Protein AF-A0A7C5GKY1-F1 (afdb_monomer)

Radiu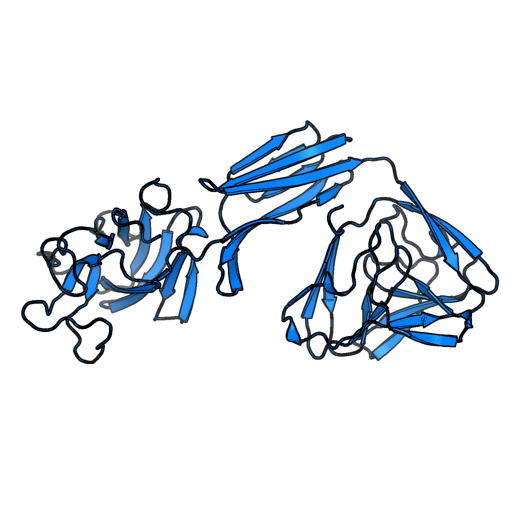s of gyration: 28.41 Å; Cα contacts (8 Å, |Δi|>4): 1040; chains: 1; bounding box: 65×48×84 Å

Nearest PDB structures (foldseek):
  8gyr-assembly1_A  TM=4.826E-01  e=2.253E-05  Leptospira interrogans
  8gyr-assembly2_B  TM=4.862E-01  e=4.772E-05  Leptospira interrogans
  6qyd-assembly1_1F  TM=4.192E-01  e=2.365E-03  Salasvirus phi29
  8f2m-assembly1_D  TM=3.818E-01  e=4.102E-03  Bacillus phage phi29
  8f2n-assembly1_AK  TM=3.401E-01  e=1.173E-02  Bacillus phage phi29

Mean predicted aligned error: 10.7 Å

Sequence (404 aa):
MAQSGEEWDLVLSVQSTDTSVYRDLYNKAGVKPEYCSFQCDMWDVVELIPPTSEYLILYFPHNDITDPEHYWSPPCTGIYTYDRRPPTFTSSVWRFKIQSTYYRNLEVKLSWQGLETTTIPPYHSFWMHNLQNDSVWNLRSIRDAQYIFTLSRASFAKFDLEVRRNVIYRFTISPSEVFLRIGELVNFSTYLHETTGDSFPVPVSYTLHGDNGAIFPDGTFISSAAGNAYLIATYQIWSDTARIYVSDTPITRTVTFEPGWNMFSLPLNAPDRRLSVIFPGLVYAFAWDPASIRYNSIGLLDTLNLGNGYFVLALNDTAYNISGFPISMIERTLLPGWNMLGSLVDTIPADSVKFTPRDNFVPPFYIYNPSLKRYEVSSIFVPGKSYWGLVIDTTQVMYRKTRR

pLDDT: mean 91.92, std 8.19, range [34.09, 98.5]

Structure (mmCIF, N/CA/C/O backbone):
data_AF-A0A7C5GKY1-F1
#
_entry.id   AF-A0A7C5GKY1-F1
#
loop_
_atom_site.group_PDB
_atom_site.id
_atom_site.type_symbol
_atom_site.label_atom_id
_atom_site.label_alt_id
_atom_site.label_comp_id
_atom_site.label_asym_id
_atom_site.label_entity_id
_atom_site.label_seq_id
_atom_site.pdbx_PDB_ins_code
_atom_site.Cartn_x
_atom_site.Cartn_y
_atom_site.Cartn_z
_atom_site.occupancy
_atom_site.B_iso_or_equiv
_atom_site.auth_seq_id
_atom_site.auth_comp_id
_atom_site.auth_asym_id
_atom_site.auth_atom_id
_atom_site.pdbx_PDB_model_num
ATOM 1 N N . MET A 1 1 ? 15.757 8.589 26.340 1.00 35.97 1 MET A N 1
ATOM 2 C CA . MET A 1 1 ? 15.382 9.486 27.454 1.00 35.97 1 MET A CA 1
ATOM 3 C C . MET A 1 1 ? 13.888 9.337 27.655 1.00 35.97 1 MET A C 1
ATOM 5 O O . MET A 1 1 ? 13.163 9.536 26.690 1.00 35.97 1 MET A O 1
ATOM 9 N N . ALA A 1 2 ? 13.435 8.908 28.833 1.00 34.09 2 ALA A N 1
ATOM 10 C CA . ALA A 1 2 ? 12.008 8.880 29.142 1.00 34.09 2 ALA A CA 1
ATOM 11 C C . ALA A 1 2 ? 11.489 10.327 29.135 1.00 34.09 2 ALA A C 1
ATOM 13 O O . ALA A 1 2 ? 11.998 11.155 29.887 1.00 34.09 2 ALA A O 1
ATOM 14 N N . GLN A 1 3 ? 10.548 10.652 28.248 1.00 46.75 3 GLN A N 1
ATOM 15 C CA . GLN A 1 3 ? 9.861 11.943 28.274 1.00 46.75 3 GLN A CA 1
ATOM 16 C C . GLN A 1 3 ? 8.920 11.943 29.485 1.00 46.75 3 GLN A C 1
ATOM 18 O O . GLN A 1 3 ? 7.798 11.457 29.411 1.00 46.75 3 GLN A O 1
ATOM 23 N N . SER A 1 4 ? 9.393 12.441 30.627 1.00 47.81 4 SER A N 1
ATOM 24 C CA . SER A 1 4 ? 8.667 12.461 31.907 1.00 47.81 4 SER A CA 1
ATOM 25 C C . SER A 1 4 ? 7.529 13.495 31.975 1.00 47.81 4 SER A C 1
ATOM 27 O O . SER A 1 4 ? 7.129 13.881 33.066 1.00 47.81 4 SER A O 1
ATOM 29 N N . GLY A 1 5 ? 7.028 13.970 30.832 1.00 67.94 5 GLY A N 1
ATOM 30 C CA . GLY A 1 5 ? 5.964 14.977 30.730 1.00 67.94 5 GLY A CA 1
ATOM 31 C C . GLY A 1 5 ? 5.000 14.720 29.572 1.00 67.94 5 GLY A C 1
ATOM 32 O O . GLY A 1 5 ? 4.351 15.644 29.098 1.00 67.94 5 GLY A O 1
ATOM 33 N N . GLU A 1 6 ? 4.959 13.488 29.064 1.00 83.12 6 GLU A N 1
ATOM 34 C CA . GLU A 1 6 ? 4.017 13.106 28.018 1.00 83.12 6 GLU A CA 1
ATOM 35 C C . GLU A 1 6 ? 2.599 13.008 28.594 1.00 83.12 6 GLU A C 1
ATOM 37 O O . GLU A 1 6 ? 2.355 12.262 29.543 1.00 83.12 6 GLU A O 1
ATOM 42 N N . GLU A 1 7 ? 1.674 13.756 27.997 1.00 91.62 7 GLU A N 1
ATOM 43 C CA . GLU A 1 7 ? 0.265 13.789 28.364 1.00 91.62 7 GLU A CA 1
ATOM 44 C C . GLU A 1 7 ? -0.592 13.861 27.103 1.00 91.62 7 GLU A C 1
ATOM 46 O O . GLU A 1 7 ? -0.423 14.759 26.275 1.00 91.62 7 GLU A O 1
ATOM 51 N N . TRP A 1 8 ? -1.541 12.939 26.973 1.00 94.38 8 TRP A N 1
ATOM 52 C CA . TRP A 1 8 ? -2.513 12.958 25.887 1.00 94.38 8 TRP A CA 1
ATOM 53 C C . TRP A 1 8 ? -3.759 12.146 26.229 1.00 94.38 8 TRP A C 1
ATOM 55 O O . TRP A 1 8 ? -3.715 11.222 27.033 1.00 94.38 8 TRP A O 1
ATOM 65 N N . ASP A 1 9 ? -4.868 12.477 25.573 1.00 95.12 9 ASP A N 1
ATOM 66 C CA . ASP A 1 9 ? -6.093 11.682 25.564 1.00 95.12 9 ASP A CA 1
ATOM 67 C C . ASP A 1 9 ? -6.429 11.364 24.098 1.00 95.12 9 ASP A C 1
ATOM 69 O O . ASP A 1 9 ? -6.508 12.276 23.271 1.00 95.12 9 ASP A O 1
ATOM 73 N N . LEU A 1 10 ? -6.662 10.091 23.782 1.00 97.12 10 LEU A N 1
ATOM 74 C CA . LEU A 1 10 ? -7.378 9.682 22.580 1.00 97.12 10 LEU A CA 1
ATOM 75 C C . LEU A 1 10 ? -8.864 9.638 22.929 1.00 97.12 10 LEU A C 1
ATOM 77 O O . LEU A 1 10 ? -9.290 8.836 23.762 1.00 97.12 10 LEU A O 1
ATOM 81 N N . VAL A 1 11 ? -9.654 10.500 22.295 1.00 97.25 11 VAL A N 1
ATOM 82 C CA . VAL A 1 11 ? -11.100 10.533 22.520 1.00 97.25 11 VAL A CA 1
ATOM 83 C C . VAL A 1 11 ? -11.756 9.507 21.612 1.00 97.25 11 VAL A C 1
ATOM 85 O O . VAL A 1 11 ? -11.605 9.584 20.397 1.00 97.25 11 VAL A O 1
ATOM 88 N N . LEU A 1 12 ? -12.493 8.570 22.196 1.00 97.94 12 LEU A N 1
ATOM 89 C CA . LEU A 1 12 ? -13.339 7.607 21.507 1.00 97.94 12 LEU A CA 1
ATOM 90 C C . LEU A 1 12 ? -14.802 8.034 21.646 1.00 97.94 12 LEU A C 1
ATOM 92 O O . LEU A 1 12 ? -15.258 8.443 22.715 1.00 97.94 12 LEU A O 1
ATOM 96 N N . SER A 1 13 ? -15.543 7.924 20.553 1.00 96.88 13 SER A N 1
ATOM 97 C CA . SER A 1 13 ? -16.963 8.257 20.499 1.00 96.88 13 SER A CA 1
ATOM 98 C C . SER A 1 13 ? -17.727 7.207 19.712 1.00 96.88 13 SER A C 1
ATOM 100 O O . SER A 1 13 ? -17.224 6.656 18.733 1.00 96.88 13 SER A O 1
ATOM 102 N N . VAL A 1 14 ? -18.955 6.934 20.133 1.00 96.00 14 VAL A N 1
ATOM 103 C CA . VAL A 1 14 ? -19.870 6.018 19.464 1.00 96.00 14 VAL A CA 1
ATOM 104 C C . VAL A 1 14 ? -21.207 6.691 19.225 1.00 96.00 14 VAL A C 1
ATOM 106 O O . VAL A 1 14 ? -21.735 7.416 20.066 1.00 96.00 14 VAL A O 1
ATOM 109 N N . GLN A 1 15 ? -21.776 6.449 18.053 1.00 94.56 15 GLN A N 1
ATOM 110 C CA . GLN A 1 15 ? -23.123 6.892 17.716 1.00 94.56 15 GLN A CA 1
ATOM 111 C C . GLN A 1 15 ? -23.797 5.876 16.800 1.00 94.56 15 GLN A C 1
ATOM 113 O O . GLN A 1 15 ? -23.136 5.211 16.000 1.00 94.56 15 GLN A O 1
ATOM 118 N N . SER A 1 16 ? -25.120 5.791 16.880 1.00 90.94 16 SER A N 1
ATO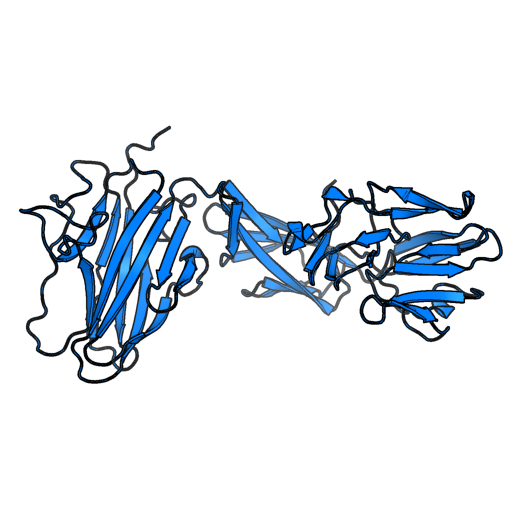M 119 C CA . SER A 1 16 ? -25.896 5.094 15.853 1.00 90.94 16 SER A CA 1
ATOM 120 C C . SER A 1 16 ? -25.858 5.901 14.548 1.00 90.94 16 SER A C 1
ATOM 122 O O . SER A 1 16 ? -25.898 7.134 14.571 1.00 90.94 16 SER A O 1
ATOM 124 N N . THR A 1 17 ? -25.749 5.231 13.402 1.00 85.62 17 THR A N 1
ATOM 125 C CA . THR A 1 17 ? -25.908 5.880 12.087 1.00 85.62 17 THR A CA 1
ATOM 126 C C . THR A 1 17 ? -27.384 6.023 11.710 1.00 85.62 17 THR A C 1
ATOM 128 O O . THR A 1 17 ? -27.750 6.994 11.053 1.00 85.62 17 THR A O 1
ATOM 131 N N . ASP A 1 18 ? -28.239 5.127 12.215 1.00 78.94 18 ASP A N 1
ATOM 132 C CA . ASP A 1 18 ? -29.690 5.133 11.989 1.00 78.94 18 ASP A CA 1
ATOM 133 C C . ASP A 1 18 ? -30.384 6.355 12.613 1.00 78.94 18 ASP A C 1
ATOM 135 O O . ASP A 1 18 ? -31.418 6.814 12.128 1.00 78.94 18 ASP A O 1
ATOM 139 N N . THR A 1 19 ? -29.844 6.884 13.719 1.00 68.31 19 THR A N 1
ATOM 140 C CA . THR A 1 19 ? -30.391 8.059 14.416 1.00 68.31 19 THR A CA 1
ATOM 141 C C . THR A 1 19 ? -29.275 8.886 15.058 1.00 68.31 19 THR A C 1
ATOM 143 O O . THR A 1 19 ? -28.395 8.343 15.718 1.00 68.31 19 THR A O 1
ATOM 146 N N . SER A 1 20 ? -29.333 10.217 14.950 1.00 65.56 20 SER A N 1
ATOM 147 C CA . SER A 1 20 ? -28.348 11.124 15.572 1.00 65.56 20 SER A CA 1
ATOM 148 C C . SER A 1 20 ? -28.574 11.374 17.071 1.00 65.56 20 SER A C 1
ATOM 150 O O . SER A 1 20 ? -27.801 12.095 17.704 1.00 65.56 20 SER A O 1
ATOM 152 N N . VAL A 1 21 ? -29.643 10.805 17.636 1.00 69.38 21 VAL A N 1
ATOM 153 C CA . VAL A 1 21 ? -30.095 11.056 19.013 1.00 69.38 21 VAL A CA 1
ATOM 154 C C . VAL A 1 21 ? -29.211 10.349 20.039 1.00 69.38 21 VAL A C 1
ATOM 156 O O . VAL A 1 21 ? -28.970 10.893 21.114 1.00 69.38 21 VAL A O 1
ATOM 159 N N . TYR A 1 22 ? -28.696 9.164 19.709 1.00 76.25 22 TYR A N 1
ATOM 160 C CA . TYR A 1 22 ? -27.962 8.326 20.654 1.00 76.25 22 TYR A CA 1
ATOM 161 C C . TYR A 1 22 ? -26.479 8.348 20.346 1.00 76.25 22 TYR A C 1
ATOM 163 O O . TYR A 1 22 ? -26.015 7.801 19.341 1.00 76.25 22 TYR A O 1
ATOM 171 N N . ARG A 1 23 ? -25.753 9.023 21.227 1.00 86.88 23 ARG A N 1
ATOM 172 C CA . ARG A 1 23 ? -24.332 9.273 21.091 1.00 86.88 23 ARG A CA 1
ATOM 173 C C . ARG A 1 23 ? -23.689 9.281 22.462 1.00 86.88 23 ARG A C 1
ATOM 175 O O . ARG A 1 23 ? -24.190 9.929 23.378 1.00 86.88 23 ARG A O 1
ATOM 182 N N . ASP A 1 24 ? -22.568 8.603 22.544 1.00 93.56 24 ASP A N 1
ATOM 183 C CA . ASP A 1 24 ? -21.666 8.651 23.671 1.00 93.56 24 ASP A CA 1
ATOM 184 C C . ASP A 1 24 ? -20.317 9.137 23.138 1.00 93.56 24 ASP A C 1
ATOM 186 O O . ASP A 1 24 ? -19.684 8.497 22.301 1.00 93.56 24 ASP A O 1
ATOM 190 N N . LEU A 1 25 ? -19.962 10.367 23.496 1.00 91.25 25 LEU A N 1
ATOM 191 C CA . LEU A 1 25 ? -19.008 11.174 22.732 1.00 91.25 25 LEU A CA 1
ATOM 192 C C . LEU A 1 25 ? -17.651 11.340 23.402 1.00 91.25 25 LEU A C 1
ATOM 194 O O . LEU A 1 25 ? -16.706 11.777 22.748 1.00 91.25 25 LEU A O 1
ATOM 198 N N . TYR A 1 26 ? -17.566 11.072 24.698 1.00 90.50 26 TYR A N 1
ATOM 199 C CA . TYR A 1 26 ? -16.439 11.502 25.508 1.00 90.50 26 TYR A CA 1
ATOM 200 C C . TYR A 1 26 ? -15.923 10.332 26.319 1.00 90.50 26 TYR A C 1
ATOM 202 O O . TYR A 1 26 ? -15.965 10.380 27.535 1.00 90.50 26 TYR A O 1
ATOM 210 N N . ASN A 1 27 ? -15.411 9.311 25.640 1.00 97.38 27 ASN A N 1
ATOM 211 C CA . ASN A 1 27 ? -14.643 8.241 26.265 1.00 97.38 27 ASN A CA 1
ATOM 212 C C . ASN A 1 27 ? -13.165 8.454 25.982 1.00 97.38 27 ASN A C 1
ATOM 214 O O . ASN A 1 27 ? -12.820 8.979 24.923 1.00 97.38 27 ASN A O 1
ATOM 218 N N . LYS A 1 28 ? -12.277 8.098 26.910 1.00 97.25 28 LYS A N 1
ATOM 219 C CA . LYS A 1 28 ? -10.853 8.425 26.765 1.00 97.25 28 LYS A CA 1
ATOM 220 C C . LYS A 1 28 ? -9.947 7.288 27.194 1.00 97.25 28 LYS A C 1
ATOM 222 O O . LYS A 1 28 ? -9.969 6.891 28.352 1.00 97.25 28 LYS A O 1
ATOM 227 N N . ALA A 1 29 ? -9.103 6.860 26.263 1.00 97.06 29 ALA A N 1
ATOM 228 C CA . ALA A 1 29 ? -7.865 6.162 26.577 1.00 97.06 29 ALA A CA 1
ATOM 229 C C . ALA A 1 29 ? -6.748 7.207 26.582 1.00 97.06 29 ALA A C 1
ATOM 231 O O . ALA A 1 29 ? -6.642 7.989 25.633 1.00 97.06 29 ALA A O 1
ATOM 232 N N . GLY A 1 30 ? -5.934 7.269 27.629 1.00 95.19 30 GLY A N 1
ATOM 233 C CA . GLY A 1 30 ? -4.969 8.360 27.738 1.00 95.19 30 GLY A CA 1
ATOM 234 C C . GLY A 1 30 ? -3.753 8.066 28.588 1.00 95.19 30 GLY A C 1
ATOM 235 O O . GLY A 1 30 ? -3.633 7.030 29.238 1.00 95.19 30 GLY A O 1
ATOM 236 N N . VAL A 1 31 ? -2.841 9.029 28.585 1.00 94.50 31 VAL A N 1
ATOM 237 C CA . VAL A 1 31 ? -1.628 9.018 29.391 1.00 94.50 31 VAL A CA 1
ATOM 238 C C . VAL A 1 31 ? -1.549 10.288 30.221 1.00 94.50 31 VAL A C 1
ATOM 240 O O . VAL A 1 31 ? -1.743 11.390 29.701 1.00 94.50 31 VAL A O 1
ATOM 243 N N . LYS A 1 32 ? -1.254 10.128 31.516 1.00 92.31 32 LYS A N 1
ATOM 244 C CA . LYS A 1 32 ? -1.045 11.230 32.466 1.00 92.31 32 LYS A CA 1
ATOM 245 C C . LYS A 1 32 ? 0.256 11.026 33.247 1.00 92.31 32 LYS A C 1
ATOM 247 O O . LYS A 1 32 ? 0.521 9.911 33.691 1.00 92.31 32 LYS A O 1
ATOM 252 N N . PRO A 1 33 ? 1.079 12.072 33.429 1.00 80.69 33 PRO A N 1
ATOM 253 C CA . PRO A 1 33 ? 2.391 11.928 34.055 1.00 80.69 33 PRO A CA 1
ATOM 254 C C . PRO A 1 33 ? 2.344 11.845 35.588 1.00 80.69 33 PRO A C 1
ATOM 256 O O . PRO A 1 33 ? 3.067 11.040 36.173 1.00 80.69 33 PRO A O 1
ATOM 259 N N . GLU A 1 34 ? 1.518 12.656 36.252 1.00 81.44 34 GLU A N 1
ATOM 260 C CA . GLU A 1 34 ? 1.506 12.782 37.716 1.00 81.44 34 GLU A CA 1
ATOM 261 C C . GLU A 1 34 ? 0.351 12.001 38.344 1.00 81.44 34 GLU A C 1
ATOM 263 O O . GLU A 1 34 ? -0.770 12.061 37.853 1.00 81.44 34 GLU A O 1
ATOM 268 N N . TYR A 1 35 ? 0.607 11.297 39.453 1.00 82.31 35 TYR A N 1
ATOM 269 C CA . TYR A 1 35 ? -0.404 10.575 40.249 1.00 82.31 35 TYR A CA 1
ATOM 270 C C . TYR A 1 35 ? -1.255 9.549 39.480 1.00 82.31 35 TYR A C 1
ATOM 272 O O . TYR A 1 35 ? -2.314 9.159 39.961 1.00 82.31 35 TYR A O 1
ATOM 280 N N . CYS A 1 36 ? -0.781 9.107 38.312 1.00 88.75 36 CYS A N 1
ATOM 281 C CA . CYS A 1 36 ? -1.441 8.107 37.485 1.00 88.75 36 CYS A CA 1
ATOM 282 C C . CYS A 1 36 ? -0.859 6.706 37.732 1.00 88.75 36 CYS A C 1
ATOM 284 O O . CYS A 1 36 ? 0.343 6.550 37.978 1.00 88.75 36 CYS A O 1
ATOM 286 N N . SER A 1 37 ? -1.700 5.683 37.669 1.00 89.88 37 SER A N 1
ATOM 287 C CA . SER A 1 37 ? -1.384 4.292 37.963 1.00 89.88 37 SER A CA 1
ATOM 288 C C . SER A 1 37 ? -1.929 3.354 36.877 1.00 89.88 37 SER A C 1
ATOM 290 O O . SER A 1 37 ? -2.518 3.785 35.896 1.00 89.88 37 SER A O 1
ATOM 292 N N . PHE A 1 38 ? -1.666 2.053 37.006 1.00 89.00 38 PHE A N 1
ATOM 293 C CA . PHE A 1 38 ? -2.277 1.027 36.143 1.00 89.00 38 PHE A CA 1
ATOM 294 C C . PHE A 1 38 ? -3.565 0.440 36.757 1.00 89.00 38 PHE A C 1
ATOM 296 O O . PHE A 1 38 ? -4.040 -0.604 36.317 1.00 89.00 38 PHE A O 1
ATOM 303 N N . GLN A 1 39 ? -4.082 1.076 37.809 1.00 91.56 39 GLN A N 1
ATOM 304 C CA . GLN A 1 39 ? -5.381 0.825 38.431 1.00 91.56 39 GLN A CA 1
ATOM 305 C C . GLN A 1 39 ? -6.178 2.132 38.439 1.00 91.56 39 GLN A C 1
ATOM 307 O O . GLN A 1 39 ? -5.676 3.148 37.969 1.00 91.56 39 GLN A O 1
ATOM 312 N N . CYS A 1 40 ? -7.378 2.118 39.024 1.00 91.56 40 CYS A N 1
ATOM 313 C CA . CYS A 1 40 ? -8.143 3.346 39.154 1.00 91.56 40 CYS A CA 1
ATOM 314 C C . CYS A 1 40 ? -7.433 4.373 40.045 1.00 91.56 40 CYS A C 1
ATOM 316 O O . CYS A 1 40 ? -6.985 4.071 41.155 1.00 91.56 40 CYS A O 1
ATOM 318 N N . ASP A 1 41 ? -7.393 5.609 39.574 1.00 92.62 41 ASP A N 1
ATOM 319 C CA . ASP A 1 41 ? -6.912 6.765 40.312 1.00 92.62 41 ASP A CA 1
ATOM 320 C C . ASP A 1 41 ? -7.782 8.005 40.037 1.00 92.62 41 ASP A C 1
ATOM 322 O O . ASP A 1 41 ? -8.924 7.908 39.588 1.00 92.62 41 ASP A O 1
ATOM 326 N N . MET A 1 42 ? -7.289 9.193 40.392 1.00 92.31 42 MET A N 1
ATOM 327 C CA . MET A 1 42 ? -8.045 10.442 40.248 1.00 92.31 42 MET A CA 1
ATOM 328 C C . MET A 1 42 ? -8.261 10.882 38.792 1.00 92.31 42 MET A C 1
ATOM 330 O O . MET A 1 42 ? -9.047 11.799 38.543 1.00 92.31 42 MET A O 1
ATOM 334 N N . TRP A 1 43 ? -7.538 10.287 37.845 1.00 93.81 43 TRP A N 1
ATOM 335 C CA . TRP A 1 43 ? -7.644 10.582 36.424 1.00 93.81 43 TRP A CA 1
ATOM 336 C C . TRP A 1 43 ? -8.653 9.687 35.712 1.00 93.81 43 TRP A C 1
ATOM 338 O O . TRP A 1 43 ? -9.100 10.061 34.622 1.00 93.81 43 TRP A O 1
ATOM 348 N N . ASP A 1 44 ? -9.053 8.577 36.320 1.00 95.12 44 ASP A N 1
ATOM 349 C CA . ASP A 1 44 ? -10.089 7.702 35.792 1.00 95.12 44 ASP A CA 1
ATOM 350 C C . ASP A 1 44 ? -11.477 8.197 36.190 1.00 95.12 44 ASP A C 1
ATOM 352 O O . ASP A 1 44 ? -11.699 8.777 37.255 1.00 95.12 44 ASP A O 1
ATOM 356 N N . VAL A 1 45 ? -12.445 7.976 35.306 1.00 95.88 45 VAL A N 1
ATOM 357 C CA . VAL A 1 45 ? -13.837 8.376 35.534 1.00 95.88 45 VAL A CA 1
ATOM 358 C C . VAL A 1 45 ? -14.709 7.152 35.389 1.00 95.88 45 VAL A C 1
ATOM 360 O O . VAL A 1 45 ? -14.686 6.497 34.353 1.00 95.88 45 VAL A O 1
ATOM 363 N N . VAL A 1 46 ? -15.460 6.846 36.445 1.00 94.44 46 VAL A N 1
ATOM 364 C CA . VAL A 1 46 ? -16.423 5.742 36.463 1.00 94.44 46 VAL A CA 1
ATOM 365 C C . VAL A 1 46 ? -17.535 6.021 35.458 1.00 94.44 46 VAL A C 1
ATOM 367 O O . VAL A 1 46 ? -18.050 7.137 35.395 1.00 94.44 46 VAL A O 1
ATOM 370 N N . GLU A 1 47 ? -17.916 4.991 34.708 1.00 93.44 47 GLU A N 1
ATOM 371 C CA . GLU A 1 47 ? -18.987 5.081 33.723 1.00 93.44 47 GLU A CA 1
ATOM 372 C C . GLU A 1 47 ? -20.351 5.272 34.389 1.00 93.44 47 GLU A C 1
ATOM 374 O O . GLU A 1 47 ? -20.688 4.602 35.372 1.00 93.44 47 GLU A O 1
ATOM 379 N N . LEU A 1 48 ? -21.163 6.170 33.829 1.00 87.31 48 LEU A N 1
ATOM 380 C CA . LEU A 1 48 ? -22.510 6.433 34.317 1.00 87.31 48 LEU A CA 1
ATOM 381 C C . LEU A 1 48 ? -23.520 5.698 33.445 1.00 87.31 48 LEU A C 1
ATOM 383 O O . LEU A 1 48 ? -23.707 6.005 32.272 1.00 87.31 48 LEU A O 1
ATOM 387 N N . ILE A 1 49 ? -24.243 4.757 34.051 1.00 84.62 49 ILE A N 1
ATOM 388 C CA . ILE A 1 49 ? -25.305 4.039 33.346 1.00 84.62 49 ILE A CA 1
ATOM 389 C C . ILE A 1 49 ? -26.411 5.038 32.966 1.00 84.62 49 ILE A C 1
ATOM 391 O O . ILE A 1 49 ? -26.948 5.712 33.855 1.00 84.62 49 ILE A O 1
ATOM 395 N N . PRO A 1 50 ? -26.791 5.128 31.677 1.00 86.19 50 PRO A N 1
ATOM 396 C CA . PRO A 1 50 ? -27.862 6.014 31.249 1.00 86.19 50 PRO A CA 1
ATOM 397 C C . PRO A 1 50 ? -29.172 5.716 31.996 1.00 86.19 50 PRO A C 1
ATOM 399 O O . PRO A 1 50 ? -29.524 4.548 32.168 1.00 86.19 50 PRO A O 1
ATOM 402 N N . PRO A 1 51 ? -29.957 6.735 32.393 1.00 83.81 51 PRO A N 1
ATOM 403 C CA . PRO A 1 51 ? -31.227 6.540 33.099 1.00 83.81 51 PRO A CA 1
ATOM 404 C C . PRO A 1 51 ? -32.363 6.055 32.172 1.00 83.81 51 PRO A C 1
ATOM 406 O O . PRO A 1 51 ? -33.541 6.211 32.492 1.00 83.81 51 PRO A O 1
ATOM 409 N N . THR A 1 52 ? -32.029 5.504 31.003 1.00 86.31 52 THR A N 1
ATOM 410 C CA . THR A 1 52 ? -32.958 5.036 29.969 1.00 86.31 52 THR A CA 1
ATOM 411 C C . THR A 1 52 ? -32.869 3.521 29.807 1.00 86.31 52 THR A C 1
ATOM 413 O O . THR A 1 52 ? -31.836 2.909 30.057 1.00 86.31 52 THR A O 1
ATOM 416 N N . SER A 1 53 ? -33.959 2.893 29.357 1.00 85.50 53 SER A N 1
ATOM 417 C CA . SER A 1 53 ? -33.983 1.449 29.076 1.00 85.50 53 SER A CA 1
ATOM 418 C C . SER A 1 53 ? -33.207 1.074 27.811 1.00 85.50 53 SER A C 1
ATOM 420 O O . SER A 1 53 ? -32.690 -0.036 27.701 1.00 85.50 53 SER A O 1
ATOM 422 N N . GLU A 1 54 ? -33.124 2.001 26.856 1.00 88.12 54 GLU A N 1
ATOM 423 C CA . GLU A 1 54 ? -32.377 1.843 25.613 1.00 88.12 54 GLU A CA 1
ATOM 424 C C . GLU A 1 54 ? -31.216 2.836 25.574 1.00 88.12 54 GLU A C 1
ATOM 426 O O . GLU A 1 54 ? -31.409 4.042 25.766 1.00 88.12 54 GLU A O 1
ATOM 431 N N . TYR A 1 55 ? -30.009 2.327 25.341 1.00 91.06 55 TYR A N 1
ATOM 432 C CA . TYR A 1 55 ? -28.805 3.133 25.207 1.00 91.06 55 TYR A CA 1
ATOM 433 C C . TYR A 1 55 ? -27.742 2.436 24.355 1.00 91.06 55 TYR A C 1
ATOM 435 O O . TYR A 1 55 ? -27.777 1.224 24.131 1.00 91.06 55 TYR A O 1
ATOM 443 N N . LEU A 1 56 ? -26.806 3.250 23.871 1.00 93.50 56 LEU A N 1
ATOM 444 C CA . LEU A 1 56 ? -25.565 2.853 23.221 1.00 93.50 56 LEU A CA 1
ATOM 445 C C . LEU A 1 56 ? -24.440 3.562 23.977 1.00 93.50 56 LEU A C 1
ATOM 447 O O . LEU A 1 56 ? -24.459 4.789 24.044 1.00 93.50 56 LEU A O 1
ATOM 451 N N . ILE A 1 57 ? -23.512 2.800 24.547 1.00 94.94 57 ILE A N 1
ATOM 452 C CA . ILE A 1 57 ? -22.391 3.327 25.340 1.00 94.94 57 ILE A CA 1
ATOM 453 C C . ILE A 1 57 ? -21.086 2.652 24.938 1.00 94.94 57 ILE A C 1
ATOM 455 O O . ILE A 1 57 ? -21.089 1.499 24.492 1.00 94.94 57 ILE A O 1
ATOM 459 N N . LEU A 1 58 ? -19.980 3.360 25.124 1.00 97.19 58 LEU A N 1
ATOM 460 C CA . LEU A 1 58 ? -18.632 2.814 25.121 1.00 97.19 58 LEU A CA 1
ATOM 461 C C . LEU A 1 58 ? -18.095 2.874 26.555 1.00 97.19 58 LEU A C 1
ATOM 463 O O . LEU A 1 58 ? -18.398 3.808 27.272 1.00 97.19 58 LEU A O 1
ATOM 467 N N . TYR A 1 59 ? -17.336 1.871 26.993 1.00 97.62 59 TYR A N 1
ATOM 468 C CA . TYR A 1 59 ? -16.672 1.908 28.303 1.00 97.62 59 TYR A CA 1
ATOM 469 C C . TYR A 1 59 ? -15.464 0.971 28.359 1.00 97.62 59 TYR A C 1
ATOM 471 O O . TYR A 1 59 ? -15.383 -0.007 27.610 1.00 97.62 59 TYR A O 1
ATOM 479 N N . PHE A 1 60 ? -14.560 1.226 29.302 1.00 97.94 60 PHE A N 1
ATOM 480 C CA . PHE A 1 60 ? -13.402 0.401 29.646 1.00 97.94 60 PHE A CA 1
ATOM 481 C C . PHE A 1 60 ? -13.761 -0.534 30.820 1.00 97.94 60 PHE A C 1
ATOM 483 O O . PHE A 1 60 ? -13.998 -0.059 31.936 1.00 97.94 60 PHE A O 1
ATOM 490 N N . PRO A 1 61 ? -13.919 -1.855 30.596 1.00 97.25 61 PRO A N 1
ATOM 491 C CA . PRO A 1 61 ? -14.230 -2.799 31.663 1.00 97.25 61 PRO A CA 1
ATOM 492 C C . PRO A 1 61 ? -12.991 -3.216 32.454 1.00 97.25 61 PRO A C 1
ATOM 494 O O . PRO A 1 61 ? -12.060 -3.782 31.892 1.00 97.25 61 PRO A O 1
ATOM 497 N N . HIS A 1 62 ? -13.074 -3.081 33.777 1.00 97.00 62 HIS A N 1
ATOM 498 C CA . HIS A 1 62 ? -12.078 -3.575 34.732 1.00 97.00 62 HIS A CA 1
ATOM 499 C C . HIS A 1 62 ? -12.693 -4.508 35.789 1.00 97.00 62 HIS A C 1
ATOM 501 O O . HIS A 1 62 ? -12.204 -4.631 36.911 1.00 97.00 62 HIS A O 1
ATOM 507 N N . ASN A 1 63 ? -13.806 -5.159 35.440 1.00 95.06 63 ASN A N 1
ATOM 508 C CA . ASN A 1 63 ? -14.658 -5.926 36.351 1.00 95.06 63 ASN A CA 1
ATOM 509 C C . ASN A 1 63 ? -14.726 -7.436 36.068 1.00 95.06 63 ASN A C 1
ATOM 511 O O . ASN A 1 63 ? -15.550 -8.128 36.664 1.00 95.06 63 ASN A O 1
ATOM 515 N N . ASP A 1 64 ? -13.882 -7.954 35.176 1.00 94.06 64 ASP A N 1
ATOM 516 C CA . ASP A 1 64 ? -13.839 -9.375 34.827 1.00 94.06 64 ASP A CA 1
ATOM 517 C C . ASP A 1 64 ? -12.577 -10.032 35.392 1.00 94.06 64 ASP A C 1
ATOM 519 O O . ASP A 1 64 ? -11.497 -9.911 34.827 1.00 94.06 64 ASP A O 1
ATOM 523 N N . ILE A 1 65 ? -12.710 -10.750 36.509 1.00 94.12 65 ILE A N 1
ATOM 524 C CA . ILE A 1 65 ? -11.574 -11.422 37.163 1.00 94.12 65 ILE A CA 1
ATOM 525 C C . ILE A 1 65 ? -10.942 -12.526 36.299 1.00 94.12 65 ILE A C 1
ATOM 527 O O . ILE A 1 65 ? -9.825 -12.960 36.573 1.00 94.12 65 ILE A O 1
ATOM 531 N N . THR A 1 66 ? -11.646 -12.997 35.264 1.00 94.00 66 THR A N 1
ATOM 532 C CA . THR A 1 66 ? -11.115 -13.996 34.327 1.00 94.00 66 THR A CA 1
ATOM 533 C C . THR A 1 66 ? -10.217 -13.380 33.251 1.00 94.00 66 THR A C 1
ATOM 535 O O . THR A 1 66 ? -9.531 -14.116 32.545 1.00 94.00 66 THR A O 1
ATOM 538 N N . ASP A 1 67 ? -10.166 -12.047 33.174 1.00 90.94 67 ASP A N 1
ATO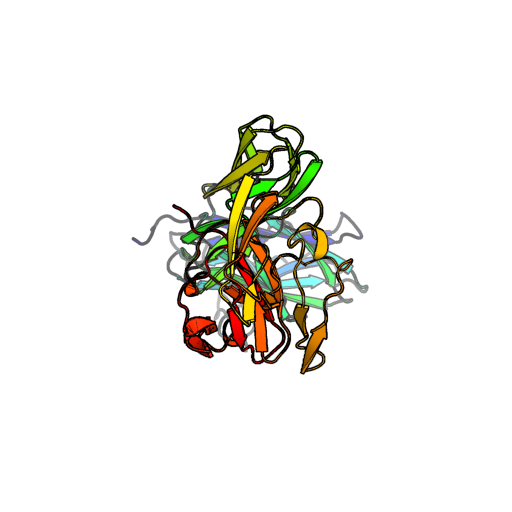M 539 C CA . ASP A 1 67 ? -9.297 -11.253 32.304 1.00 90.94 67 ASP A CA 1
ATOM 540 C C . ASP A 1 67 ? -8.260 -10.490 33.153 1.00 90.94 67 ASP A C 1
ATOM 542 O O . ASP A 1 67 ? -8.382 -9.281 33.361 1.00 90.94 67 ASP A O 1
ATOM 546 N N . PRO A 1 68 ? -7.243 -11.179 33.706 1.00 88.94 68 PRO A N 1
ATOM 547 C CA . PRO A 1 68 ? -6.324 -10.591 34.680 1.00 88.94 68 PRO A CA 1
ATOM 548 C C . PRO A 1 68 ? -5.477 -9.439 34.123 1.00 88.94 68 PRO A C 1
ATOM 550 O O . PRO A 1 68 ? -4.964 -8.647 34.907 1.00 88.94 68 PRO A O 1
ATOM 553 N N . GLU A 1 69 ? -5.325 -9.331 32.800 1.00 89.12 69 GLU A N 1
ATOM 554 C CA . GLU A 1 69 ? -4.603 -8.223 32.160 1.00 89.12 69 GLU A CA 1
ATOM 555 C C . GLU A 1 69 ? -5.374 -6.900 32.241 1.00 89.12 69 GLU A C 1
ATOM 557 O O . GLU A 1 69 ? -4.763 -5.836 32.327 1.00 89.12 69 GLU A O 1
ATOM 562 N N . HIS A 1 70 ? -6.707 -6.968 32.247 1.00 92.00 70 HIS A N 1
ATOM 563 C CA . HIS A 1 70 ? -7.584 -5.798 32.271 1.00 92.00 70 HIS A CA 1
ATOM 564 C C . HIS A 1 70 ? -8.378 -5.686 33.574 1.00 92.00 70 HIS A C 1
ATOM 566 O O . HIS A 1 70 ? -9.094 -4.716 33.772 1.00 92.00 70 HIS A O 1
ATOM 572 N N . TYR A 1 71 ? -8.274 -6.642 34.491 1.00 94.69 71 TYR A N 1
ATOM 573 C CA . TYR A 1 71 ? -8.978 -6.606 35.767 1.00 94.69 71 TYR A CA 1
ATOM 574 C C . TYR A 1 71 ? -8.348 -5.621 36.761 1.00 94.69 71 TYR A C 1
ATOM 576 O O . TYR A 1 71 ? -7.142 -5.663 37.014 1.00 94.69 71 TYR A O 1
ATOM 584 N N . TRP A 1 72 ? -9.176 -4.800 37.416 1.00 95.38 72 TRP A N 1
ATOM 585 C CA . TRP A 1 72 ? -8.760 -4.000 38.568 1.00 95.38 72 TRP A CA 1
ATOM 586 C C . TRP A 1 72 ? -9.371 -4.547 39.857 1.00 95.38 72 TRP A C 1
ATOM 588 O O . TRP A 1 72 ? -10.590 -4.682 39.997 1.00 95.38 72 TRP A O 1
ATOM 598 N N . SER A 1 73 ? -8.509 -4.842 40.829 1.00 93.06 73 SER A N 1
ATOM 599 C CA . SER A 1 73 ? -8.926 -5.321 42.149 1.00 93.06 73 SER A CA 1
ATOM 600 C C . SER A 1 73 ? -9.727 -4.261 42.919 1.00 93.06 73 SER A C 1
ATOM 602 O O . SER A 1 73 ? -9.526 -3.063 42.705 1.00 93.06 73 SER A O 1
ATOM 604 N N . PRO A 1 74 ? -10.601 -4.665 43.862 1.00 93.56 74 PRO A N 1
ATOM 605 C CA . PRO A 1 74 ? -11.320 -3.725 44.714 1.00 93.56 74 PRO A CA 1
ATOM 606 C C . PRO A 1 74 ? -10.365 -2.747 45.426 1.00 93.56 74 PRO A C 1
ATOM 608 O O . PRO A 1 74 ? -9.304 -3.178 45.885 1.00 93.56 74 PRO A O 1
ATOM 611 N N . PRO A 1 75 ? -10.727 -1.455 45.551 1.00 92.81 75 PRO A N 1
ATOM 612 C CA . PRO A 1 75 ? -12.041 -0.863 45.260 1.00 92.81 75 PRO A CA 1
ATOM 613 C C . PRO A 1 75 ? -12.269 -0.458 43.789 1.00 92.81 75 PRO A C 1
ATOM 615 O O . PRO A 1 75 ? -13.323 0.085 43.480 1.00 92.81 75 PRO A O 1
ATOM 618 N N . CYS A 1 76 ? -11.321 -0.726 42.890 1.00 93.62 76 CYS A N 1
ATOM 619 C CA . CYS A 1 76 ? -11.331 -0.266 41.497 1.00 93.62 76 CYS A CA 1
ATOM 620 C C . CYS A 1 76 ? -12.101 -1.172 40.519 1.00 93.62 76 CYS A C 1
ATOM 622 O O . CYS A 1 76 ? -12.086 -0.950 39.311 1.00 93.62 76 CYS A O 1
ATOM 624 N N . THR A 1 77 ? -12.755 -2.227 41.006 1.00 96.00 77 THR A N 1
ATOM 625 C CA . THR A 1 77 ? -13.516 -3.147 40.154 1.00 96.00 77 THR A CA 1
ATOM 626 C C . THR A 1 77 ? -14.759 -2.444 39.605 1.00 96.00 77 THR A C 1
ATOM 628 O O . THR A 1 77 ? -15.704 -2.178 40.348 1.00 96.00 77 THR A O 1
ATOM 631 N N . GLY A 1 78 ? -14.789 -2.164 38.301 1.00 95.19 78 GLY A N 1
ATOM 632 C CA . GLY A 1 78 ? -15.875 -1.392 37.699 1.00 95.19 78 GLY A CA 1
ATOM 633 C C . GLY A 1 78 ? -15.794 -1.261 36.182 1.00 95.19 78 GLY A C 1
ATOM 634 O O . GLY A 1 78 ? -15.074 -1.997 35.509 1.00 95.19 78 GLY A O 1
ATOM 635 N N . ILE A 1 79 ? -16.579 -0.326 35.654 1.00 96.00 79 ILE A N 1
ATOM 636 C CA . ILE A 1 79 ? -16.543 0.121 34.260 1.00 96.00 79 ILE A CA 1
ATOM 637 C C . ILE A 1 79 ? -16.278 1.627 34.249 1.00 96.00 79 ILE A C 1
ATOM 639 O O . ILE A 1 79 ? -16.770 2.345 35.122 1.00 96.00 79 ILE A O 1
ATOM 643 N N . TYR A 1 80 ? -15.481 2.091 33.295 1.00 97.56 80 TYR A N 1
ATOM 644 C CA . TYR A 1 80 ? -14.939 3.446 33.293 1.00 97.56 80 TYR A CA 1
ATOM 645 C C . TYR A 1 80 ? -15.133 4.115 31.931 1.00 97.56 80 TYR A C 1
ATOM 647 O O . TYR A 1 80 ? -15.001 3.465 30.898 1.00 97.56 80 TYR A O 1
ATOM 655 N N . THR A 1 81 ? -15.424 5.412 31.938 1.00 97.25 81 THR A N 1
ATOM 656 C CA . THR A 1 81 ? -15.465 6.286 30.755 1.00 97.25 81 THR A CA 1
ATOM 657 C C . THR A 1 81 ? -14.056 6.725 30.356 1.00 97.25 81 THR A C 1
ATOM 659 O O . THR A 1 81 ? -13.737 6.854 29.172 1.00 97.25 81 THR A O 1
ATOM 662 N N . TYR A 1 82 ? -13.193 6.976 31.349 1.00 97.19 82 TYR A N 1
ATOM 663 C CA . TYR A 1 82 ? -11.781 7.318 31.155 1.00 97.19 82 TYR A CA 1
ATOM 664 C C . TYR A 1 82 ? -10.906 6.239 31.796 1.00 97.19 82 TYR A C 1
ATOM 666 O O . TYR A 1 82 ? -11.066 5.989 32.987 1.00 97.19 82 TYR A O 1
ATOM 674 N N . ASP A 1 83 ? -9.994 5.660 31.012 1.00 96.62 83 ASP A N 1
ATOM 675 C CA . ASP A 1 83 ? -8.886 4.803 31.465 1.00 96.62 83 ASP A CA 1
ATOM 676 C C . ASP A 1 83 ? -7.580 5.504 31.075 1.00 96.62 83 ASP A C 1
ATOM 678 O O . ASP A 1 83 ? -7.250 5.655 29.887 1.00 96.62 83 ASP A O 1
ATOM 682 N N . ARG A 1 84 ? -6.848 5.993 32.075 1.00 95.25 84 ARG A N 1
ATOM 683 C CA . ARG A 1 84 ? -5.579 6.697 31.886 1.00 95.25 84 ARG A CA 1
ATOM 684 C C . ARG A 1 84 ? -4.452 5.968 32.589 1.00 95.25 84 ARG A C 1
ATOM 686 O O . ARG A 1 84 ? -4.627 5.382 33.644 1.00 95.25 84 ARG A O 1
ATOM 693 N N . ARG A 1 85 ? -3.267 6.009 31.976 1.00 94.06 85 ARG A N 1
ATOM 694 C CA . ARG A 1 85 ? -2.098 5.250 32.444 1.00 94.06 85 ARG A CA 1
ATOM 695 C C . ARG A 1 85 ? -0.846 6.120 32.530 1.00 94.06 85 ARG A C 1
ATOM 697 O O . ARG A 1 85 ? -0.731 7.108 31.800 1.00 94.06 85 ARG A O 1
ATOM 704 N N . PRO A 1 86 ? 0.141 5.765 33.367 1.00 92.50 86 PRO A N 1
ATOM 705 C CA . PRO A 1 86 ? 1.402 6.492 33.421 1.00 92.50 86 PRO A CA 1
ATOM 706 C C . PRO A 1 86 ? 2.227 6.293 32.131 1.00 92.50 86 PRO A C 1
ATOM 708 O O . PRO A 1 86 ? 2.160 5.231 31.507 1.00 92.50 86 PRO A O 1
ATOM 711 N N . PRO A 1 87 ? 3.095 7.251 31.742 1.00 90.31 87 PRO A N 1
ATOM 712 C CA . PRO A 1 87 ? 3.920 7.194 30.526 1.00 90.31 87 PRO A CA 1
ATOM 713 C C . PRO A 1 87 ? 5.128 6.242 30.650 1.00 90.31 87 PRO A C 1
ATOM 715 O O . PRO A 1 87 ? 6.198 6.491 30.085 1.00 90.31 87 PRO A O 1
ATOM 718 N N . THR A 1 88 ? 5.016 5.161 31.420 1.00 90.38 88 THR A N 1
ATOM 719 C CA . THR A 1 88 ? 6.129 4.250 31.741 1.00 90.38 88 THR A CA 1
ATOM 720 C C . THR A 1 88 ? 6.144 2.980 30.892 1.00 90.38 88 THR A C 1
ATOM 722 O O . THR A 1 88 ? 7.152 2.275 30.881 1.00 90.38 88 THR A O 1
ATOM 725 N N . PHE A 1 89 ? 5.079 2.702 30.136 1.00 91.31 89 PHE A N 1
ATOM 726 C CA . PHE A 1 89 ? 4.986 1.517 29.283 1.00 91.31 89 PHE A CA 1
ATOM 727 C C . PHE A 1 89 ? 5.700 1.689 27.935 1.00 91.31 89 PHE A C 1
ATOM 729 O O . PHE A 1 89 ? 5.845 2.798 27.417 1.00 91.31 89 PHE A O 1
ATOM 736 N N . THR A 1 90 ? 6.117 0.576 27.334 1.00 93.19 90 THR A N 1
ATOM 737 C CA . THR A 1 90 ? 6.561 0.517 25.930 1.00 93.19 90 THR A CA 1
ATOM 738 C C . THR A 1 90 ? 5.406 0.159 24.997 1.00 93.19 90 THR A C 1
ATOM 740 O O . THR A 1 90 ? 5.273 0.758 23.936 1.00 93.19 90 THR A O 1
ATOM 743 N N . SER A 1 91 ? 4.540 -0.762 25.422 1.00 94.69 91 SER A N 1
ATOM 744 C CA . SER A 1 91 ? 3.239 -1.058 24.819 1.00 94.69 91 SER A CA 1
ATOM 745 C C . SER A 1 91 ? 2.197 -1.234 25.923 1.00 94.69 91 SER A C 1
ATOM 747 O O . SER A 1 91 ? 2.540 -1.648 27.032 1.00 94.69 91 SER A O 1
ATOM 749 N N . SER A 1 92 ? 0.950 -0.870 25.643 1.00 95.50 92 SER A N 1
ATOM 750 C CA . SER A 1 92 ? -0.170 -0.975 26.577 1.00 95.50 92 SER A CA 1
ATOM 751 C C . SER A 1 92 ? -1.474 -1.171 25.808 1.00 95.50 92 SER A C 1
ATOM 753 O O . SER A 1 92 ? -1.656 -0.573 24.747 1.00 95.50 92 SER A O 1
ATOM 755 N N . VAL A 1 93 ? -2.375 -1.995 26.349 1.00 97.19 93 VAL A N 1
ATOM 756 C CA . VAL A 1 93 ? -3.657 -2.346 25.722 1.00 97.19 93 VAL A CA 1
ATOM 757 C C . VAL A 1 93 ? -4.828 -1.818 26.543 1.00 97.19 93 VAL A C 1
ATOM 759 O O . VAL A 1 93 ? -4.988 -2.165 27.713 1.00 97.19 93 VAL A O 1
ATOM 762 N N . TRP A 1 94 ? -5.656 -0.985 25.923 1.00 97.69 94 TRP A N 1
ATOM 763 C CA . TRP A 1 94 ? -6.937 -0.536 26.456 1.00 97.69 94 TRP A CA 1
ATOM 764 C C . TRP A 1 94 ? -8.051 -1.396 25.880 1.00 97.69 94 TRP A C 1
ATOM 766 O O . TRP A 1 94 ? -8.451 -1.217 24.727 1.00 97.69 94 TRP A O 1
ATOM 776 N N . ARG A 1 95 ? -8.570 -2.315 26.692 1.00 97.62 95 ARG A N 1
ATOM 777 C CA . ARG A 1 95 ? -9.779 -3.055 26.350 1.00 97.62 95 ARG A CA 1
ATOM 778 C C . ARG A 1 95 ? -10.989 -2.167 26.567 1.00 97.62 95 ARG A C 1
ATOM 780 O O . ARG A 1 95 ? -11.158 -1.607 27.644 1.00 97.62 95 ARG A O 1
ATOM 787 N N . PHE A 1 96 ? -11.861 -2.081 25.571 1.00 97.88 96 PHE A N 1
ATOM 788 C CA . PHE A 1 96 ? -13.142 -1.398 25.705 1.00 97.88 96 PHE A CA 1
ATOM 789 C C . PHE A 1 96 ? -14.278 -2.188 25.064 1.00 97.88 96 PHE A C 1
ATOM 791 O O . PHE A 1 96 ? -14.089 -3.064 24.214 1.00 97.88 96 PHE A O 1
ATOM 798 N N . LYS A 1 97 ? -15.494 -1.894 25.515 1.00 97.38 97 LYS A N 1
ATOM 799 C CA . LYS A 1 97 ? -16.735 -2.475 25.013 1.00 97.38 97 LYS A CA 1
ATOM 800 C C . LYS A 1 97 ? -17.619 -1.376 24.460 1.00 97.38 97 LYS A C 1
ATOM 802 O O . LYS A 1 97 ? -17.766 -0.336 25.086 1.00 97.38 97 LYS A O 1
ATOM 807 N N . ILE A 1 98 ? -18.248 -1.647 23.324 1.00 97.25 98 ILE A N 1
ATOM 808 C CA . ILE A 1 98 ? -19.362 -0.859 22.801 1.00 97.25 98 ILE A CA 1
ATOM 809 C C . ILE A 1 98 ? -20.616 -1.693 22.996 1.00 97.25 98 ILE A C 1
ATOM 811 O O . ILE A 1 98 ? -20.748 -2.756 22.391 1.00 97.25 98 ILE A O 1
ATOM 815 N N . GLN A 1 99 ? -21.521 -1.241 23.855 1.00 95.38 99 GLN A N 1
ATOM 816 C CA . GLN A 1 99 ? -22.707 -1.988 24.250 1.00 95.38 99 GLN A CA 1
ATOM 817 C C . GLN A 1 99 ? -23.977 -1.260 23.835 1.00 95.38 99 GLN A C 1
ATOM 819 O O . GLN A 1 99 ? -24.124 -0.061 24.055 1.00 95.38 99 GLN A O 1
ATOM 824 N N . SER A 1 100 ? -24.919 -2.028 23.298 1.00 93.81 100 SER A N 1
ATOM 825 C CA . SER A 1 100 ? -26.271 -1.586 22.989 1.00 93.81 100 SER A CA 1
ATOM 826 C C . SER A 1 100 ? -27.281 -2.439 23.746 1.00 93.81 100 SER A C 1
ATOM 828 O O . SER A 1 100 ? -27.179 -3.665 23.756 1.00 93.81 100 SER A O 1
ATOM 830 N N . THR A 1 101 ? -28.285 -1.804 24.347 1.00 93.38 101 THR A N 1
ATOM 831 C CA . THR A 1 101 ? -29.449 -2.504 24.922 1.00 93.38 101 THR A CA 1
ATOM 832 C C . THR A 1 101 ? -30.658 -2.525 23.988 1.00 93.38 101 THR A C 1
ATOM 834 O O . THR A 1 101 ? -31.687 -3.105 24.328 1.00 93.38 101 THR A O 1
ATOM 837 N N . TYR A 1 102 ? -30.541 -1.946 22.789 1.00 89.62 102 TYR A N 1
ATOM 838 C CA . TYR A 1 102 ? -31.636 -1.884 21.825 1.00 89.62 102 TYR A CA 1
ATOM 839 C C . TYR A 1 102 ? -32.067 -3.270 21.360 1.00 89.62 102 TYR A C 1
ATOM 841 O O . TYR A 1 102 ? -31.245 -4.113 20.995 1.00 89.62 102 TYR A O 1
ATOM 849 N N . TYR A 1 103 ? -33.378 -3.476 21.252 1.00 90.44 103 TYR A N 1
ATOM 850 C CA . TYR A 1 103 ? -33.948 -4.738 20.776 1.00 90.44 103 TYR A CA 1
ATOM 851 C C . TYR A 1 103 ? -33.981 -4.852 19.239 1.00 90.44 103 TYR A C 1
ATOM 853 O O . TYR A 1 103 ? -34.897 -5.421 18.646 1.00 90.44 103 TYR A O 1
ATOM 861 N N . ARG A 1 104 ? -32.967 -4.300 18.570 1.00 90.56 104 ARG A N 1
ATOM 862 C CA . ARG A 1 104 ? -32.740 -4.399 17.125 1.00 90.56 104 ARG A CA 1
ATOM 863 C C . ARG A 1 104 ? -31.249 -4.321 16.826 1.00 90.56 104 ARG A C 1
ATOM 865 O O . ARG A 1 104 ? -30.481 -3.840 17.656 1.00 90.56 104 ARG A O 1
ATOM 872 N N . ASN A 1 105 ? -30.855 -4.766 15.638 1.00 92.44 105 ASN A N 1
ATOM 873 C CA . ASN A 1 105 ? -29.502 -4.514 15.158 1.00 92.44 105 ASN A CA 1
ATOM 874 C C . ASN A 1 105 ? -29.318 -3.008 14.946 1.00 92.44 105 ASN A C 1
ATOM 876 O O . ASN A 1 105 ? -30.256 -2.332 14.521 1.00 92.44 105 ASN A O 1
ATOM 880 N N . LEU A 1 106 ? -28.127 -2.508 15.250 1.00 92.06 106 LEU A N 1
ATOM 881 C CA . LEU A 1 106 ? -27.749 -1.120 15.026 1.00 92.06 106 LEU A CA 1
ATOM 882 C C . LEU A 1 106 ? -26.557 -1.070 14.094 1.00 92.06 106 LEU A C 1
ATOM 884 O O . LEU A 1 106 ? -25.591 -1.810 14.285 1.00 92.06 106 LEU A O 1
ATOM 888 N N . GLU A 1 107 ? -26.587 -0.152 13.142 1.00 94.50 107 GLU A N 1
ATOM 889 C CA . GLU A 1 107 ? -25.355 0.295 12.517 1.00 94.50 107 GLU A CA 1
ATOM 890 C C . GLU A 1 107 ? -24.716 1.365 13.420 1.00 94.50 107 GLU A C 1
ATOM 892 O O . GLU A 1 107 ? -25.336 2.359 13.816 1.00 94.50 107 GLU A O 1
ATOM 897 N N . VAL A 1 108 ? -23.487 1.084 13.851 1.00 95.00 108 VAL A N 1
ATOM 898 C CA . VAL A 1 108 ? -22.753 1.855 14.852 1.00 95.00 108 VAL A CA 1
ATOM 899 C C . VAL A 1 108 ? -21.501 2.421 14.213 1.00 95.00 108 VAL A C 1
ATOM 901 O O . VAL A 1 108 ? -20.725 1.709 13.578 1.00 95.00 108 VAL A O 1
ATOM 904 N N . LYS A 1 109 ? -21.286 3.715 14.434 1.00 96.00 109 LYS A N 1
ATOM 905 C CA . LYS A 1 109 ? -20.070 4.422 14.064 1.00 96.00 109 LYS A CA 1
ATOM 906 C C . LYS A 1 109 ? -19.217 4.639 15.306 1.00 96.00 109 LYS A C 1
ATOM 908 O O . LYS A 1 109 ? -19.623 5.385 16.196 1.00 96.00 109 LYS A O 1
ATOM 913 N N . LEU A 1 110 ? -18.047 4.012 15.332 1.00 96.94 110 LEU A N 1
ATOM 914 C CA . LEU A 1 110 ? -16.953 4.310 16.250 1.00 96.94 110 LEU A CA 1
ATOM 915 C C . LEU A 1 110 ? -16.062 5.378 15.610 1.00 96.94 110 LEU A C 1
ATOM 917 O O . LEU A 1 110 ? -15.588 5.186 14.496 1.00 96.94 110 LEU A O 1
ATOM 921 N N . SER A 1 111 ? -15.817 6.482 16.303 1.00 97.00 111 SER A N 1
ATOM 922 C CA . SER A 1 111 ? -14.950 7.569 15.846 1.00 97.00 111 SER A CA 1
ATOM 923 C C . SER A 1 111 ? -13.897 7.898 16.895 1.00 97.00 111 SER A C 1
ATOM 925 O O . SER A 1 111 ? -14.153 7.771 18.093 1.00 97.00 111 SER A O 1
ATOM 927 N N . TRP A 1 112 ? -12.727 8.348 16.447 1.00 96.75 112 TRP A N 1
ATOM 928 C CA . TRP A 1 112 ? -11.631 8.753 17.323 1.00 96.75 112 TRP A CA 1
ATOM 929 C C . TRP A 1 112 ? -11.103 10.143 16.977 1.00 96.75 112 TRP A C 1
ATOM 931 O O . TRP A 1 112 ? -11.145 10.568 15.827 1.00 96.75 112 TRP A O 1
ATOM 941 N N . GLN A 1 113 ? -10.614 10.859 17.985 1.00 94.88 113 GLN A N 1
ATOM 942 C CA . GLN A 1 113 ? -10.038 12.199 17.849 1.00 94.88 113 GLN A CA 1
ATOM 943 C C . GLN A 1 113 ? -8.805 12.347 18.737 1.00 94.88 113 GLN A C 1
ATOM 945 O O . GLN A 1 113 ? -8.669 11.654 19.748 1.00 94.88 113 GLN A O 1
ATOM 950 N N . GLY A 1 114 ? -7.919 13.269 18.366 1.00 90.06 114 GLY A N 1
ATOM 951 C CA . GLY A 1 114 ? -6.691 13.568 19.099 1.00 90.06 114 GLY A CA 1
ATOM 952 C C . GLY A 1 114 ? -5.419 13.177 18.349 1.00 90.06 114 GLY A C 1
ATOM 953 O O . GLY A 1 114 ? -4.364 13.751 18.616 1.00 90.06 114 GLY A O 1
ATOM 954 N N . LEU A 1 115 ? -5.489 12.256 17.379 1.00 91.31 115 LEU A N 1
ATOM 955 C CA . LEU A 1 115 ? -4.310 11.806 16.622 1.00 91.31 115 LEU A CA 1
ATOM 956 C C . LEU A 1 115 ? -3.734 12.910 15.733 1.00 91.31 115 LEU A C 1
ATOM 958 O O . LEU A 1 115 ? -2.544 12.898 15.445 1.00 91.31 115 LEU A O 1
ATOM 962 N N . GLU A 1 116 ? -4.575 13.840 15.298 1.00 82.38 116 GLU A N 1
ATOM 963 C CA . GLU A 1 116 ? -4.262 15.034 14.513 1.00 82.38 116 GLU A CA 1
ATOM 964 C C . GLU A 1 116 ? -3.641 16.173 15.333 1.00 82.38 116 GLU A C 1
ATOM 966 O O . GLU A 1 116 ? -3.129 17.137 14.763 1.00 82.38 116 GLU A O 1
ATOM 971 N N . THR A 1 117 ? -3.683 16.079 16.662 1.00 78.94 117 THR A N 1
ATOM 972 C CA . THR A 1 117 ? -3.157 17.107 17.563 1.00 78.94 117 THR A CA 1
ATOM 973 C C . THR A 1 117 ? -1.657 16.932 17.803 1.00 78.94 117 THR A C 1
ATOM 975 O O . THR A 1 117 ? -1.070 15.898 17.495 1.00 78.94 117 THR A O 1
ATOM 978 N N . THR A 1 118 ? -1.018 17.940 18.399 1.00 76.25 118 THR A N 1
ATOM 979 C CA . THR A 1 118 ? 0.396 17.861 18.798 1.00 76.25 118 THR A CA 1
ATOM 980 C C . THR A 1 118 ? 0.611 17.161 20.141 1.00 76.25 118 THR A C 1
ATOM 982 O O . THR A 1 118 ? 1.761 16.991 20.537 1.00 76.25 118 THR A O 1
ATOM 985 N N . THR A 1 119 ? -0.455 16.814 20.876 1.00 84.44 119 THR A N 1
ATOM 986 C CA . THR A 1 119 ? -0.338 16.209 22.214 1.00 84.44 119 THR A CA 1
ATOM 987 C C . THR A 1 119 ? -0.044 14.719 22.126 1.00 84.44 119 THR A C 1
ATOM 989 O O . THR A 1 119 ? 0.814 14.236 22.859 1.00 84.44 119 THR A O 1
ATOM 992 N N . ILE A 1 120 ? -0.682 13.997 21.195 1.00 91.06 120 ILE A N 1
ATOM 993 C CA . ILE A 1 120 ? -0.336 12.603 20.908 1.00 91.06 120 ILE A CA 1
ATOM 994 C C . ILE A 1 120 ? 0.974 12.567 20.108 1.00 91.06 120 ILE A C 1
ATOM 996 O O . ILE A 1 120 ? 0.999 13.035 18.965 1.00 91.06 120 ILE A O 1
ATOM 1000 N N . PRO A 1 121 ? 2.059 11.967 20.638 1.00 90.94 121 PRO A N 1
ATOM 1001 C CA . PRO A 1 121 ? 3.336 11.971 19.942 1.00 90.94 121 PRO A CA 1
ATOM 1002 C C . PRO A 1 121 ? 3.263 11.285 18.565 1.00 90.94 121 PRO A C 1
ATOM 1004 O O . PRO A 1 121 ? 2.717 10.181 18.437 1.00 90.94 121 PRO A O 1
ATOM 1007 N N . PRO A 1 122 ? 3.867 11.881 17.520 1.00 92.25 122 PRO A N 1
ATOM 1008 C CA . PRO A 1 122 ? 3.822 11.364 16.147 1.00 92.25 122 PRO A CA 1
ATOM 1009 C C . PRO A 1 122 ? 4.634 10.074 15.946 1.00 92.25 122 PRO A C 1
ATOM 1011 O O . PRO A 1 122 ? 4.614 9.494 14.861 1.00 92.25 122 PRO A O 1
ATOM 1014 N N . TYR A 1 123 ? 5.359 9.634 16.978 1.00 93.38 123 TYR A N 1
ATOM 1015 C CA . TYR A 1 123 ? 6.188 8.427 16.988 1.00 93.38 123 TYR A CA 1
ATOM 1016 C C . TYR A 1 123 ? 5.439 7.196 17.535 1.00 93.38 123 TYR A C 1
ATOM 1018 O O . TYR A 1 123 ? 6.013 6.107 17.615 1.00 93.38 123 TYR A O 1
ATOM 1026 N N . HIS A 1 124 ? 4.184 7.377 17.973 1.00 94.75 124 HIS A N 1
ATOM 1027 C CA . HIS A 1 124 ? 3.347 6.344 18.594 1.00 94.75 124 HIS A CA 1
ATOM 1028 C C . HIS A 1 124 ? 2.399 5.720 17.585 1.00 94.75 124 HIS A C 1
ATOM 1030 O O . HIS A 1 124 ? 1.783 6.431 16.782 1.00 94.75 124 HIS A O 1
ATOM 1036 N N . SER A 1 125 ? 2.258 4.400 17.657 1.00 96.19 125 SER A N 1
ATOM 1037 C CA . SER A 1 125 ? 1.265 3.661 16.886 1.00 96.19 125 SER A CA 1
ATOM 1038 C C . SER A 1 125 ? 0.049 3.319 17.739 1.00 96.19 125 SER A C 1
ATOM 1040 O O . SER A 1 125 ? 0.154 3.175 18.956 1.00 96.19 125 SER A O 1
ATOM 1042 N N . PHE A 1 126 ? -1.110 3.238 17.083 1.00 97.50 126 PHE A N 1
ATOM 1043 C CA . PHE A 1 126 ? -2.405 2.977 17.704 1.00 97.50 126 PHE A CA 1
ATOM 1044 C C . PHE A 1 126 ? -3.092 1.886 16.893 1.00 97.50 126 PHE A C 1
ATOM 1046 O O . PHE A 1 126 ? -3.663 2.165 15.838 1.00 97.50 126 PHE A O 1
ATOM 1053 N N . TRP A 1 127 ? -2.987 0.650 17.355 1.00 97.81 127 TRP A N 1
ATOM 1054 C CA . TRP A 1 127 ? -3.542 -0.526 16.702 1.00 97.81 127 TRP A CA 1
ATOM 1055 C C . TRP A 1 127 ? -4.877 -0.886 17.339 1.00 97.81 127 TRP A C 1
ATOM 1057 O O . TRP A 1 127 ? -4.973 -1.079 18.545 1.00 97.81 127 TRP A O 1
ATOM 1067 N N . MET A 1 128 ? -5.913 -0.949 16.516 1.00 98.19 128 MET A N 1
ATOM 1068 C CA . MET A 1 128 ? -7.240 -1.390 16.902 1.00 98.19 128 MET A CA 1
ATOM 1069 C C . MET A 1 128 ? -7.402 -2.851 16.510 1.00 98.19 128 MET A C 1
ATOM 1071 O O . MET A 1 128 ? -7.224 -3.193 15.341 1.00 98.19 128 MET A O 1
ATOM 1075 N N . HIS A 1 129 ? -7.766 -3.685 17.479 1.00 98.12 129 HIS A N 1
ATOM 1076 C CA . HIS A 1 129 ? -8.098 -5.090 17.285 1.00 98.12 129 HIS A CA 1
ATOM 1077 C C . HIS A 1 129 ? -9.585 -5.281 17.570 1.00 98.12 129 HIS A C 1
ATOM 1079 O O . HIS A 1 129 ? -10.058 -5.036 18.681 1.00 98.12 129 HIS A O 1
ATOM 1085 N N . ASN A 1 130 ? -10.341 -5.708 16.564 1.00 97.25 130 ASN A N 1
ATOM 1086 C CA . ASN A 1 130 ? -11.746 -6.057 16.717 1.00 97.25 130 ASN A CA 1
ATOM 1087 C C . ASN A 1 130 ? -11.866 -7.534 17.086 1.00 97.25 130 ASN A C 1
ATOM 1089 O O . ASN A 1 130 ? -11.687 -8.415 16.249 1.00 97.25 130 ASN A O 1
ATOM 1093 N N . LEU A 1 131 ? -12.241 -7.803 18.335 1.00 96.06 131 LEU A N 1
ATOM 1094 C CA . LEU A 1 131 ? -12.268 -9.162 18.879 1.00 96.06 131 LEU A CA 1
ATOM 1095 C C . LEU A 1 131 ? -13.495 -9.980 18.435 1.00 96.06 131 LEU A C 1
ATOM 1097 O O . LEU A 1 131 ? -13.777 -11.031 19.003 1.00 96.06 131 LEU A O 1
ATOM 1101 N N . GLN A 1 132 ? -14.313 -9.468 17.512 1.00 93.25 132 GLN A N 1
ATOM 1102 C CA . GLN A 1 132 ? -15.478 -10.184 16.974 1.00 93.25 132 GLN A CA 1
ATOM 1103 C C . GLN A 1 132 ? -15.153 -10.858 15.647 1.00 93.25 132 GLN A C 1
ATOM 1105 O O . GLN A 1 132 ? -15.814 -11.826 15.281 1.00 93.25 132 GLN A O 1
ATOM 1110 N N . ASN A 1 133 ? -14.197 -10.308 14.902 1.00 93.56 133 ASN A N 1
ATOM 1111 C CA . ASN A 1 133 ? -13.855 -10.755 13.556 1.00 93.56 133 ASN A CA 1
ATOM 1112 C C . ASN A 1 133 ? -12.338 -10.824 13.319 1.00 93.56 133 ASN A C 1
ATOM 1114 O O . ASN A 1 133 ? -11.922 -10.962 12.171 1.00 93.56 133 ASN A O 1
ATOM 1118 N N . ASP A 1 134 ? -11.542 -10.671 14.381 1.00 93.44 134 ASP A N 1
ATOM 1119 C CA . ASP A 1 134 ? -10.077 -10.691 14.392 1.00 93.44 134 ASP A CA 1
ATOM 1120 C C . ASP A 1 134 ? -9.421 -9.684 13.428 1.00 93.44 134 ASP A C 1
ATOM 1122 O O . ASP A 1 134 ? -8.255 -9.823 13.057 1.00 93.44 134 ASP A O 1
ATOM 1126 N N . SER A 1 135 ? -10.157 -8.649 13.002 1.00 95.12 135 SER A N 1
ATOM 1127 C CA . SER A 1 135 ? -9.594 -7.604 12.145 1.00 95.12 135 SER A CA 1
ATOM 1128 C C . SER A 1 135 ? -8.706 -6.658 12.951 1.00 95.12 135 SER A C 1
ATOM 1130 O O . SER A 1 135 ? -9.036 -6.273 14.074 1.00 95.12 135 SER A O 1
ATOM 1132 N N . VAL A 1 136 ? -7.575 -6.275 12.353 1.00 95.81 136 VAL A N 1
ATOM 1133 C CA . VAL A 1 136 ? -6.556 -5.420 12.975 1.00 95.81 136 VAL A CA 1
ATOM 1134 C C . VAL A 1 136 ? -6.186 -4.290 12.024 1.00 95.81 136 VAL A C 1
ATOM 1136 O O . VAL A 1 136 ? -5.919 -4.524 10.844 1.00 95.81 136 VAL A O 1
ATOM 1139 N N . TRP A 1 137 ? -6.173 -3.054 12.518 1.00 95.75 137 TRP A N 1
ATOM 1140 C CA . TRP A 1 137 ? -5.801 -1.882 11.723 1.00 95.75 137 TRP A CA 1
ATOM 1141 C C . TRP A 1 137 ? -5.200 -0.779 12.584 1.00 95.75 137 TRP A C 1
ATOM 1143 O O . TRP A 1 137 ? -5.458 -0.689 13.780 1.00 95.75 137 TRP A O 1
ATOM 1153 N N . ASN A 1 138 ? -4.413 0.101 11.969 1.00 97.25 138 ASN A N 1
ATOM 1154 C CA . ASN A 1 138 ? -3.869 1.260 12.662 1.00 97.25 138 ASN A CA 1
ATOM 1155 C C . ASN A 1 138 ? -4.819 2.460 12.531 1.00 97.25 138 ASN A C 1
ATOM 1157 O O . ASN A 1 138 ? -5.246 2.809 11.428 1.00 97.25 138 ASN A O 1
ATOM 1161 N N . LEU A 1 139 ? -5.126 3.133 13.639 1.00 97.19 139 LEU A N 1
ATOM 1162 C CA . LEU A 1 139 ? -6.024 4.289 13.655 1.00 97.19 139 LEU A CA 1
ATOM 1163 C C . LEU A 1 139 ? -5.497 5.468 12.825 1.00 97.19 139 LEU A C 1
ATOM 1165 O O . LEU A 1 139 ? -6.289 6.253 12.302 1.00 97.19 139 LEU A O 1
ATOM 1169 N N . ARG A 1 140 ? -4.171 5.581 12.657 1.00 95.00 140 ARG A N 1
ATOM 1170 C CA . ARG A 1 140 ? -3.539 6.609 11.812 1.00 95.00 140 ARG A CA 1
ATOM 1171 C C . ARG A 1 140 ? -3.724 6.354 10.314 1.00 95.00 140 ARG A C 1
ATOM 1173 O O . ARG A 1 140 ? -3.503 7.270 9.527 1.00 95.00 140 ARG A O 1
ATOM 1180 N N . SER A 1 141 ? -4.128 5.150 9.911 1.00 94.69 141 SER A N 1
ATOM 1181 C CA . SER A 1 141 ? -4.346 4.793 8.503 1.00 94.69 141 SER A CA 1
ATOM 1182 C C . SER A 1 141 ? -5.691 5.243 7.946 1.00 94.69 141 SER A C 1
ATOM 1184 O O . SER A 1 141 ? -5.891 5.205 6.734 1.00 94.69 141 SER A O 1
ATOM 1186 N N . ILE A 1 142 ? -6.621 5.669 8.801 1.00 91.69 142 ILE A N 1
ATOM 1187 C CA . ILE A 1 142 ? -7.997 5.962 8.402 1.00 91.69 142 ILE A CA 1
ATOM 1188 C C . ILE A 1 142 ? -8.193 7.471 8.295 1.00 91.69 142 ILE A C 1
ATOM 1190 O O . ILE A 1 142 ? -8.129 8.190 9.290 1.00 91.69 142 ILE A O 1
ATOM 1194 N N . ARG A 1 143 ? -8.470 7.947 7.078 1.00 86.25 143 ARG A N 1
ATOM 1195 C CA . ARG A 1 143 ? -8.617 9.379 6.771 1.00 86.25 143 ARG A CA 1
ATOM 1196 C C . ARG A 1 143 ? -9.721 10.060 7.579 1.00 86.25 143 ARG A C 1
ATOM 1198 O O . ARG A 1 143 ? -9.500 11.150 8.092 1.00 86.25 143 ARG A O 1
ATOM 1205 N N . ASP A 1 144 ? -10.868 9.405 7.709 1.00 90.00 144 ASP A N 1
ATOM 1206 C CA . ASP A 1 144 ? -12.056 9.994 8.339 1.00 90.00 144 ASP A CA 1
ATOM 1207 C C . ASP A 1 144 ? -12.151 9.691 9.842 1.00 90.00 144 ASP A C 1
ATOM 1209 O O . ASP A 1 144 ? -13.164 9.998 10.468 1.00 90.00 144 ASP A O 1
ATOM 1213 N N . ALA A 1 145 ? -11.118 9.054 10.412 1.00 94.00 145 ALA A N 1
ATOM 1214 C CA . ALA A 1 145 ? -11.030 8.688 11.826 1.00 94.00 145 ALA A CA 1
ATOM 1215 C C . ALA A 1 145 ? -12.296 7.992 12.374 1.00 94.00 145 ALA A C 1
ATOM 1217 O O . ALA A 1 145 ? -12.767 8.272 13.480 1.00 94.00 145 ALA A O 1
ATOM 1218 N N . GLN A 1 146 ? -12.882 7.102 11.567 1.00 95.19 146 GLN A N 1
ATOM 1219 C CA . GLN A 1 146 ? -14.117 6.399 11.898 1.00 95.19 146 GLN A CA 1
ATOM 1220 C C . GLN A 1 146 ? -14.140 4.970 11.351 1.00 95.19 146 GLN A C 1
ATOM 1222 O O . GLN A 1 146 ? -13.554 4.668 10.313 1.00 95.19 146 GLN A O 1
ATOM 1227 N N . TYR A 1 147 ? -14.875 4.106 12.040 1.00 95.94 147 TYR A N 1
ATOM 1228 C CA . TYR A 1 147 ? -15.138 2.721 11.683 1.00 95.94 147 TYR A CA 1
ATOM 1229 C C . TYR A 1 147 ? -16.625 2.426 11.891 1.00 95.94 147 TYR A C 1
ATOM 1231 O O . TYR A 1 147 ? -17.172 2.693 12.963 1.00 95.94 147 TYR A O 1
ATOM 1239 N N . ILE A 1 148 ? -17.284 1.900 10.859 1.00 95.00 148 ILE A N 1
ATOM 1240 C CA . ILE A 1 148 ? -18.709 1.558 10.892 1.00 95.00 148 ILE A CA 1
ATOM 1241 C C . ILE A 1 148 ? -18.843 0.041 10.929 1.00 95.00 148 ILE A C 1
ATOM 1243 O O . ILE A 1 148 ? -18.213 -0.663 10.141 1.00 95.00 148 ILE A O 1
ATOM 1247 N N . PHE A 1 149 ? -19.674 -0.457 11.838 1.00 95.19 149 PHE A N 1
ATOM 1248 C CA . PHE A 1 149 ? -19.968 -1.877 11.968 1.00 95.19 149 PHE A CA 1
ATOM 1249 C C . PHE A 1 149 ? -21.406 -2.101 12.434 1.00 95.19 149 PHE A C 1
ATOM 1251 O O . PHE A 1 149 ? -22.050 -1.214 12.994 1.00 95.19 149 PHE A O 1
ATOM 1258 N N . THR A 1 150 ? -21.915 -3.311 12.221 1.00 94.69 150 THR A N 1
ATOM 1259 C CA . THR A 1 150 ? -23.231 -3.707 12.722 1.00 94.69 150 THR A CA 1
ATOM 1260 C C . THR A 1 150 ? -23.097 -4.361 14.089 1.00 94.69 150 THR A C 1
ATOM 1262 O O . THR A 1 150 ? -22.393 -5.358 14.251 1.00 94.69 150 THR A O 1
ATOM 1265 N N . LEU A 1 151 ? -23.827 -3.837 15.065 1.00 94.50 151 LEU A N 1
ATOM 1266 C CA . LEU A 1 151 ? -23.980 -4.428 16.383 1.00 94.50 151 LEU A CA 1
ATOM 1267 C C . LEU A 1 151 ? -25.313 -5.180 16.452 1.00 94.50 151 LEU A C 1
ATOM 1269 O O . LEU A 1 151 ? -26.368 -4.637 16.119 1.00 94.50 151 LEU A O 1
ATOM 1273 N N . SER A 1 152 ? -25.271 -6.444 16.876 1.00 94.56 152 SER A N 1
ATOM 1274 C CA . SER A 1 152 ? -26.480 -7.265 17.030 1.00 94.56 152 SER A CA 1
ATOM 1275 C C . SER A 1 152 ? -27.386 -6.742 18.150 1.00 94.56 152 SER A C 1
ATOM 1277 O O . SER A 1 152 ? -26.917 -6.079 19.077 1.00 94.56 152 SER A O 1
ATOM 1279 N N . ARG A 1 153 ? -28.684 -7.070 18.083 1.00 93.12 153 ARG A N 1
ATOM 1280 C CA . ARG A 1 153 ? -29.666 -6.713 19.124 1.00 93.12 153 ARG A CA 1
ATOM 1281 C C . ARG A 1 153 ? -29.172 -7.065 20.532 1.00 93.12 153 ARG A C 1
ATOM 1283 O O . ARG A 1 153 ? -28.693 -8.178 20.744 1.00 93.12 153 ARG A O 1
ATOM 1290 N N . ALA A 1 154 ? -29.347 -6.139 21.475 1.00 92.00 154 ALA A N 1
ATOM 1291 C CA . ALA A 1 154 ? -29.010 -6.297 22.890 1.00 92.00 154 ALA A CA 1
ATOM 1292 C C . ALA A 1 154 ? -27.630 -6.953 23.122 1.00 92.00 154 ALA A C 1
ATOM 1294 O O . ALA A 1 154 ? -27.496 -7.882 23.919 1.00 92.00 154 ALA A O 1
ATOM 1295 N N . SER A 1 155 ? -26.624 -6.509 22.366 1.00 95.56 155 SER A N 1
ATOM 1296 C CA . SER A 1 155 ? -25.286 -7.100 22.334 1.00 95.56 155 SER A CA 1
ATOM 1297 C C . SER A 1 155 ? -24.209 -6.058 22.617 1.00 95.56 155 SER A C 1
ATOM 1299 O O . SER A 1 155 ? -24.452 -4.851 22.661 1.00 95.56 155 SER A O 1
ATOM 1301 N N . PHE A 1 156 ? -22.982 -6.540 22.770 1.00 96.12 156 PHE A N 1
ATOM 1302 C CA . PHE A 1 156 ? -21.785 -5.717 22.801 1.00 96.12 156 PHE A CA 1
ATOM 1303 C C . PHE A 1 156 ? -20.774 -6.171 21.742 1.00 96.12 156 PHE A C 1
ATOM 1305 O O . PHE A 1 156 ? -20.803 -7.311 21.277 1.00 96.12 156 PHE A O 1
ATOM 1312 N N . ALA A 1 157 ? -19.878 -5.257 21.397 1.00 97.38 157 ALA A N 1
ATOM 1313 C CA . ALA A 1 157 ? -18.646 -5.483 20.659 1.00 97.38 157 ALA A CA 1
ATOM 1314 C C . ALA A 1 157 ? -17.464 -5.168 21.591 1.00 97.38 157 ALA A C 1
ATOM 1316 O O . ALA A 1 157 ? -17.553 -4.257 22.412 1.00 97.38 157 ALA A O 1
ATOM 1317 N N . LYS A 1 158 ? -16.391 -5.952 21.513 1.00 97.31 158 LYS A N 1
ATOM 1318 C CA . LYS A 1 158 ? -15.149 -5.812 22.289 1.00 97.31 158 LYS A CA 1
ATOM 1319 C C . LYS A 1 158 ? -14.004 -5.419 21.364 1.00 97.31 158 LYS A C 1
ATOM 1321 O O . LYS A 1 158 ? -13.801 -6.060 20.333 1.00 97.31 158 LYS A O 1
ATOM 1326 N N . PHE A 1 159 ? -13.218 -4.451 21.795 1.00 98.31 159 PHE A N 1
ATOM 1327 C CA . PHE A 1 159 ? -12.052 -3.983 21.070 1.00 98.31 159 PHE A CA 1
ATOM 1328 C C . PHE A 1 159 ? -10.865 -3.865 22.010 1.00 98.31 159 PHE A C 1
ATOM 1330 O O . PHE A 1 159 ? -11.035 -3.501 23.176 1.00 98.31 159 PHE A O 1
ATOM 1337 N N . ASP A 1 160 ? -9.682 -4.104 21.461 1.00 98.50 160 ASP A N 1
ATOM 1338 C CA . ASP A 1 160 ? -8.428 -3.746 22.103 1.00 98.50 160 ASP A CA 1
ATOM 1339 C C . ASP A 1 160 ? -7.775 -2.609 21.328 1.00 98.50 160 ASP A C 1
ATOM 1341 O O . ASP A 1 160 ? -7.525 -2.716 20.127 1.00 98.50 160 ASP A O 1
ATOM 1345 N N . LEU A 1 161 ? -7.485 -1.519 22.031 1.00 98.44 161 LEU A N 1
ATOM 1346 C CA . LEU A 1 161 ? -6.626 -0.452 21.546 1.00 98.44 161 LEU A CA 1
ATOM 1347 C C . LEU A 1 161 ? -5.217 -0.670 22.098 1.00 98.44 161 LEU A C 1
ATOM 1349 O O . LEU A 1 161 ? -4.934 -0.358 23.253 1.00 98.44 161 LEU A O 1
ATOM 1353 N N . GLU A 1 162 ? -4.327 -1.187 21.264 1.00 97.81 162 GLU A N 1
ATOM 1354 C CA . GLU A 1 162 ? -2.910 -1.317 21.573 1.00 97.81 162 GLU A CA 1
ATOM 1355 C C . GLU A 1 162 ? -2.171 -0.032 21.179 1.00 97.81 162 GLU A C 1
ATOM 1357 O O . GLU A 1 162 ? -2.162 0.378 20.016 1.00 97.81 162 GLU A O 1
ATOM 1362 N N . VAL A 1 163 ? -1.504 0.595 22.146 1.00 97.25 163 VAL A N 1
ATOM 1363 C CA . VAL A 1 163 ? -0.649 1.762 21.913 1.00 97.25 163 VAL A CA 1
ATOM 1364 C C . VAL A 1 163 ? 0.800 1.369 22.123 1.00 97.25 163 VAL A C 1
ATOM 1366 O O . VAL A 1 163 ? 1.194 1.016 23.236 1.00 97.25 163 VAL A O 1
ATOM 1369 N N . ARG A 1 164 ? 1.616 1.494 21.072 1.00 96.19 164 ARG A N 1
ATOM 1370 C CA . ARG A 1 164 ? 3.060 1.237 21.141 1.00 96.19 164 ARG A CA 1
ATOM 1371 C C . ARG A 1 164 ? 3.817 2.557 21.094 1.00 96.19 164 ARG A C 1
ATOM 1373 O O . ARG A 1 164 ? 3.660 3.361 20.169 1.00 96.19 164 ARG A O 1
ATOM 1380 N N . ARG A 1 165 ? 4.654 2.789 22.103 1.00 94.00 165 ARG A N 1
ATOM 1381 C CA . ARG A 1 165 ? 5.385 4.042 22.291 1.00 94.00 165 ARG A CA 1
ATOM 1382 C C . ARG A 1 165 ? 6.730 4.025 21.580 1.00 94.00 165 ARG A C 1
ATOM 1384 O O . ARG A 1 165 ? 7.481 3.061 21.645 1.00 94.00 165 ARG A O 1
ATOM 1391 N N . ASN A 1 166 ? 7.040 5.150 20.948 1.00 93.81 166 ASN A N 1
ATOM 1392 C CA . ASN A 1 166 ? 8.263 5.454 20.210 1.00 93.81 166 ASN A CA 1
ATOM 1393 C C . ASN A 1 166 ? 8.732 4.351 19.243 1.00 93.81 166 ASN A C 1
ATOM 1395 O O . ASN A 1 166 ? 9.931 4.110 19.116 1.00 93.81 166 ASN A O 1
ATOM 1399 N N . VAL A 1 167 ? 7.796 3.678 18.564 1.00 96.00 167 VAL A N 1
ATOM 1400 C CA . VAL A 1 167 ? 8.115 2.596 17.616 1.00 96.00 167 VAL A CA 1
ATOM 1401 C C . VAL A 1 167 ? 8.250 3.080 16.175 1.00 96.00 167 VAL A C 1
ATOM 1403 O O . VAL A 1 167 ? 8.917 2.425 15.380 1.00 96.00 167 VAL A O 1
ATOM 1406 N N . ILE A 1 168 ? 7.652 4.218 15.814 1.00 96.69 168 ILE A N 1
ATOM 1407 C CA . ILE A 1 168 ? 7.693 4.729 14.440 1.00 96.69 168 ILE A CA 1
ATOM 1408 C C . ILE A 1 168 ? 9.029 5.436 14.206 1.00 96.69 168 ILE A C 1
ATOM 1410 O O . ILE A 1 168 ? 9.331 6.435 14.858 1.00 96.69 168 ILE A O 1
ATOM 1414 N N . TYR A 1 169 ? 9.816 4.938 13.252 1.00 94.69 169 TYR A N 1
ATOM 1415 C CA . TYR A 1 169 ? 11.173 5.442 12.992 1.00 94.69 169 TYR A CA 1
ATOM 1416 C C . TYR A 1 169 ? 11.363 6.022 11.589 1.00 94.69 169 TYR A C 1
ATOM 1418 O O . TYR A 1 169 ? 12.379 6.665 11.320 1.00 94.69 169 TYR A O 1
ATOM 1426 N N . ARG A 1 170 ? 10.425 5.774 10.669 1.00 94.38 170 ARG A N 1
ATOM 1427 C CA . ARG A 1 170 ? 10.566 6.184 9.273 1.00 94.38 170 ARG A CA 1
ATOM 1428 C C . ARG A 1 170 ? 9.213 6.407 8.613 1.00 94.38 170 ARG A C 1
ATOM 1430 O O . ARG A 1 170 ? 8.286 5.632 8.810 1.00 94.38 170 ARG A O 1
ATOM 1437 N N . PHE A 1 171 ? 9.166 7.413 7.751 1.00 97.12 171 PHE A N 1
ATOM 1438 C CA . PHE A 1 171 ? 8.093 7.671 6.800 1.00 97.12 171 PHE A CA 1
ATOM 1439 C C . PHE A 1 171 ? 8.637 7.511 5.377 1.00 97.12 171 PHE A C 1
ATOM 1441 O O . PHE A 1 171 ? 9.789 7.878 5.123 1.00 97.12 171 PHE A O 1
ATOM 1448 N N . THR A 1 172 ? 7.857 6.936 4.461 1.00 94.50 172 THR A N 1
ATOM 1449 C CA . THR A 1 172 ? 8.244 6.845 3.047 1.00 94.50 172 THR A CA 1
ATOM 1450 C C . THR A 1 172 ? 7.103 7.164 2.101 1.00 94.50 172 THR A C 1
ATOM 1452 O O . THR A 1 172 ? 5.952 6.828 2.372 1.00 94.50 172 THR A O 1
ATOM 1455 N N . ILE A 1 173 ? 7.452 7.749 0.955 1.00 96.50 173 ILE A N 1
ATOM 1456 C CA . ILE A 1 173 ? 6.613 7.777 -0.245 1.00 96.50 173 ILE A CA 1
ATOM 1457 C C . ILE A 1 173 ? 7.105 6.718 -1.243 1.00 96.50 173 ILE A C 1
ATOM 1459 O O . ILE A 1 173 ? 8.310 6.530 -1.456 1.00 96.50 173 ILE A O 1
ATOM 1463 N N . SER A 1 174 ? 6.171 5.993 -1.853 1.00 88.56 174 SER A N 1
ATOM 1464 C CA . SER A 1 174 ? 6.437 4.972 -2.861 1.00 88.56 174 SER A CA 1
ATOM 1465 C C . SER A 1 174 ? 5.500 5.141 -4.061 1.00 88.56 174 SER A C 1
ATOM 1467 O O . SER A 1 174 ? 4.300 5.281 -3.850 1.00 88.56 174 SER A O 1
ATOM 1469 N N . PRO A 1 175 ? 6.003 5.087 -5.304 1.00 89.56 175 PRO A N 1
ATOM 1470 C CA . PRO A 1 175 ? 7.421 5.059 -5.669 1.00 89.56 175 PRO A CA 1
ATOM 1471 C C . PRO A 1 175 ? 8.151 6.352 -5.254 1.00 89.56 175 PRO A C 1
ATOM 1473 O O . PRO A 1 175 ? 7.570 7.426 -5.234 1.00 89.56 175 PRO A O 1
ATOM 1476 N N . SER A 1 176 ? 9.445 6.268 -4.928 1.00 82.62 176 SER A N 1
ATOM 1477 C CA . SER A 1 176 ? 10.252 7.465 -4.615 1.00 82.62 176 SER A CA 1
ATOM 1478 C C . SER A 1 176 ? 10.818 8.154 -5.864 1.00 82.62 176 SER A C 1
ATOM 1480 O O . SER A 1 176 ? 11.426 9.215 -5.770 1.00 82.62 176 SER A O 1
ATOM 1482 N N . GLU A 1 177 ? 10.692 7.522 -7.030 1.00 82.44 177 GLU A N 1
ATOM 1483 C CA . GLU A 1 177 ? 11.158 8.038 -8.316 1.00 82.44 177 GLU A CA 1
ATOM 1484 C C . GLU A 1 177 ? 10.329 7.420 -9.453 1.00 82.44 177 GLU A C 1
ATOM 1486 O O . GLU A 1 177 ? 10.166 6.197 -9.494 1.00 82.44 177 GLU A O 1
ATOM 1491 N N . VAL A 1 178 ? 9.820 8.243 -10.372 1.00 81.75 178 VAL A N 1
ATOM 1492 C CA . VAL A 1 178 ? 9.007 7.816 -11.524 1.00 81.75 178 VAL A CA 1
ATOM 1493 C C . VAL A 1 178 ? 9.448 8.506 -12.806 1.00 81.75 178 VAL A C 1
ATOM 1495 O O . VAL A 1 178 ? 9.854 9.666 -12.787 1.00 81.75 178 VAL A O 1
ATOM 1498 N N . PHE A 1 179 ? 9.326 7.788 -13.920 1.00 79.62 179 PHE A N 1
ATOM 1499 C CA . PHE A 1 179 ? 9.498 8.320 -15.267 1.00 79.62 179 PHE A CA 1
ATOM 1500 C C . PHE A 1 179 ? 8.187 8.121 -16.017 1.00 79.62 179 PHE A C 1
ATOM 1502 O O . PHE A 1 179 ? 7.696 6.997 -16.077 1.00 79.62 179 PHE A O 1
ATOM 1509 N N . LEU A 1 180 ? 7.624 9.202 -16.546 1.00 82.81 180 LEU A N 1
ATOM 1510 C CA . LEU A 1 180 ? 6.307 9.224 -17.173 1.00 82.81 180 LEU A CA 1
ATOM 1511 C C . LEU A 1 180 ? 6.385 9.869 -18.556 1.00 82.81 180 LEU A C 1
ATOM 1513 O O . LEU A 1 180 ? 7.183 10.779 -18.793 1.00 82.81 180 LEU A O 1
ATOM 1517 N N . ARG A 1 181 ? 5.511 9.433 -19.456 1.00 83.19 181 ARG A N 1
ATOM 1518 C CA . ARG A 1 181 ? 5.154 10.175 -20.670 1.00 83.19 181 ARG A CA 1
ATOM 1519 C C . ARG A 1 181 ? 4.034 11.145 -20.353 1.00 83.19 181 ARG A C 1
ATOM 1521 O O . ARG A 1 181 ? 3.215 10.845 -19.499 1.00 83.19 181 ARG A O 1
ATOM 1528 N N . ILE A 1 182 ? 3.944 12.248 -21.093 1.00 88.12 182 ILE A N 1
ATOM 1529 C CA . ILE A 1 182 ? 2.806 13.173 -20.986 1.00 88.12 182 ILE A CA 1
ATOM 1530 C C . ILE A 1 182 ? 1.487 12.398 -21.148 1.00 88.12 182 ILE A C 1
ATOM 1532 O O . ILE A 1 182 ? 1.316 11.651 -22.112 1.00 88.12 182 ILE A O 1
ATOM 1536 N N . GLY A 1 183 ? 0.564 12.591 -20.206 1.00 86.81 183 GLY A N 1
ATOM 1537 C CA . GLY A 1 183 ? -0.730 11.914 -20.142 1.00 86.81 183 GLY A CA 1
ATOM 1538 C C . GLY A 1 183 ? -0.732 10.607 -19.343 1.00 86.81 183 GLY A C 1
ATOM 1539 O O . GLY A 1 183 ? -1.808 10.074 -19.083 1.00 86.81 183 GLY A O 1
ATOM 1540 N N . GLU A 1 184 ? 0.427 10.084 -18.926 1.00 87.62 184 GLU A N 1
ATOM 1541 C CA . GLU A 1 184 ? 0.485 8.900 -18.063 1.00 87.62 184 GLU A CA 1
ATOM 1542 C C . GLU A 1 184 ? 0.131 9.231 -16.611 1.00 87.62 184 GLU A C 1
ATOM 1544 O O . GLU A 1 184 ? 0.390 10.334 -16.109 1.00 87.62 184 GLU A O 1
ATOM 1549 N N . LEU A 1 185 ? -0.445 8.223 -15.954 1.00 90.75 185 LEU A N 1
ATOM 1550 C CA . LEU A 1 185 ? -0.874 8.227 -14.563 1.00 90.75 185 LEU A CA 1
ATOM 1551 C C . LEU A 1 185 ? 0.042 7.332 -13.724 1.00 90.75 185 LEU A C 1
ATOM 1553 O O . LEU A 1 185 ? 0.461 6.265 -14.175 1.00 90.75 185 LEU A O 1
ATOM 1557 N N . VAL A 1 186 ? 0.291 7.725 -12.478 1.00 89.25 186 VAL A N 1
ATOM 1558 C CA . VAL A 1 186 ? 0.934 6.880 -11.463 1.00 89.25 186 VAL A CA 1
ATOM 1559 C C . VAL A 1 186 ? 0.279 7.107 -10.109 1.00 89.25 186 VAL A C 1
ATOM 1561 O O . VAL A 1 186 ? -0.132 8.224 -9.808 1.00 89.25 186 VAL A O 1
ATOM 1564 N N . ASN A 1 187 ? 0.187 6.064 -9.287 1.00 93.56 187 ASN A N 1
ATOM 1565 C CA . ASN A 1 187 ? -0.307 6.191 -7.922 1.00 93.56 187 ASN A CA 1
ATOM 1566 C C . ASN A 1 187 ? 0.857 6.221 -6.927 1.00 93.56 187 ASN A C 1
ATOM 1568 O O . ASN A 1 187 ? 1.724 5.345 -6.956 1.00 93.56 187 ASN A O 1
ATOM 1572 N N . PHE A 1 188 ? 0.858 7.208 -6.037 1.00 94.56 188 PHE A N 1
ATOM 1573 C CA . PHE A 1 188 ? 1.768 7.279 -4.903 1.00 94.56 188 PHE A CA 1
ATOM 1574 C C . PHE A 1 188 ? 1.075 6.787 -3.636 1.00 94.56 188 PHE A C 1
ATOM 1576 O O . PHE A 1 188 ? -0.079 7.094 -3.366 1.00 94.56 188 PHE A O 1
ATOM 1583 N N . SER A 1 189 ? 1.799 6.034 -2.820 1.00 94.25 189 SER A N 1
ATOM 1584 C CA . SER A 1 189 ? 1.351 5.564 -1.511 1.00 94.25 189 SER A CA 1
ATOM 1585 C C . SER A 1 189 ? 2.399 5.887 -0.458 1.00 94.25 189 SER A C 1
ATOM 1587 O O . SER A 1 189 ? 3.596 5.952 -0.748 1.00 94.25 189 SER A O 1
ATOM 1589 N N . THR A 1 190 ? 1.950 6.110 0.770 1.00 96.31 190 THR A N 1
ATOM 1590 C CA . THR A 1 190 ? 2.790 6.589 1.869 1.00 96.31 190 THR A CA 1
ATOM 1591 C C . THR A 1 190 ? 2.644 5.713 3.090 1.00 96.31 190 THR A C 1
ATOM 1593 O O . THR A 1 190 ? 1.525 5.354 3.447 1.00 96.31 190 THR A O 1
ATOM 1596 N N . TYR A 1 191 ? 3.761 5.403 3.745 1.00 96.25 191 TYR A N 1
ATOM 1597 C CA . TYR A 1 191 ? 3.808 4.460 4.859 1.00 96.25 191 TYR A CA 1
ATOM 1598 C C . TYR A 1 191 ? 4.602 5.019 6.035 1.00 96.25 191 TYR A C 1
ATOM 1600 O O . TYR A 1 191 ? 5.663 5.619 5.844 1.00 96.25 191 TYR A O 1
ATOM 1608 N N . LEU A 1 192 ? 4.116 4.762 7.250 1.00 97.19 192 LEU A N 1
ATOM 1609 C CA . LEU A 1 192 ? 4.932 4.798 8.462 1.00 97.19 192 LEU A CA 1
ATOM 1610 C C . LEU A 1 192 ? 5.460 3.390 8.746 1.00 97.19 192 LEU A C 1
ATOM 1612 O O . LEU A 1 192 ? 4.749 2.404 8.554 1.00 97.19 192 LEU A O 1
ATOM 1616 N N . HIS A 1 193 ? 6.712 3.310 9.190 1.00 94.62 193 HIS A N 1
ATOM 1617 C CA . HIS A 1 193 ? 7.401 2.061 9.497 1.00 94.62 193 HIS A CA 1
ATOM 1618 C C . HIS A 1 193 ? 7.748 1.989 10.982 1.00 94.62 193 HIS A C 1
ATOM 1620 O O . HIS A 1 193 ? 8.313 2.937 11.543 1.00 94.62 193 HIS A O 1
ATOM 1626 N N . GLU A 1 194 ? 7.452 0.844 11.591 1.00 94.56 194 GLU A N 1
ATOM 1627 C CA . GLU A 1 194 ? 7.754 0.547 12.988 1.00 94.56 194 GLU A CA 1
ATOM 1628 C C . GLU A 1 194 ? 9.063 -0.236 13.133 1.00 94.56 194 GLU A C 1
ATOM 1630 O O . GLU A 1 194 ? 9.431 -1.046 12.279 1.00 94.56 194 GLU A O 1
ATOM 1635 N N . THR A 1 195 ? 9.769 -0.035 14.245 1.00 91.44 195 THR A N 1
ATOM 1636 C CA . THR A 1 195 ? 10.992 -0.779 14.593 1.00 91.44 195 THR A CA 1
ATOM 1637 C C . THR A 1 195 ? 10.751 -2.278 14.786 1.00 91.44 195 THR A C 1
ATOM 1639 O O . THR A 1 195 ? 11.695 -3.060 14.707 1.00 91.44 195 THR A O 1
ATOM 1642 N N . THR A 1 196 ? 9.497 -2.683 14.994 1.00 85.31 196 THR A N 1
ATOM 1643 C CA . THR A 1 196 ? 9.027 -4.073 15.091 1.00 85.31 196 THR A CA 1
ATOM 1644 C C . THR A 1 196 ? 8.963 -4.787 13.736 1.00 85.31 196 THR A C 1
ATOM 1646 O O . THR A 1 196 ? 8.862 -6.009 13.703 1.00 85.31 196 THR A O 1
ATOM 1649 N N . GLY A 1 197 ? 9.057 -4.049 12.623 1.00 82.75 197 GLY A N 1
ATOM 1650 C CA . GLY A 1 197 ? 8.943 -4.575 11.259 1.00 82.75 197 GLY A CA 1
ATOM 1651 C C . GLY A 1 197 ? 7.590 -4.309 10.594 1.00 82.75 197 GLY A C 1
ATOM 1652 O O . GLY A 1 197 ? 7.495 -4.441 9.373 1.00 82.75 197 GLY A O 1
ATOM 1653 N N . ASP A 1 198 ? 6.582 -3.870 11.354 1.00 89.25 198 ASP A N 1
ATOM 1654 C CA . ASP A 1 198 ? 5.274 -3.492 10.816 1.00 89.25 198 ASP A CA 1
ATOM 1655 C C . ASP A 1 198 ? 5.352 -2.211 9.970 1.00 89.25 198 ASP A C 1
ATOM 1657 O O . ASP A 1 198 ? 6.252 -1.372 10.099 1.00 89.25 198 ASP A O 1
ATOM 1661 N N . SER A 1 199 ? 4.399 -2.046 9.055 1.00 92.12 199 SER A N 1
ATOM 1662 C CA . SER A 1 199 ? 4.234 -0.830 8.257 1.00 92.12 199 SER A CA 1
ATOM 1663 C C . SER A 1 199 ? 2.770 -0.631 7.907 1.00 92.12 199 SER A C 1
ATOM 1665 O O . SER A 1 199 ? 2.081 -1.589 7.565 1.00 92.12 199 SER A O 1
ATOM 1667 N N . PHE A 1 200 ? 2.294 0.608 7.958 1.00 94.44 200 PHE A N 1
ATOM 1668 C CA . PHE A 1 200 ? 0.894 0.924 7.687 1.00 94.44 200 PHE A CA 1
ATOM 1669 C C . PHE A 1 200 ? 0.770 2.216 6.872 1.00 94.44 200 PHE A C 1
ATOM 1671 O O . PHE A 1 200 ? 1.603 3.120 7.021 1.00 94.44 200 PHE A O 1
ATOM 1678 N N . PRO A 1 201 ? -0.228 2.306 5.971 1.00 94.81 201 PRO A N 1
ATOM 1679 C CA . PRO A 1 201 ? -0.414 3.491 5.154 1.00 94.81 201 PRO A CA 1
ATOM 1680 C C . PRO A 1 201 ? -0.904 4.658 6.011 1.00 94.81 201 PRO A C 1
ATOM 1682 O O . PRO A 1 201 ? -1.552 4.441 7.033 1.00 94.81 201 PRO A O 1
ATOM 1685 N N . VAL A 1 202 ? -0.634 5.892 5.597 1.00 95.06 202 VAL A N 1
ATOM 1686 C CA . VAL A 1 202 ? -1.174 7.094 6.257 1.00 95.06 202 VAL A CA 1
ATOM 1687 C C . VAL A 1 202 ? -1.715 8.088 5.231 1.00 95.06 202 VAL A C 1
ATOM 1689 O O . VAL A 1 202 ? -1.119 8.218 4.159 1.00 95.06 202 VAL A O 1
ATOM 1692 N N . PRO A 1 203 ? -2.822 8.796 5.527 1.00 93.12 203 PRO A N 1
ATOM 1693 C CA . PRO A 1 203 ? -3.316 9.873 4.679 1.00 93.12 203 PRO A CA 1
ATOM 1694 C C . PRO A 1 203 ? -2.357 11.065 4.754 1.00 93.12 203 PRO A C 1
ATOM 1696 O O . PRO A 1 203 ? -1.921 11.440 5.838 1.00 93.12 203 PRO A O 1
ATOM 1699 N N . VAL A 1 204 ? -2.040 11.683 3.618 1.00 95.25 204 VAL A N 1
ATOM 1700 C CA . VAL A 1 204 ? -1.053 12.774 3.539 1.00 95.25 204 VAL A CA 1
ATOM 1701 C C . VAL A 1 204 ? -1.616 13.997 2.835 1.00 95.25 204 VAL A C 1
ATOM 1703 O O . VAL A 1 204 ? -2.600 13.911 2.096 1.00 95.25 204 VAL A O 1
ATOM 1706 N N . SER A 1 205 ? -0.963 15.137 3.042 1.00 95.88 205 SER A N 1
ATOM 1707 C CA . SER A 1 205 ? -1.043 16.262 2.117 1.00 95.88 205 SER A CA 1
ATOM 1708 C C . SER A 1 205 ? 0.102 16.178 1.110 1.00 95.88 205 SER A C 1
ATOM 1710 O O . SER A 1 205 ? 1.238 15.855 1.464 1.00 95.88 205 SER A O 1
ATOM 1712 N N . TYR A 1 206 ? -0.209 16.458 -0.154 1.00 97.44 206 TYR A N 1
ATOM 1713 C CA . TYR A 1 206 ? 0.771 16.493 -1.231 1.00 97.44 206 TYR A CA 1
ATOM 1714 C C . TYR A 1 206 ? 1.074 17.931 -1.637 1.00 97.44 206 TYR A C 1
ATOM 1716 O O . TYR A 1 206 ? 0.160 18.723 -1.862 1.00 97.44 206 TYR A O 1
ATOM 1724 N N . THR A 1 207 ? 2.358 18.229 -1.812 1.00 97.94 207 THR A N 1
ATOM 1725 C CA . THR A 1 207 ? 2.840 19.463 -2.433 1.00 97.94 207 THR A CA 1
ATOM 1726 C C . THR A 1 207 ? 3.658 19.096 -3.662 1.00 97.94 207 THR A C 1
ATOM 1728 O O . THR A 1 207 ? 4.697 18.442 -3.553 1.00 97.94 207 THR A O 1
ATOM 1731 N N . LEU A 1 208 ? 3.187 19.506 -4.839 1.00 97.19 208 LEU A N 1
ATOM 1732 C CA . LEU A 1 208 ? 3.898 19.319 -6.099 1.00 97.19 208 LEU A CA 1
ATOM 1733 C C . LEU A 1 208 ? 4.755 20.553 -6.403 1.00 97.19 208 LEU A C 1
ATOM 1735 O O . LEU A 1 208 ? 4.254 21.674 -6.434 1.00 97.19 208 LEU A O 1
ATOM 1739 N N . HIS A 1 209 ? 6.041 20.333 -6.658 1.00 96.69 209 HIS A N 1
ATOM 1740 C CA . HIS A 1 209 ? 6.974 21.343 -7.141 1.00 96.69 209 HIS A CA 1
ATOM 1741 C C . HIS A 1 209 ? 7.322 21.061 -8.603 1.00 96.69 209 HIS A C 1
ATOM 1743 O O . HIS A 1 209 ? 8.102 20.151 -8.883 1.00 96.69 209 HIS A O 1
ATOM 1749 N N . GLY A 1 210 ? 6.754 21.855 -9.510 1.00 90.81 210 GLY A N 1
ATOM 1750 C CA . GLY A 1 210 ? 6.915 21.744 -10.961 1.00 90.81 210 GLY A CA 1
ATOM 1751 C C . GLY A 1 210 ? 5.562 21.746 -11.674 1.00 90.81 210 GLY A C 1
ATOM 1752 O O . GLY A 1 210 ? 4.551 21.374 -11.085 1.00 90.81 210 GLY A O 1
ATOM 1753 N N . ASP A 1 211 ? 5.555 22.120 -12.952 1.00 90.31 211 ASP A N 1
ATOM 1754 C CA . ASP A 1 211 ? 4.332 22.261 -13.762 1.00 90.31 211 ASP A CA 1
ATOM 1755 C C . ASP A 1 211 ? 4.058 21.014 -14.627 1.00 90.31 211 ASP A C 1
ATOM 1757 O O . ASP A 1 211 ? 3.392 21.067 -15.658 1.00 90.31 211 ASP A O 1
ATOM 1761 N N . ASN A 1 212 ? 4.619 19.870 -14.223 1.00 90.25 212 ASN A N 1
ATOM 1762 C CA . ASN A 1 212 ? 4.667 18.643 -15.020 1.00 90.25 212 ASN A CA 1
ATOM 1763 C C . ASN A 1 212 ? 3.394 17.796 -14.964 1.00 90.25 212 ASN A C 1
ATOM 1765 O O . ASN A 1 212 ? 3.320 16.775 -15.652 1.00 90.25 212 ASN A O 1
ATOM 1769 N N . GLY A 1 213 ? 2.420 18.172 -14.138 1.00 94.00 213 GLY A N 1
ATOM 1770 C CA . GLY A 1 213 ? 1.219 17.383 -13.902 1.00 94.00 213 GLY A CA 1
ATOM 1771 C C . GLY A 1 213 ? 0.339 17.914 -12.778 1.00 94.00 213 GLY A C 1
ATOM 1772 O O . GLY A 1 213 ? 0.546 19.014 -12.272 1.00 94.00 213 GLY A O 1
ATOM 1773 N N . ALA A 1 214 ? -0.630 17.097 -12.373 1.00 96.56 214 ALA A N 1
ATOM 1774 C CA . ALA A 1 214 ? -1.498 17.333 -11.225 1.00 96.56 214 ALA A CA 1
ATOM 1775 C C . ALA A 1 214 ? -1.518 16.100 -10.309 1.00 96.56 214 ALA A C 1
ATOM 1777 O O . ALA A 1 214 ? -1.510 14.971 -10.794 1.00 96.56 214 ALA A O 1
ATOM 1778 N N . ILE A 1 215 ? -1.551 16.322 -8.991 1.00 97.44 215 ILE A N 1
ATOM 1779 C CA . ILE A 1 215 ? -1.675 15.283 -7.956 1.00 97.44 215 ILE A CA 1
ATOM 1780 C C . ILE A 1 215 ? -3.051 15.383 -7.286 1.00 97.44 215 ILE A C 1
ATOM 1782 O O . ILE A 1 215 ? -3.486 16.473 -6.910 1.00 97.44 215 ILE A O 1
ATOM 1786 N N . PHE A 1 216 ? -3.728 14.250 -7.123 1.00 96.00 216 PHE A N 1
ATOM 1787 C CA . PHE A 1 216 ? -5.011 14.135 -6.434 1.00 96.00 216 PHE A CA 1
ATOM 1788 C C . PHE A 1 216 ? -4.829 13.671 -4.971 1.00 96.00 216 PHE A C 1
ATOM 1790 O O . PHE A 1 216 ? -3.808 13.066 -4.633 1.00 96.00 216 PHE A O 1
ATOM 1797 N N . PRO A 1 217 ? -5.800 13.931 -4.066 1.00 93.69 217 PRO A N 1
ATOM 1798 C CA . PRO A 1 217 ? -5.683 13.579 -2.642 1.00 93.69 217 PRO A CA 1
ATOM 1799 C C . PRO A 1 217 ? -5.540 12.082 -2.332 1.00 93.69 217 PRO A C 1
ATOM 1801 O O . PRO A 1 217 ? -5.161 11.729 -1.213 1.00 93.69 217 PRO A O 1
ATOM 1804 N N . ASP A 1 218 ? -5.887 11.214 -3.282 1.00 92.50 218 ASP A N 1
ATOM 1805 C CA . ASP A 1 218 ? -5.757 9.756 -3.203 1.00 92.50 218 ASP A CA 1
ATOM 1806 C C . ASP A 1 218 ? -4.341 9.253 -3.543 1.00 92.50 218 ASP A C 1
ATOM 1808 O O . ASP A 1 218 ? -4.063 8.075 -3.343 1.00 92.50 218 ASP A O 1
ATOM 1812 N N . GLY A 1 219 ? -3.450 10.141 -4.002 1.00 95.06 219 GLY A N 1
ATOM 1813 C CA . GLY A 1 219 ? -2.095 9.804 -4.436 1.00 95.06 219 GLY A CA 1
ATOM 1814 C C . GLY A 1 219 ? -1.942 9.661 -5.950 1.00 95.06 219 GLY A C 1
ATOM 1815 O O . GLY A 1 219 ? -0.817 9.483 -6.424 1.00 95.06 219 GLY A O 1
ATOM 1816 N N . THR A 1 220 ? -3.020 9.791 -6.727 1.00 96.62 220 THR A N 1
ATOM 1817 C CA . THR A 1 220 ? -2.964 9.689 -8.187 1.00 96.62 220 THR A CA 1
ATOM 1818 C C . THR A 1 220 ? -2.319 10.939 -8.787 1.00 96.62 220 THR A C 1
ATOM 1820 O O . THR A 1 220 ? -2.82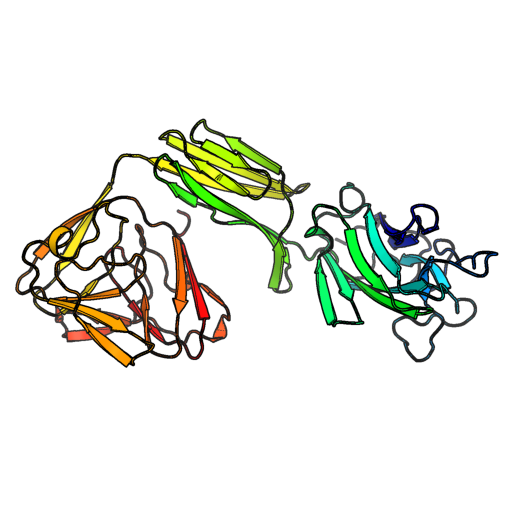2 12.049 -8.628 1.00 96.62 220 THR A O 1
ATOM 1823 N N . PHE A 1 221 ? -1.214 10.780 -9.514 1.00 96.62 221 PHE A N 1
ATOM 1824 C CA . PHE A 1 221 ? -0.565 11.836 -10.289 1.00 96.62 221 PHE A CA 1
ATOM 1825 C C . PHE A 1 221 ? -0.805 11.625 -11.782 1.00 96.62 221 PHE A C 1
ATOM 1827 O O . PHE A 1 221 ? -0.525 10.543 -12.295 1.00 96.62 221 PHE A O 1
ATOM 1834 N N . ILE A 1 222 ? -1.259 12.664 -12.486 1.00 95.38 222 ILE A N 1
ATOM 1835 C CA . ILE A 1 222 ? -1.351 12.702 -13.949 1.00 95.38 222 ILE A CA 1
ATOM 1836 C C . ILE A 1 222 ? -0.323 13.677 -14.509 1.00 95.38 222 ILE A C 1
ATOM 1838 O O . ILE A 1 222 ? -0.277 14.838 -14.113 1.00 95.38 222 ILE A O 1
ATOM 1842 N N . SER A 1 223 ? 0.493 13.218 -15.449 1.00 93.50 223 SER A N 1
ATOM 1843 C CA . SER A 1 223 ? 1.470 14.071 -16.127 1.00 93.50 223 SER A CA 1
ATOM 1844 C C . SER A 1 223 ? 0.832 14.887 -17.262 1.00 93.50 223 SER A C 1
ATOM 1846 O O . SER A 1 223 ? -0.000 14.384 -18.015 1.00 93.50 223 SER A O 1
ATOM 1848 N N . SER A 1 224 ? 1.239 16.146 -17.418 1.00 93.69 224 SER A N 1
ATOM 1849 C CA . SER A 1 224 ? 0.703 17.081 -18.422 1.00 93.69 224 SER A CA 1
ATOM 1850 C C . SER A 1 224 ? 1.774 17.859 -19.195 1.00 93.69 224 SER A C 1
ATOM 1852 O O . SER A 1 224 ? 1.477 18.366 -20.275 1.00 93.69 224 SER A O 1
ATOM 1854 N N . ALA A 1 225 ? 3.014 17.930 -18.700 1.00 90.62 225 ALA A N 1
ATOM 1855 C CA . ALA A 1 225 ? 4.107 18.626 -19.378 1.00 90.62 225 ALA A CA 1
ATOM 1856 C C . ALA A 1 225 ? 5.467 17.979 -19.086 1.00 90.62 225 ALA A C 1
ATOM 1858 O O . ALA A 1 225 ? 5.717 17.514 -17.973 1.00 90.62 225 ALA A O 1
ATOM 1859 N N . ALA A 1 226 ? 6.364 17.981 -20.074 1.00 88.50 226 ALA A N 1
ATOM 1860 C CA . ALA A 1 226 ? 7.723 17.467 -19.922 1.00 88.50 226 ALA A CA 1
ATOM 1861 C C . ALA A 1 226 ? 8.565 18.313 -18.948 1.00 88.50 226 ALA A C 1
ATOM 1863 O O . ALA A 1 226 ? 8.379 19.523 -18.827 1.00 88.50 226 ALA A O 1
ATOM 1864 N N . GLY A 1 227 ? 9.499 17.669 -18.252 1.00 86.44 227 GLY A N 1
ATOM 1865 C CA . GLY A 1 227 ? 10.372 18.263 -17.242 1.00 86.44 227 GLY A CA 1
ATOM 1866 C C . GLY A 1 227 ? 10.439 17.435 -15.959 1.00 86.44 227 GLY A C 1
ATOM 1867 O O . GLY A 1 227 ? 9.953 16.307 -15.891 1.00 86.44 227 GLY A O 1
ATOM 1868 N N . ASN A 1 228 ? 11.074 18.003 -14.938 1.00 88.06 228 ASN A N 1
ATOM 1869 C CA . ASN A 1 228 ? 11.303 17.333 -13.664 1.00 88.06 228 ASN A CA 1
ATOM 1870 C C . ASN A 1 228 ? 10.470 18.006 -12.577 1.00 88.06 228 ASN A C 1
ATOM 1872 O O . ASN A 1 228 ? 10.557 19.223 -12.413 1.00 88.06 228 ASN A O 1
ATOM 1876 N N . ALA A 1 229 ? 9.762 17.207 -11.788 1.00 91.69 229 ALA A N 1
ATOM 1877 C CA . ALA A 1 229 ? 9.038 17.658 -10.614 1.00 91.69 229 ALA A CA 1
ATOM 1878 C C . ALA A 1 229 ? 9.472 16.891 -9.360 1.00 91.69 229 ALA A C 1
ATOM 1880 O O . ALA A 1 229 ? 9.999 15.777 -9.421 1.00 91.69 229 ALA A O 1
ATOM 1881 N N . TYR A 1 230 ? 9.218 17.494 -8.205 1.00 93.25 230 TYR A N 1
ATOM 1882 C CA . TYR A 1 230 ? 9.335 16.840 -6.907 1.00 93.25 230 TYR A CA 1
ATOM 1883 C C . TYR A 1 230 ? 7.966 16.835 -6.242 1.00 93.25 230 TYR A C 1
ATOM 1885 O O . TYR A 1 230 ? 7.308 17.870 -6.164 1.00 93.25 230 TYR A O 1
ATOM 1893 N N . LEU A 1 231 ? 7.540 15.675 -5.758 1.00 97.62 231 LEU A N 1
ATOM 1894 C CA . LEU A 1 231 ? 6.304 15.516 -5.008 1.00 97.62 231 LEU A CA 1
ATOM 1895 C C . LEU A 1 231 ? 6.648 15.271 -3.543 1.00 97.62 231 LEU A C 1
ATOM 1897 O O . LEU A 1 231 ? 7.256 14.255 -3.211 1.00 97.62 231 LEU A O 1
ATOM 1901 N N . ILE A 1 232 ? 6.264 16.197 -2.673 1.00 98.00 232 ILE A N 1
ATOM 1902 C CA . ILE A 1 232 ? 6.467 16.079 -1.230 1.00 98.00 232 ILE A CA 1
ATOM 1903 C C . ILE A 1 232 ? 5.165 15.581 -0.615 1.00 98.00 232 ILE A C 1
ATOM 1905 O O . ILE A 1 232 ? 4.126 16.220 -0.774 1.00 98.00 232 ILE A O 1
ATOM 1909 N N . ALA A 1 233 ? 5.224 14.447 0.081 1.00 98.19 233 ALA A N 1
ATOM 1910 C CA . ALA A 1 233 ? 4.138 13.990 0.938 1.00 98.19 233 ALA A CA 1
ATOM 1911 C C . ALA A 1 233 ? 4.442 14.361 2.386 1.00 98.19 233 ALA A C 1
ATOM 1913 O O . ALA A 1 233 ? 5.543 14.082 2.864 1.00 98.19 233 ALA A O 1
ATOM 1914 N N . THR A 1 234 ? 3.460 14.933 3.078 1.00 97.25 234 THR A N 1
ATOM 1915 C CA . THR A 1 234 ? 3.589 15.367 4.471 1.00 97.25 234 THR A CA 1
ATOM 1916 C C . THR A 1 234 ? 2.506 14.731 5.339 1.00 97.25 234 THR A C 1
ATOM 1918 O O . THR A 1 234 ? 1.319 14.765 5.009 1.00 97.25 234 THR A O 1
ATOM 1921 N N . TYR A 1 235 ? 2.919 14.181 6.480 1.00 94.62 235 TYR A N 1
ATOM 1922 C CA . TYR A 1 235 ? 2.048 13.692 7.546 1.00 94.62 235 TYR A CA 1
ATOM 1923 C C . TYR A 1 235 ? 2.553 14.200 8.896 1.00 94.62 235 TYR A C 1
ATOM 1925 O O . TYR A 1 235 ? 3.539 13.691 9.428 1.00 94.62 235 TYR A O 1
ATOM 1933 N N . GLN A 1 236 ? 1.868 15.187 9.475 1.00 92.06 236 GLN A N 1
ATOM 1934 C CA . GLN A 1 236 ? 2.292 15.834 10.723 1.00 92.06 236 GLN A CA 1
ATOM 1935 C C . GLN A 1 236 ? 3.728 16.374 10.599 1.00 92.06 236 GLN A C 1
ATOM 1937 O O . GLN A 1 236 ? 3.979 17.269 9.797 1.00 92.06 236 GLN A O 1
ATOM 1942 N N . ILE A 1 237 ? 4.670 15.818 11.363 1.00 92.31 237 ILE A N 1
ATOM 1943 C CA . ILE A 1 237 ? 6.093 16.177 11.320 1.00 92.31 237 ILE A CA 1
ATOM 1944 C C . ILE A 1 237 ? 6.885 15.403 10.257 1.00 92.31 237 ILE A C 1
ATOM 1946 O O . ILE A 1 237 ? 8.055 15.698 10.018 1.00 92.31 237 ILE A O 1
ATOM 1950 N N . TRP A 1 238 ? 6.287 14.367 9.672 1.00 95.69 238 TRP A N 1
ATOM 1951 C CA . TRP A 1 238 ? 6.948 13.478 8.733 1.00 95.69 238 TRP A CA 1
ATOM 1952 C C . TRP A 1 238 ? 6.806 14.006 7.314 1.00 95.69 238 TRP A C 1
ATOM 1954 O O . TRP A 1 238 ? 5.732 14.451 6.910 1.00 95.69 238 TRP A O 1
ATOM 1964 N N . SER A 1 239 ? 7.882 13.908 6.540 1.00 97.44 239 SER A N 1
ATOM 1965 C CA . SER A 1 239 ? 7.841 14.143 5.102 1.00 97.44 239 SER A CA 1
ATOM 1966 C C . SER A 1 239 ? 8.846 13.261 4.370 1.00 97.44 239 SER A C 1
ATOM 1968 O O . SER A 1 239 ? 9.863 12.850 4.931 1.00 97.44 239 SER A O 1
ATOM 1970 N N . ASP A 1 240 ? 8.532 12.934 3.122 1.00 97.94 240 ASP A N 1
ATOM 1971 C CA . ASP A 1 240 ? 9.425 12.271 2.171 1.00 97.94 240 ASP A CA 1
ATOM 1972 C C . ASP A 1 240 ? 9.111 12.814 0.773 1.00 97.94 240 ASP A C 1
ATOM 1974 O O . ASP A 1 240 ? 8.052 13.401 0.530 1.00 97.94 240 ASP A O 1
ATOM 1978 N N . THR A 1 241 ? 10.059 12.673 -0.147 1.00 95.88 241 THR A N 1
ATOM 1979 C CA . THR A 1 241 ? 9.981 13.277 -1.479 1.00 95.88 241 THR A CA 1
ATOM 1980 C C . THR A 1 241 ? 10.114 12.217 -2.559 1.00 95.88 241 THR A C 1
ATOM 1982 O O . THR A 1 241 ? 11.079 11.450 -2.573 1.00 95.88 241 THR A O 1
ATOM 1985 N N . ALA A 1 242 ? 9.179 12.220 -3.506 1.00 94.00 242 ALA A N 1
ATOM 1986 C CA . ALA A 1 242 ? 9.299 11.484 -4.751 1.00 94.00 242 ALA A CA 1
ATOM 1987 C C . ALA A 1 242 ? 9.798 12.393 -5.878 1.00 94.00 242 ALA A C 1
ATOM 1989 O O . ALA A 1 242 ? 9.438 13.567 -5.962 1.00 94.00 242 ALA A O 1
ATOM 1990 N N . ARG A 1 243 ? 10.625 11.841 -6.766 1.00 89.62 243 ARG A N 1
ATOM 1991 C CA . ARG A 1 243 ? 11.088 12.518 -7.984 1.00 89.62 243 ARG A CA 1
ATOM 1992 C C . ARG A 1 243 ? 10.249 12.078 -9.171 1.00 89.62 243 ARG A C 1
ATOM 1994 O O . ARG A 1 243 ? 10.031 10.886 -9.362 1.00 89.62 243 ARG A O 1
ATOM 2001 N N . ILE A 1 244 ? 9.804 13.029 -9.973 1.00 91.12 244 ILE A N 1
ATOM 2002 C CA . ILE A 1 244 ? 8.989 12.786 -11.157 1.00 91.12 244 ILE A CA 1
ATOM 2003 C C . ILE A 1 244 ? 9.758 13.320 -12.356 1.00 91.12 244 ILE A C 1
ATOM 2005 O O . ILE A 1 244 ? 10.131 14.488 -12.394 1.00 91.12 244 ILE A O 1
ATOM 2009 N N . TYR A 1 245 ? 9.980 12.463 -13.340 1.00 87.12 245 TYR A N 1
ATOM 2010 C CA . TYR A 1 245 ? 10.599 12.812 -14.608 1.00 87.12 245 TYR A CA 1
ATOM 2011 C C . TYR A 1 245 ? 9.563 12.608 -15.703 1.00 87.12 245 TYR A C 1
ATOM 2013 O O . TYR A 1 245 ? 9.209 11.475 -16.014 1.00 87.12 245 TYR A O 1
ATOM 2021 N N . VAL A 1 246 ? 9.059 13.688 -16.285 1.00 88.69 246 VAL A N 1
ATOM 2022 C CA . VAL A 1 246 ? 8.144 13.616 -17.423 1.00 88.69 246 VAL A CA 1
ATOM 2023 C C . VAL A 1 246 ? 8.933 13.903 -18.689 1.00 88.69 246 VAL A C 1
ATOM 2025 O O . VAL A 1 246 ? 9.579 14.942 -18.808 1.00 88.69 246 VAL A O 1
ATOM 2028 N N . SER A 1 247 ? 8.903 12.994 -19.653 1.00 81.62 247 SER A N 1
ATOM 2029 C CA . SER A 1 247 ? 9.539 13.217 -20.949 1.00 81.62 247 SER A CA 1
ATOM 2030 C C . SER A 1 247 ? 8.715 12.601 -22.066 1.00 81.62 247 SER A C 1
ATOM 2032 O O . SER A 1 247 ? 8.134 11.531 -21.915 1.00 81.62 247 SER A O 1
ATOM 2034 N N . ASP A 1 248 ? 8.686 13.279 -23.205 1.00 77.19 248 ASP A N 1
ATOM 2035 C CA . ASP A 1 248 ? 8.222 12.756 -24.490 1.00 77.19 248 ASP A CA 1
ATOM 2036 C C . ASP A 1 248 ? 9.380 12.203 -25.339 1.00 77.19 248 ASP A C 1
ATOM 2038 O O . ASP A 1 248 ? 9.157 11.566 -26.369 1.00 77.19 248 ASP A O 1
ATOM 2042 N N . THR A 1 249 ? 10.621 12.416 -24.894 1.00 79.25 249 THR A N 1
ATOM 2043 C CA . THR A 1 249 ? 11.823 12.071 -25.638 1.00 79.25 249 THR A CA 1
ATOM 2044 C C . THR A 1 249 ? 12.348 10.718 -25.152 1.00 79.25 249 THR A C 1
ATOM 2046 O O . THR A 1 249 ? 12.776 10.596 -24.000 1.00 79.25 249 THR A O 1
ATOM 2049 N N . PRO A 1 250 ? 12.340 9.675 -25.999 1.00 81.44 250 PRO A N 1
ATOM 2050 C CA . PRO A 1 250 ? 12.898 8.385 -25.627 1.00 81.44 250 PRO A CA 1
ATOM 2051 C C . PRO A 1 250 ? 14.417 8.491 -25.442 1.00 81.44 250 PRO A C 1
ATOM 2053 O O . PRO A 1 250 ? 15.102 9.194 -26.186 1.00 81.44 250 PRO A O 1
ATOM 2056 N N . ILE A 1 251 ? 14.962 7.739 -24.488 1.00 85.62 251 ILE A N 1
ATOM 2057 C CA . ILE A 1 251 ? 16.406 7.506 -24.400 1.00 85.62 251 ILE A CA 1
ATOM 2058 C C . ILE A 1 251 ? 16.772 6.260 -25.202 1.00 85.62 251 ILE A C 1
ATOM 2060 O O . ILE A 1 251 ? 15.931 5.392 -25.435 1.00 85.62 251 ILE A O 1
ATOM 2064 N N . THR A 1 252 ? 18.038 6.145 -25.593 1.00 90.69 252 THR A N 1
ATOM 2065 C CA . THR A 1 252 ? 18.544 4.970 -26.310 1.00 90.69 252 THR A CA 1
ATOM 2066 C C . THR A 1 252 ? 19.513 4.190 -25.433 1.00 90.69 252 THR A C 1
ATOM 2068 O O . THR A 1 252 ? 20.430 4.758 -24.838 1.00 90.69 252 THR A O 1
ATOM 2071 N N . ARG A 1 253 ? 19.323 2.872 -25.360 1.00 92.06 253 ARG A N 1
ATOM 2072 C CA . ARG A 1 253 ? 20.258 1.926 -24.745 1.00 92.06 253 ARG A CA 1
ATOM 2073 C C . ARG A 1 253 ? 20.703 0.911 -25.789 1.00 92.06 253 ARG A C 1
ATOM 2075 O O . ARG A 1 253 ? 19.875 0.335 -26.490 1.00 92.06 253 ARG A O 1
ATOM 2082 N N . THR A 1 254 ? 22.006 0.677 -25.863 1.00 94.38 254 THR A N 1
ATOM 2083 C CA . THR A 1 254 ? 22.568 -0.394 -26.687 1.00 94.38 254 THR A CA 1
ATOM 2084 C C . THR A 1 254 ? 22.583 -1.687 -25.886 1.00 94.38 254 THR A C 1
ATOM 2086 O O . THR A 1 254 ? 23.091 -1.714 -24.765 1.00 94.38 254 THR A O 1
ATOM 2089 N N . VAL A 1 255 ? 22.038 -2.755 -26.461 1.00 94.12 255 VAL A N 1
ATOM 2090 C CA . VAL A 1 255 ? 22.142 -4.115 -25.926 1.00 94.12 255 VAL A CA 1
ATOM 2091 C C . VAL A 1 255 ? 22.951 -4.972 -26.883 1.00 94.12 255 VAL A C 1
ATOM 2093 O O . VAL A 1 255 ? 22.810 -4.851 -28.099 1.00 94.12 255 VAL A O 1
ATOM 2096 N N . THR A 1 256 ? 23.815 -5.819 -26.335 1.00 94.19 256 THR A N 1
ATOM 2097 C CA . THR A 1 256 ? 24.705 -6.683 -27.110 1.00 94.19 256 THR A CA 1
ATOM 2098 C C . THR A 1 256 ? 24.394 -8.152 -26.853 1.00 94.19 256 THR A C 1
ATOM 2100 O O . THR A 1 256 ? 24.113 -8.563 -25.717 1.00 94.19 256 THR A O 1
ATOM 2103 N N . PHE A 1 257 ? 24.454 -8.933 -27.927 1.00 94.44 257 PHE A N 1
ATOM 2104 C CA . PHE A 1 257 ? 24.326 -10.382 -27.927 1.00 94.44 257 PHE A CA 1
ATOM 2105 C C . PHE A 1 257 ? 25.589 -11.019 -28.481 1.00 94.44 257 PHE A C 1
ATOM 2107 O O . PHE A 1 257 ? 26.097 -10.588 -29.514 1.00 94.44 257 PHE A O 1
ATOM 2114 N N . GLU A 1 258 ? 26.044 -12.057 -27.790 1.00 95.06 258 GLU A N 1
ATOM 2115 C CA . GLU A 1 258 ? 27.111 -12.949 -28.243 1.00 95.06 258 GLU A CA 1
ATOM 2116 C C . GLU A 1 258 ? 26.516 -14.065 -29.122 1.00 95.06 258 GLU A C 1
ATOM 2118 O O . GLU A 1 258 ? 25.323 -14.368 -28.991 1.00 95.06 258 GLU A O 1
ATOM 2123 N N . PRO A 1 259 ? 27.309 -14.732 -29.979 1.00 94.62 259 PRO A N 1
ATOM 2124 C CA . PRO A 1 259 ? 26.857 -15.901 -30.718 1.00 94.62 259 PRO A CA 1
ATOM 2125 C C . PRO A 1 259 ? 26.275 -16.975 -29.788 1.00 94.62 259 PRO A C 1
ATOM 2127 O O . PRO A 1 259 ? 26.920 -17.437 -28.846 1.00 94.62 259 PRO A O 1
ATOM 2130 N N . GLY A 1 260 ? 25.053 -17.412 -30.082 1.00 94.75 260 GLY A N 1
ATOM 2131 C CA . GLY A 1 260 ? 24.305 -18.387 -29.300 1.00 94.75 260 GLY A CA 1
ATOM 2132 C C . GLY A 1 260 ? 23.134 -17.782 -28.524 1.00 94.75 260 GLY A C 1
ATOM 2133 O O . GLY A 1 260 ? 22.556 -16.754 -28.885 1.00 94.75 260 GLY A O 1
ATOM 2134 N N . TRP A 1 261 ? 22.722 -18.499 -27.480 1.00 95.69 261 TRP A N 1
ATOM 2135 C CA . TRP A 1 261 ? 21.581 -18.134 -26.649 1.00 95.69 261 TRP A CA 1
ATOM 2136 C C . TRP A 1 261 ? 21.957 -17.050 -25.644 1.00 95.69 261 TRP A C 1
ATOM 2138 O O . TRP A 1 261 ? 22.908 -17.204 -24.887 1.00 95.69 261 TRP A O 1
ATOM 2148 N N . ASN A 1 262 ? 21.168 -15.983 -25.599 1.00 96.31 262 ASN A N 1
ATOM 2149 C CA . ASN A 1 262 ? 21.338 -14.854 -24.695 1.00 96.31 262 ASN A CA 1
ATOM 2150 C C . ASN A 1 262 ? 20.080 -14.683 -23.839 1.00 96.31 262 ASN A C 1
ATOM 2152 O O . ASN A 1 262 ? 18.965 -14.779 -24.347 1.00 96.31 262 ASN A O 1
ATOM 2156 N N . MET A 1 263 ? 20.256 -14.387 -22.551 1.00 97.12 263 MET A N 1
ATOM 2157 C CA . MET A 1 263 ? 19.160 -13.996 -21.661 1.00 97.12 263 MET A CA 1
ATOM 2158 C C . MET A 1 263 ? 18.950 -12.481 -21.720 1.00 97.12 263 MET A C 1
ATOM 2160 O O . MET A 1 263 ? 19.830 -11.709 -21.331 1.00 97.12 263 MET A O 1
ATOM 2164 N N . PHE A 1 264 ? 17.781 -12.063 -22.197 1.00 95.81 264 PHE A N 1
ATOM 2165 C CA . PHE A 1 264 ? 17.431 -10.677 -22.489 1.00 95.81 264 PHE A CA 1
ATOM 2166 C C . PHE A 1 264 ? 16.157 -10.238 -21.763 1.00 95.81 264 PHE A C 1
ATOM 2168 O O . PHE A 1 264 ? 15.209 -11.003 -21.612 1.00 95.81 264 PHE A O 1
ATOM 2175 N N . SER A 1 265 ? 16.094 -8.962 -21.394 1.00 96.12 265 SER A N 1
ATOM 2176 C CA . SER A 1 265 ? 14.832 -8.280 -21.097 1.00 96.12 265 SER A CA 1
ATOM 2177 C C . SER A 1 265 ? 14.877 -6.844 -21.597 1.00 96.12 265 SER A C 1
ATOM 2179 O O . SER A 1 265 ? 15.954 -6.260 -21.701 1.00 96.12 265 SER A O 1
ATOM 2181 N N . LEU A 1 266 ? 13.713 -6.260 -21.890 1.00 94.62 266 LEU A N 1
ATOM 2182 C CA . LEU A 1 266 ? 13.631 -4.861 -22.300 1.00 94.62 266 LEU A CA 1
ATOM 2183 C C . LEU A 1 266 ? 14.125 -3.939 -21.170 1.00 94.62 266 LEU A C 1
ATOM 2185 O O . LEU A 1 266 ? 13.500 -3.928 -20.113 1.00 94.62 266 LEU A O 1
ATOM 2189 N N . PRO A 1 267 ? 15.180 -3.125 -21.389 1.00 91.88 267 PRO A N 1
ATOM 2190 C CA . PRO A 1 267 ? 15.619 -2.127 -20.407 1.00 91.88 267 PRO A CA 1
ATOM 2191 C C . PRO A 1 267 ? 14.769 -0.848 -20.440 1.00 91.88 267 PRO A C 1
ATOM 2193 O O . PRO A 1 267 ? 14.849 -0.017 -19.536 1.00 91.88 267 PRO A O 1
ATOM 2196 N N . LEU A 1 268 ? 13.997 -0.665 -21.516 1.00 91.62 268 LEU A N 1
ATOM 2197 C CA . LEU A 1 268 ? 13.200 0.519 -21.814 1.00 91.62 268 LEU A CA 1
ATOM 2198 C C . LEU A 1 268 ? 11.819 0.112 -22.332 1.00 91.62 268 LEU A C 1
ATOM 2200 O O . LEU A 1 268 ? 11.678 -0.871 -23.061 1.00 91.62 268 LEU A O 1
ATOM 2204 N N . ASN A 1 269 ? 10.809 0.918 -22.026 1.00 89.81 269 ASN A N 1
ATOM 2205 C CA . ASN A 1 269 ? 9.489 0.829 -22.626 1.00 89.81 269 ASN A CA 1
ATOM 2206 C C . ASN A 1 269 ? 9.496 1.510 -24.002 1.00 89.81 269 ASN A C 1
ATOM 2208 O O . ASN A 1 269 ? 9.177 2.699 -24.128 1.00 89.81 269 ASN A O 1
ATOM 2212 N N . ALA A 1 270 ? 9.921 0.769 -25.026 1.00 89.94 270 ALA A N 1
ATOM 2213 C CA . ALA A 1 270 ? 9.851 1.209 -26.417 1.00 89.94 270 ALA A CA 1
ATOM 2214 C C . ALA A 1 270 ? 8.386 1.446 -26.849 1.00 89.94 270 ALA A C 1
ATOM 2216 O O . ALA A 1 270 ? 7.495 0.739 -26.373 1.00 89.94 270 ALA A O 1
ATOM 2217 N N . PRO A 1 271 ? 8.099 2.416 -27.741 1.00 84.38 271 PRO A N 1
ATOM 2218 C CA . PRO A 1 271 ? 6.745 2.633 -28.260 1.00 84.38 271 PRO A CA 1
ATOM 2219 C C . PRO A 1 271 ? 6.160 1.395 -28.950 1.00 84.38 271 PRO A C 1
ATOM 2221 O O . PRO A 1 271 ? 4.982 1.095 -28.786 1.00 84.38 271 PRO A O 1
ATOM 2224 N N . ASP A 1 272 ? 7.007 0.659 -29.669 1.00 90.50 272 ASP A N 1
ATOM 2225 C CA . ASP A 1 272 ? 6.668 -0.593 -30.329 1.00 90.50 272 ASP A CA 1
ATOM 2226 C C . ASP A 1 272 ? 7.601 -1.694 -29.822 1.00 90.50 272 ASP A C 1
ATOM 2228 O O . ASP A 1 272 ? 8.804 -1.680 -30.078 1.00 90.50 272 ASP A O 1
ATOM 2232 N N . ARG A 1 273 ? 7.038 -2.625 -29.048 1.00 93.62 273 ARG A N 1
ATOM 2233 C CA . ARG A 1 273 ? 7.774 -3.715 -28.391 1.00 93.62 273 ARG A CA 1
ATOM 2234 C C . ARG A 1 273 ? 7.680 -5.033 -29.157 1.00 93.62 273 ARG A C 1
ATOM 2236 O O . ARG A 1 273 ? 7.992 -6.076 -28.585 1.00 93.62 273 ARG A O 1
ATOM 2243 N N . ARG A 1 274 ? 7.235 -5.021 -30.417 1.00 94.44 274 ARG A N 1
ATOM 2244 C CA . ARG A 1 274 ? 7.204 -6.235 -31.243 1.00 94.44 274 ARG A CA 1
ATOM 2245 C C . ARG A 1 274 ? 8.615 -6.766 -31.463 1.00 94.44 274 ARG A C 1
ATOM 2247 O O . ARG A 1 274 ? 9.534 -5.985 -31.723 1.00 94.44 274 ARG A O 1
ATOM 2254 N N . LEU A 1 275 ? 8.790 -8.085 -31.386 1.00 92.50 275 LEU A N 1
ATOM 2255 C CA . LEU A 1 275 ? 10.103 -8.727 -31.492 1.00 92.50 275 LEU A CA 1
ATOM 2256 C C . LEU A 1 275 ? 10.860 -8.290 -32.758 1.00 92.50 275 LEU A C 1
ATOM 2258 O O . LEU A 1 275 ? 12.034 -7.940 -32.670 1.00 92.50 275 LEU A O 1
ATOM 2262 N N . SER A 1 276 ? 10.186 -8.232 -33.911 1.00 93.00 276 SER A N 1
ATOM 2263 C CA . SER A 1 276 ? 10.798 -7.824 -35.184 1.00 93.00 276 SER A CA 1
ATOM 2264 C C . SER A 1 276 ? 11.228 -6.359 -35.242 1.00 93.00 276 SER A C 1
ATOM 2266 O O . SER A 1 276 ? 12.063 -6.005 -36.069 1.00 93.00 276 SER A O 1
ATOM 2268 N N . VAL A 1 277 ? 10.624 -5.502 -34.415 1.00 92.88 277 VAL A N 1
ATOM 2269 C CA . VAL A 1 277 ? 10.935 -4.067 -34.355 1.00 92.88 277 VAL A CA 1
ATOM 2270 C C . VAL A 1 277 ? 12.108 -3.822 -33.417 1.00 92.88 277 VAL A C 1
ATOM 2272 O O . VAL A 1 277 ? 13.021 -3.078 -33.760 1.00 92.88 277 VAL A O 1
ATOM 2275 N N . ILE A 1 278 ? 12.111 -4.487 -32.260 1.00 93.62 278 ILE A N 1
ATOM 2276 C CA . ILE A 1 278 ? 13.209 -4.393 -31.292 1.00 93.62 278 ILE A CA 1
ATOM 2277 C C . ILE A 1 278 ? 14.478 -5.065 -31.834 1.00 93.62 278 ILE A C 1
ATOM 2279 O O . ILE A 1 278 ? 15.574 -4.533 -31.666 1.00 93.62 278 ILE A O 1
ATOM 2283 N N . PHE A 1 279 ? 14.331 -6.211 -32.504 1.00 92.56 279 PHE A N 1
ATOM 2284 C CA . PHE A 1 279 ? 15.440 -7.011 -33.017 1.00 92.56 279 PHE A CA 1
ATOM 2285 C C . PHE A 1 279 ? 15.251 -7.369 -34.498 1.00 92.56 279 PHE A C 1
ATOM 2287 O O . PHE A 1 279 ? 14.901 -8.507 -34.833 1.00 92.56 279 PHE A O 1
ATOM 2294 N N . PRO A 1 280 ? 15.496 -6.423 -35.421 1.00 90.00 280 PRO A N 1
ATOM 2295 C CA . PRO A 1 280 ? 15.469 -6.726 -36.846 1.00 90.00 280 PRO A CA 1
ATOM 2296 C C . PRO A 1 280 ? 16.507 -7.807 -37.189 1.00 90.00 280 PRO A C 1
ATOM 2298 O O . PRO A 1 280 ? 17.664 -7.740 -36.771 1.00 90.00 280 PRO A O 1
ATOM 2301 N N . GLY A 1 281 ? 16.087 -8.826 -37.942 1.00 83.62 281 GLY A N 1
ATOM 2302 C CA . GLY A 1 281 ? 16.948 -9.942 -38.356 1.00 83.62 281 GLY A CA 1
ATOM 2303 C C . GLY A 1 281 ? 17.190 -11.020 -37.291 1.00 83.62 281 GLY A C 1
ATOM 2304 O O . GLY A 1 281 ? 17.968 -11.940 -37.538 1.00 83.62 281 GLY A O 1
ATOM 2305 N N . LEU A 1 282 ? 16.534 -10.937 -36.128 1.00 82.88 282 LEU A N 1
ATOM 2306 C CA . LEU A 1 282 ? 16.597 -11.987 -35.114 1.00 82.88 282 LEU A CA 1
ATOM 2307 C C . LEU A 1 282 ? 15.894 -13.263 -35.584 1.00 82.88 282 LEU A C 1
ATOM 2309 O O . LEU A 1 282 ? 14.825 -13.208 -36.189 1.00 82.88 282 LEU A O 1
ATOM 2313 N N . VAL A 1 283 ? 16.486 -14.414 -35.262 1.00 75.44 283 VAL A N 1
ATOM 2314 C CA . VAL A 1 283 ? 16.007 -15.710 -35.752 1.00 75.44 283 VAL A CA 1
ATOM 2315 C C . VAL A 1 283 ? 14.985 -16.338 -34.806 1.00 75.44 283 VAL A C 1
ATOM 2317 O O . VAL A 1 283 ? 13.906 -16.722 -35.245 1.00 75.44 283 VAL A O 1
ATOM 2320 N N . TYR A 1 284 ? 15.300 -16.429 -33.508 1.00 89.94 284 TYR A N 1
ATOM 2321 C CA . TYR A 1 284 ? 14.425 -17.072 -32.525 1.00 89.94 284 TYR A CA 1
ATOM 2322 C C . TYR A 1 284 ? 14.459 -16.364 -31.175 1.00 89.94 284 TYR A C 1
ATOM 2324 O O . TYR A 1 284 ? 15.527 -15.998 -30.676 1.00 89.94 284 TYR A O 1
ATOM 2332 N N . ALA A 1 285 ? 13.284 -16.254 -30.558 1.00 95.12 285 ALA A N 1
ATOM 2333 C CA . ALA A 1 285 ? 13.131 -15.869 -29.167 1.00 95.12 285 ALA A CA 1
ATOM 2334 C C . ALA A 1 285 ? 12.124 -16.786 -28.464 1.00 95.12 285 ALA A C 1
ATOM 2336 O O . ALA A 1 285 ? 11.133 -17.215 -29.056 1.00 95.12 285 ALA A O 1
ATOM 2337 N N . PHE A 1 286 ? 12.375 -17.068 -27.191 1.00 96.56 286 PHE A N 1
ATOM 2338 C CA . PHE A 1 286 ? 11.535 -17.902 -26.343 1.00 96.56 286 PHE A CA 1
ATOM 2339 C C . PHE A 1 286 ? 11.300 -17.223 -24.997 1.00 96.56 286 PHE A C 1
ATOM 2341 O O . PHE A 1 286 ? 12.212 -16.619 -24.432 1.00 96.56 286 PHE A O 1
ATOM 2348 N N . ALA A 1 287 ? 10.092 -17.354 -24.461 1.00 96.44 287 ALA A N 1
ATOM 2349 C CA . ALA A 1 287 ? 9.773 -16.982 -23.088 1.00 96.44 287 ALA A CA 1
ATOM 2350 C C . ALA A 1 287 ? 9.489 -18.238 -22.271 1.00 96.44 287 ALA A C 1
ATOM 2352 O O . ALA A 1 287 ? 8.832 -19.162 -22.751 1.00 96.44 287 ALA A O 1
ATOM 2353 N N . TRP A 1 288 ? 9.975 -18.264 -21.035 1.00 96.94 288 TRP A N 1
ATOM 2354 C CA . TRP A 1 288 ? 9.590 -19.296 -20.084 1.00 96.94 288 TRP A CA 1
ATOM 2355 C C . TRP A 1 288 ? 8.202 -19.012 -19.520 1.00 96.94 288 TRP A C 1
ATOM 2357 O O . TRP A 1 288 ? 7.945 -17.910 -19.030 1.00 96.94 288 TRP A O 1
ATOM 2367 N N . ASP A 1 289 ? 7.335 -20.017 -19.557 1.00 96.00 289 ASP A N 1
ATOM 2368 C CA . ASP A 1 289 ? 6.036 -19.986 -18.905 1.00 96.00 289 ASP A CA 1
ATOM 2369 C C . ASP A 1 289 ? 6.045 -20.910 -17.676 1.00 96.00 289 ASP A C 1
ATOM 2371 O O . ASP A 1 289 ? 6.043 -22.136 -17.830 1.00 96.00 289 ASP A O 1
ATOM 2375 N N . PRO A 1 290 ? 6.046 -20.344 -16.455 1.00 94.56 290 PRO A N 1
ATOM 2376 C CA . PRO A 1 290 ? 6.059 -21.134 -15.233 1.00 94.56 290 PRO A CA 1
ATOM 2377 C C . PRO A 1 290 ? 4.755 -21.908 -15.007 1.00 94.56 290 PRO A C 1
ATOM 2379 O O . PRO A 1 290 ? 4.794 -22.953 -14.367 1.00 94.56 290 PRO A O 1
ATOM 2382 N N . ALA A 1 291 ? 3.617 -21.464 -15.557 1.00 94.25 291 ALA A N 1
ATOM 2383 C CA . ALA A 1 291 ? 2.346 -22.171 -15.393 1.00 94.25 291 ALA A CA 1
ATOM 2384 C C . ALA A 1 291 ? 2.334 -23.500 -16.159 1.00 94.25 291 ALA A C 1
ATOM 2386 O O . ALA A 1 291 ? 1.777 -24.492 -15.695 1.00 94.25 291 ALA A O 1
ATOM 2387 N N . SER A 1 292 ? 2.949 -23.516 -17.344 1.00 95.06 292 SER A N 1
ATOM 2388 C CA . SER A 1 292 ? 3.002 -24.696 -18.208 1.00 95.06 292 SER A CA 1
ATOM 2389 C C . SER A 1 292 ? 4.358 -25.408 -18.226 1.00 95.06 292 SER A C 1
ATOM 2391 O O . SER A 1 292 ? 4.499 -26.419 -18.917 1.00 95.06 292 SER A O 1
ATOM 2393 N N . ILE A 1 293 ? 5.330 -24.911 -17.450 1.00 94.25 293 ILE A N 1
ATOM 2394 C CA . ILE A 1 293 ? 6.685 -25.461 -17.264 1.00 94.25 293 ILE A CA 1
ATOM 2395 C C . ILE A 1 293 ? 7.364 -25.735 -18.617 1.00 94.25 293 ILE A C 1
ATOM 2397 O O . ILE A 1 293 ? 7.939 -26.795 -18.868 1.00 94.25 293 ILE A O 1
ATOM 2401 N N . ARG A 1 294 ? 7.259 -24.778 -19.543 1.00 96.19 294 ARG A N 1
ATOM 2402 C CA . ARG A 1 294 ? 7.834 -24.898 -20.889 1.00 96.19 294 ARG A CA 1
ATOM 2403 C C . ARG A 1 294 ? 8.220 -23.549 -21.470 1.00 96.19 294 ARG A C 1
ATOM 2405 O O . ARG A 1 294 ? 7.759 -22.495 -21.037 1.00 96.19 294 ARG A O 1
ATOM 2412 N N . TYR A 1 295 ? 9.049 -23.606 -22.505 1.00 95.62 295 TYR A N 1
ATOM 2413 C CA . TYR A 1 295 ? 9.318 -22.455 -23.351 1.00 95.62 295 TYR A CA 1
ATOM 2414 C C . TYR A 1 295 ? 8.235 -22.303 -24.414 1.00 95.62 295 TYR A C 1
ATOM 2416 O O . TYR A 1 295 ? 7.926 -23.253 -25.132 1.00 95.62 295 TYR A O 1
ATOM 2424 N N . ASN A 1 296 ? 7.721 -21.086 -24.552 1.00 95.62 296 ASN A N 1
ATOM 2425 C CA . ASN A 1 296 ? 6.852 -20.687 -25.649 1.00 95.62 296 ASN A CA 1
ATOM 2426 C C . ASN A 1 296 ? 7.662 -19.837 -26.635 1.00 95.62 296 ASN A C 1
ATOM 2428 O O . ASN A 1 296 ? 8.382 -18.922 -26.226 1.00 95.62 296 ASN A O 1
ATOM 2432 N N . SER A 1 297 ? 7.566 -20.144 -27.930 1.00 95.38 297 SER A N 1
ATOM 2433 C CA . SER A 1 297 ? 8.177 -19.325 -28.980 1.00 95.38 297 SER A CA 1
ATOM 2434 C C . SER A 1 297 ? 7.501 -17.960 -29.039 1.00 95.38 297 SER A C 1
ATOM 2436 O O . SER A 1 297 ? 6.275 -17.888 -29.004 1.00 95.38 297 SER A O 1
ATOM 2438 N N . ILE A 1 298 ? 8.294 -16.905 -29.183 1.00 94.88 298 ILE A N 1
ATOM 2439 C CA . ILE A 1 298 ? 7.810 -15.546 -29.416 1.00 94.88 298 ILE A CA 1
ATOM 2440 C C . ILE A 1 298 ? 7.868 -15.285 -30.918 1.00 94.88 298 ILE A C 1
ATOM 2442 O O . ILE A 1 298 ? 8.943 -15.303 -31.522 1.00 94.88 298 ILE A O 1
ATOM 2446 N N . GLY A 1 299 ? 6.705 -15.082 -31.527 1.00 89.38 299 GLY A N 1
ATOM 2447 C CA . GLY A 1 299 ? 6.577 -14.718 -32.927 1.00 89.38 299 GLY A CA 1
ATOM 2448 C C . GLY A 1 299 ? 7.112 -13.314 -33.203 1.00 89.38 299 GLY A C 1
ATOM 2449 O O . GLY A 1 299 ? 7.178 -12.455 -32.329 1.00 89.38 299 GLY A O 1
ATOM 2450 N N . LEU A 1 300 ? 7.460 -13.044 -34.460 1.00 87.00 300 LEU A N 1
ATOM 2451 C CA . LEU A 1 300 ? 7.996 -11.744 -34.884 1.00 87.00 300 LEU A CA 1
ATOM 2452 C C . LEU A 1 300 ? 7.050 -10.566 -34.585 1.00 87.00 300 LEU A C 1
ATOM 2454 O O . LEU A 1 300 ? 7.512 -9.462 -34.303 1.00 87.00 300 LEU A O 1
ATOM 2458 N N . LEU A 1 301 ? 5.737 -10.812 -34.623 1.00 89.38 301 LEU A N 1
ATOM 2459 C CA . LEU A 1 301 ? 4.699 -9.819 -34.337 1.00 89.38 301 LEU A CA 1
ATOM 2460 C C . LEU A 1 301 ? 4.296 -9.772 -32.857 1.00 89.38 301 LEU A C 1
ATOM 2462 O O . LEU A 1 301 ? 3.514 -8.900 -32.476 1.00 89.38 301 LEU A O 1
ATOM 2466 N N . ASP A 1 302 ? 4.829 -10.671 -32.029 1.00 92.31 302 ASP A N 1
ATOM 2467 C CA . ASP A 1 302 ? 4.502 -10.718 -30.611 1.00 92.31 302 ASP A CA 1
ATOM 2468 C C . ASP A 1 302 ? 5.217 -9.601 -29.860 1.00 92.31 302 ASP A C 1
ATOM 2470 O O . ASP A 1 302 ? 6.362 -9.234 -30.143 1.00 92.31 302 ASP A O 1
ATOM 2474 N N . THR A 1 303 ? 4.514 -9.054 -28.873 1.00 93.00 303 THR A N 1
ATOM 2475 C CA . THR A 1 303 ? 4.989 -7.931 -28.067 1.00 93.00 303 THR A CA 1
ATOM 2476 C C . THR A 1 303 ? 5.778 -8.439 -26.865 1.00 93.00 303 THR A C 1
ATOM 2478 O O . THR A 1 303 ? 5.279 -9.228 -26.063 1.00 93.00 303 THR A O 1
ATOM 2481 N N . LEU A 1 304 ? 7.005 -7.948 -26.702 1.00 94.38 304 LEU A N 1
ATOM 2482 C CA . LEU A 1 304 ? 7.834 -8.209 -25.531 1.00 94.38 304 LEU A CA 1
ATOM 2483 C C . LEU A 1 304 ? 7.301 -7.432 -24.324 1.00 94.38 304 LEU A C 1
ATOM 2485 O O . LEU A 1 304 ? 7.210 -6.205 -24.346 1.00 94.38 304 LEU A O 1
ATOM 2489 N N . ASN A 1 305 ? 6.967 -8.140 -23.254 1.00 92.88 305 ASN A N 1
ATOM 2490 C CA . ASN A 1 305 ? 6.445 -7.592 -22.011 1.00 92.88 305 ASN A CA 1
ATOM 2491 C C . ASN A 1 305 ? 7.564 -7.052 -21.118 1.00 92.88 305 ASN A C 1
ATOM 2493 O O . ASN A 1 305 ? 8.640 -7.640 -21.001 1.00 92.88 305 ASN A O 1
ATOM 2497 N N . LEU A 1 306 ? 7.292 -5.914 -20.480 1.00 92.00 306 LEU A N 1
ATOM 2498 C CA . LEU A 1 306 ? 8.214 -5.298 -19.531 1.00 92.00 306 LEU A CA 1
ATOM 2499 C C . LEU A 1 306 ? 8.378 -6.206 -18.309 1.00 92.00 306 LEU A C 1
ATOM 2501 O O . LEU A 1 306 ? 7.425 -6.844 -17.870 1.00 92.00 306 LEU A O 1
ATOM 2505 N N . GLY A 1 307 ? 9.597 -6.289 -17.782 1.00 91.94 307 GLY A N 1
ATOM 2506 C CA . GLY A 1 307 ? 9.918 -7.138 -16.633 1.00 91.94 307 GLY A CA 1
ATOM 2507 C C . GLY A 1 307 ? 9.894 -8.648 -16.877 1.00 91.94 307 GLY A C 1
ATOM 2508 O O . GLY A 1 307 ? 10.212 -9.406 -15.955 1.00 91.94 307 GLY A O 1
ATOM 2509 N N . ASN A 1 308 ? 9.608 -9.097 -18.102 1.00 94.19 308 ASN A N 1
ATOM 2510 C CA . ASN A 1 308 ? 9.801 -10.484 -18.517 1.00 94.19 308 ASN A CA 1
ATOM 2511 C C . ASN A 1 308 ? 11.223 -10.709 -19.041 1.00 94.19 308 ASN A C 1
ATOM 2513 O O . ASN A 1 308 ? 11.817 -9.834 -19.674 1.00 94.19 308 ASN A O 1
ATOM 2517 N N . GLY A 1 309 ? 11.753 -11.906 -18.785 1.00 96.00 309 GLY A N 1
ATOM 2518 C CA . GLY 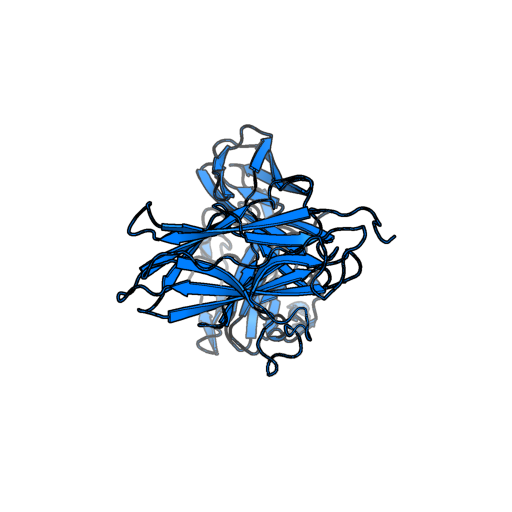A 1 309 ? 12.970 -12.392 -19.424 1.00 96.00 309 GLY A CA 1
ATOM 2519 C C . GLY A 1 309 ? 12.681 -13.285 -20.628 1.00 96.00 309 GLY A C 1
ATOM 2520 O O . GLY A 1 309 ? 11.652 -13.957 -20.689 1.00 96.00 309 GLY A O 1
ATOM 2521 N N . TYR A 1 310 ? 13.619 -13.289 -21.567 1.00 96.56 310 TYR A N 1
ATOM 2522 C CA . TYR A 1 310 ? 13.547 -13.987 -22.844 1.00 96.56 310 TYR A CA 1
ATOM 2523 C C . TYR A 1 310 ? 14.883 -14.655 -23.148 1.00 96.56 310 TYR A C 1
ATOM 2525 O O . TYR A 1 310 ? 15.941 -14.095 -22.867 1.00 96.56 310 TYR A O 1
ATOM 2533 N N . PHE A 1 311 ? 14.841 -15.829 -23.767 1.00 96.50 311 PHE A N 1
ATOM 2534 C CA . PHE A 1 311 ? 15.994 -16.416 -24.435 1.00 96.50 311 PHE A CA 1
ATOM 2535 C C . PHE A 1 311 ? 15.984 -16.017 -25.900 1.00 96.50 311 PHE A C 1
ATOM 2537 O O . PHE A 1 311 ? 15.006 -16.258 -26.598 1.00 96.50 311 PHE A O 1
ATOM 2544 N N . VAL A 1 312 ? 17.072 -15.417 -26.360 1.00 95.06 312 VAL A N 1
ATOM 2545 C CA . VAL A 1 312 ? 17.214 -14.864 -27.705 1.00 95.06 312 VAL A CA 1
ATOM 2546 C C . VAL A 1 312 ? 18.417 -15.508 -28.388 1.00 95.06 312 VAL A C 1
ATOM 2548 O O . VAL A 1 312 ? 19.505 -15.530 -27.813 1.00 95.06 312 VAL A O 1
ATOM 2551 N N . LEU A 1 313 ? 18.233 -16.046 -29.597 1.00 93.81 313 LEU A N 1
ATOM 2552 C CA . LEU A 1 313 ? 19.323 -16.619 -30.389 1.00 93.81 313 LEU A CA 1
ATOM 2553 C C . LEU A 1 313 ? 19.911 -15.562 -31.324 1.00 93.81 313 LEU A C 1
ATOM 2555 O O . LEU A 1 313 ? 19.244 -15.123 -32.263 1.00 93.81 313 LEU A O 1
ATOM 2559 N N . ALA A 1 314 ? 21.182 -15.231 -31.114 1.00 92.94 314 ALA A N 1
ATOM 2560 C CA . ALA A 1 314 ? 21.983 -14.470 -32.064 1.00 92.94 314 ALA A CA 1
ATOM 2561 C C . ALA A 1 314 ? 22.959 -15.414 -32.778 1.00 92.94 314 ALA A C 1
ATOM 2563 O O . ALA A 1 314 ? 23.575 -16.271 -32.150 1.00 92.94 314 ALA A O 1
ATOM 2564 N N . LEU A 1 315 ? 23.097 -15.290 -34.099 1.00 92.44 315 LEU A N 1
ATOM 2565 C CA . LEU A 1 315 ? 24.034 -16.127 -34.865 1.00 92.44 315 LEU A CA 1
ATOM 2566 C C . LEU A 1 315 ? 25.451 -15.546 -34.903 1.00 92.44 315 LEU A C 1
ATOM 2568 O O . LEU A 1 315 ? 26.406 -16.281 -35.124 1.00 92.44 315 LEU A O 1
ATOM 2572 N N . ASN A 1 316 ? 25.573 -14.241 -34.673 1.00 92.44 316 ASN A N 1
ATOM 2573 C CA . ASN A 1 316 ? 26.822 -13.491 -34.659 1.00 92.44 316 ASN A CA 1
ATOM 2574 C C . ASN A 1 316 ? 26.782 -12.481 -33.509 1.00 92.44 316 ASN A C 1
ATOM 2576 O O . ASN A 1 316 ? 25.699 -12.177 -32.997 1.00 92.44 316 ASN A O 1
ATOM 2580 N N . ASP A 1 317 ? 27.933 -11.906 -33.168 1.00 93.56 317 ASP A N 1
ATOM 2581 C CA . ASP A 1 317 ? 27.979 -10.727 -32.307 1.00 93.56 317 ASP A CA 1
ATOM 2582 C C . ASP A 1 317 ? 27.102 -9.622 -32.900 1.00 93.56 317 ASP A C 1
ATOM 2584 O O . ASP A 1 317 ? 27.318 -9.165 -34.024 1.00 93.56 317 ASP A O 1
ATOM 2588 N N . THR A 1 318 ? 26.066 -9.228 -32.162 1.00 91.44 318 THR A N 1
ATOM 2589 C CA . THR A 1 318 ? 25.063 -8.278 -32.649 1.00 91.44 318 THR A CA 1
ATOM 2590 C C . THR A 1 318 ? 24.763 -7.240 -31.581 1.00 91.44 318 THR A C 1
ATOM 2592 O O . THR A 1 318 ? 24.626 -7.567 -30.402 1.00 91.44 318 THR A O 1
ATOM 2595 N N . ALA A 1 319 ? 24.638 -5.980 -31.990 1.00 93.31 319 ALA A N 1
ATOM 2596 C CA . ALA A 1 319 ? 24.237 -4.884 -31.123 1.00 93.31 319 ALA A CA 1
ATOM 2597 C C . ALA A 1 319 ? 22.934 -4.265 -31.633 1.00 93.31 319 ALA A C 1
ATOM 2599 O O . ALA A 1 319 ? 22.806 -3.962 -32.818 1.00 93.31 319 ALA A O 1
ATOM 2600 N N . TYR A 1 320 ? 21.990 -4.044 -30.725 1.00 93.81 320 TYR A N 1
ATOM 2601 C CA . TYR A 1 320 ? 20.711 -3.411 -31.017 1.00 93.81 320 TYR A CA 1
ATOM 2602 C C . TYR A 1 320 ? 20.556 -2.144 -30.188 1.00 93.81 320 TYR A C 1
ATOM 2604 O O . TYR A 1 320 ? 20.763 -2.148 -28.973 1.00 93.81 320 TYR A O 1
ATOM 2612 N N . ASN A 1 321 ? 20.178 -1.054 -30.850 1.00 94.00 321 ASN A N 1
ATOM 2613 C CA . ASN A 1 321 ? 19.842 0.198 -30.188 1.00 94.00 321 ASN A CA 1
ATOM 2614 C C . ASN A 1 321 ? 18.346 0.214 -29.908 1.00 94.00 321 ASN A C 1
ATOM 2616 O O . ASN A 1 321 ? 17.534 0.300 -30.824 1.00 94.00 321 ASN A O 1
ATOM 2620 N N . ILE A 1 322 ? 17.995 0.131 -28.631 1.00 92.75 322 ILE A N 1
ATOM 2621 C CA . ILE A 1 322 ? 16.614 0.188 -28.178 1.00 92.75 322 ILE A CA 1
ATOM 2622 C C . ILE A 1 322 ? 16.349 1.620 -27.746 1.00 92.75 322 ILE A C 1
ATOM 2624 O O . ILE A 1 322 ? 16.964 2.098 -26.792 1.00 92.75 322 ILE A O 1
ATOM 2628 N N . SER A 1 323 ? 15.439 2.293 -28.443 1.00 90.62 323 SER A N 1
ATOM 2629 C CA . SER A 1 323 ? 14.932 3.604 -28.045 1.00 90.62 323 SER A CA 1
ATOM 2630 C C . SER A 1 323 ? 13.591 3.445 -27.343 1.00 90.62 323 SER A C 1
ATOM 2632 O O . SER A 1 323 ? 12.677 2.790 -27.843 1.00 90.62 323 SER A O 1
ATOM 2634 N N . GLY A 1 324 ? 13.462 4.039 -26.167 1.00 89.00 324 GLY A N 1
ATOM 2635 C CA . GLY A 1 324 ? 12.248 3.957 -25.377 1.00 89.00 324 GLY A CA 1
ATOM 2636 C C . GLY A 1 324 ? 12.349 4.750 -24.092 1.00 89.00 324 GLY A C 1
ATOM 2637 O O . GLY A 1 324 ? 13.304 5.486 -23.852 1.00 89.00 324 GLY A O 1
ATOM 2638 N N . PHE A 1 325 ? 11.345 4.585 -23.249 1.00 83.69 325 PHE A N 1
ATOM 2639 C CA . PHE A 1 325 ? 11.255 5.326 -22.002 1.00 83.69 325 PHE A CA 1
ATOM 2640 C C . PHE A 1 325 ? 11.820 4.498 -20.840 1.00 83.69 325 PHE A C 1
ATOM 2642 O O . PHE A 1 325 ? 11.671 3.273 -20.851 1.00 83.69 325 PHE A O 1
ATOM 2649 N N . PRO A 1 326 ? 12.495 5.119 -19.859 1.00 85.12 326 PRO A N 1
ATOM 2650 C CA . PRO A 1 326 ? 13.076 4.416 -18.718 1.00 85.12 326 PRO A CA 1
ATOM 2651 C C . PRO A 1 326 ? 12.067 3.534 -17.969 1.00 85.12 326 PRO A C 1
ATOM 2653 O O . PRO A 1 326 ? 10.984 3.991 -17.621 1.00 85.12 326 PRO A O 1
ATOM 2656 N N . ILE A 1 327 ? 12.445 2.290 -17.661 1.00 86.38 327 ILE A N 1
ATOM 2657 C CA . ILE A 1 327 ? 11.711 1.440 -16.713 1.00 86.38 327 ILE A CA 1
ATOM 2658 C C . ILE A 1 327 ? 12.389 1.593 -15.350 1.00 86.38 327 ILE A C 1
ATOM 2660 O O . ILE A 1 327 ? 13.511 1.116 -15.168 1.00 86.38 327 ILE A O 1
ATOM 2664 N N . SER A 1 328 ? 11.749 2.283 -14.403 1.00 83.25 328 SER A N 1
ATOM 2665 C CA . SER A 1 328 ? 12.318 2.555 -13.070 1.00 83.25 328 SER A CA 1
ATOM 2666 C C . SER A 1 328 ? 11.820 1.627 -11.968 1.00 83.25 328 SER A C 1
ATOM 2668 O O . SER A 1 328 ? 12.443 1.566 -10.905 1.00 83.25 328 SER A O 1
ATOM 2670 N N . MET A 1 329 ? 10.728 0.907 -12.212 1.00 85.69 329 MET A N 1
ATOM 2671 C CA . MET A 1 329 ? 10.137 -0.056 -11.294 1.00 85.69 329 MET A CA 1
ATOM 2672 C C . MET A 1 329 ? 9.464 -1.177 -12.083 1.00 85.69 329 MET A C 1
ATOM 2674 O O . MET A 1 329 ? 8.861 -0.933 -13.127 1.00 85.69 329 MET A O 1
ATOM 2678 N N . ILE A 1 330 ? 9.568 -2.397 -11.566 1.00 89.12 330 ILE A N 1
ATOM 2679 C CA . ILE A 1 330 ? 8.798 -3.556 -12.009 1.00 89.12 330 ILE A CA 1
ATOM 2680 C C . ILE A 1 330 ? 8.127 -4.150 -10.777 1.00 89.12 330 ILE A C 1
ATOM 2682 O O . ILE A 1 330 ? 8.789 -4.399 -9.769 1.00 89.12 330 ILE A O 1
ATOM 2686 N N . GLU A 1 331 ? 6.827 -4.394 -10.893 1.00 90.69 331 GLU A N 1
ATOM 2687 C CA . GLU A 1 331 ? 6.035 -5.173 -9.949 1.00 90.69 331 GLU A CA 1
ATOM 2688 C C . GLU A 1 331 ? 5.272 -6.243 -10.727 1.00 90.69 331 GLU A C 1
ATOM 2690 O O . GLU A 1 331 ? 4.676 -5.954 -11.768 1.00 90.69 331 GLU A O 1
ATOM 2695 N N . ARG A 1 332 ? 5.344 -7.496 -10.273 1.00 92.06 332 ARG A N 1
ATOM 2696 C CA . ARG A 1 332 ? 4.646 -8.609 -10.922 1.00 92.06 332 ARG A CA 1
ATOM 2697 C C . ARG A 1 332 ? 4.452 -9.793 -9.989 1.00 92.06 332 ARG A C 1
ATOM 2699 O O . ARG A 1 332 ? 5.247 -10.027 -9.086 1.00 92.06 332 ARG A O 1
ATOM 2706 N N . THR A 1 333 ? 3.459 -10.611 -10.307 1.00 95.56 333 THR A N 1
ATOM 2707 C CA . THR A 1 333 ? 3.257 -11.906 -9.658 1.00 95.56 333 THR A CA 1
ATOM 2708 C C . THR A 1 333 ? 4.134 -12.970 -10.314 1.00 95.56 333 THR A C 1
ATOM 2710 O O . THR A 1 333 ? 4.184 -13.084 -11.542 1.00 95.56 333 THR A O 1
ATOM 2713 N N . LEU A 1 334 ? 4.835 -13.740 -9.488 1.00 96.81 334 LEU A N 1
ATOM 2714 C CA . LEU A 1 334 ? 5.587 -14.932 -9.860 1.00 96.81 334 LEU A CA 1
ATOM 2715 C C . LEU A 1 334 ? 4.803 -16.175 -9.445 1.00 96.81 334 LEU A C 1
ATOM 2717 O O . LEU A 1 334 ? 4.138 -16.166 -8.410 1.00 96.81 334 LEU A O 1
ATOM 2721 N N . LEU A 1 335 ? 4.902 -17.233 -10.247 1.00 97.56 335 LEU A N 1
ATOM 2722 C CA . LEU A 1 335 ? 4.271 -18.525 -9.969 1.00 97.56 335 LEU A CA 1
ATOM 2723 C C . LEU A 1 335 ? 5.281 -19.502 -9.353 1.00 97.56 335 LEU A C 1
ATOM 2725 O O . LEU A 1 335 ? 6.477 -19.336 -9.602 1.00 97.56 335 LEU A O 1
ATOM 2729 N N . PRO A 1 336 ? 4.835 -20.524 -8.599 1.00 97.81 336 PRO A N 1
ATOM 2730 C CA . PRO A 1 336 ? 5.726 -21.531 -8.029 1.00 97.81 336 PRO A CA 1
ATOM 2731 C C . PRO A 1 336 ? 6.658 -22.138 -9.090 1.00 97.81 336 PRO A C 1
ATOM 2733 O O . PRO A 1 336 ? 6.231 -22.477 -10.194 1.00 97.81 336 PRO A O 1
ATOM 2736 N N . GLY A 1 337 ? 7.936 -22.286 -8.748 1.00 97.88 337 GLY A N 1
ATOM 2737 C CA . GLY A 1 337 ? 8.988 -22.776 -9.631 1.00 97.88 337 GLY A CA 1
ATOM 2738 C C . GLY A 1 337 ? 9.892 -21.675 -10.193 1.00 97.88 337 GLY A C 1
ATOM 2739 O O . GLY A 1 337 ? 10.063 -20.591 -9.626 1.00 97.88 337 GLY A O 1
ATOM 2740 N N . TRP A 1 338 ? 10.554 -21.995 -11.302 1.00 97.94 338 TRP A N 1
ATOM 2741 C CA . TRP A 1 338 ? 11.498 -21.093 -11.953 1.00 97.94 338 TRP A CA 1
ATOM 2742 C C . TRP A 1 338 ? 10.772 -19.975 -12.692 1.00 97.94 338 TRP A C 1
ATOM 2744 O O . TRP A 1 338 ? 9.830 -20.225 -13.433 1.00 97.94 338 TRP A O 1
ATOM 2754 N N . ASN A 1 339 ? 11.243 -18.743 -12.533 1.00 98.00 339 ASN A N 1
ATOM 2755 C CA . ASN A 1 339 ? 10.726 -17.563 -13.216 1.00 98.00 339 ASN A CA 1
ATOM 2756 C C . ASN A 1 339 ? 11.881 -16.776 -13.840 1.00 98.00 339 ASN A C 1
ATOM 2758 O O . ASN A 1 339 ? 12.956 -16.674 -13.248 1.00 98.00 339 ASN A O 1
ATOM 2762 N N . MET A 1 340 ? 11.647 -16.173 -15.008 1.00 96.94 340 MET A N 1
ATOM 2763 C CA . MET A 1 340 ? 12.589 -15.232 -15.618 1.00 96.94 340 MET A CA 1
ATOM 2764 C C . MET A 1 340 ? 12.173 -13.789 -15.317 1.00 96.94 340 MET A C 1
ATOM 2766 O O . MET A 1 340 ? 11.106 -13.332 -15.746 1.00 96.94 340 MET A O 1
ATOM 2770 N N . LEU A 1 341 ? 13.039 -13.066 -14.611 1.00 96.62 341 LEU A N 1
ATOM 2771 C CA . LEU A 1 341 ? 12.868 -11.666 -14.242 1.00 96.62 341 LEU A CA 1
ATOM 2772 C C . LEU A 1 341 ? 13.694 -10.764 -15.160 1.00 96.62 341 LEU A C 1
ATOM 2774 O O . LEU A 1 341 ? 14.857 -11.049 -15.456 1.00 96.62 341 LEU A O 1
ATOM 2778 N N . GLY A 1 342 ? 13.089 -9.667 -15.610 1.00 94.94 342 GLY A N 1
ATOM 2779 C CA . GLY A 1 342 ? 13.765 -8.643 -16.398 1.00 94.94 342 GLY A CA 1
ATOM 2780 C C . GLY A 1 342 ? 14.560 -7.643 -15.558 1.00 94.94 342 GLY A C 1
ATOM 2781 O O . GLY A 1 342 ? 14.543 -7.677 -14.332 1.00 94.94 342 GLY A O 1
ATOM 2782 N N . SER A 1 343 ? 15.233 -6.718 -16.227 1.00 91.94 343 SER A N 1
ATOM 2783 C CA . SER A 1 343 ? 16.046 -5.651 -15.639 1.00 91.94 343 SER A CA 1
ATOM 2784 C C . SER A 1 343 ? 15.375 -4.283 -15.796 1.00 91.94 343 SER A C 1
ATOM 2786 O O . SER A 1 343 ? 14.360 -4.148 -16.478 1.00 91.94 343 SER A O 1
ATOM 2788 N N . LEU A 1 344 ? 15.934 -3.272 -15.131 1.00 92.06 344 LEU A N 1
ATOM 2789 C CA . LEU A 1 344 ? 15.504 -1.875 -15.218 1.00 92.06 344 LEU A CA 1
ATOM 2790 C C . LEU A 1 344 ? 16.409 -1.082 -16.175 1.00 92.06 344 LEU A C 1
ATOM 2792 O O . LEU A 1 344 ? 17.366 -1.610 -16.740 1.00 92.06 344 LEU A O 1
ATOM 2796 N N . VAL A 1 345 ? 16.130 0.215 -16.319 1.00 89.56 345 VAL A N 1
ATOM 2797 C CA . VAL A 1 345 ? 16.975 1.162 -17.073 1.00 89.56 345 VAL A CA 1
ATOM 2798 C C . VAL A 1 345 ? 18.389 1.325 -16.494 1.00 89.56 345 VAL A C 1
ATOM 2800 O O . VAL A 1 345 ? 19.313 1.716 -17.218 1.00 89.56 345 VAL A O 1
ATOM 2803 N N . ASP A 1 346 ? 18.546 1.031 -15.202 1.00 88.19 346 ASP A N 1
ATOM 2804 C CA . ASP A 1 346 ? 19.779 1.148 -14.430 1.00 88.19 346 ASP A CA 1
ATOM 2805 C C . ASP A 1 346 ? 20.124 -0.175 -13.747 1.00 88.19 346 ASP A C 1
ATOM 2807 O O . ASP A 1 346 ? 19.248 -0.988 -13.441 1.00 88.19 346 ASP A O 1
ATOM 2811 N N . THR A 1 347 ? 21.417 -0.370 -13.484 1.00 93.31 347 THR A N 1
ATOM 2812 C CA . THR A 1 347 ? 21.892 -1.529 -12.730 1.00 93.31 347 THR A CA 1
ATOM 2813 C C . THR A 1 347 ? 21.418 -1.446 -11.284 1.00 93.31 347 THR A C 1
ATOM 2815 O O . THR A 1 347 ? 21.653 -0.432 -10.624 1.00 93.31 347 THR A O 1
ATOM 2818 N N . ILE A 1 348 ? 20.809 -2.520 -10.780 1.00 93.31 348 ILE A N 1
ATOM 2819 C CA . ILE A 1 348 ? 20.401 -2.632 -9.374 1.00 93.31 348 ILE A CA 1
ATOM 2820 C C . ILE A 1 348 ? 21.059 -3.841 -8.691 1.00 93.31 348 ILE A C 1
ATOM 2822 O O . ILE A 1 348 ? 21.299 -4.855 -9.347 1.00 93.31 348 ILE A O 1
ATOM 2826 N N . PRO A 1 349 ? 21.336 -3.780 -7.381 1.00 95.12 349 PRO A N 1
ATOM 2827 C CA . PRO A 1 349 ? 21.726 -4.946 -6.588 1.00 95.12 349 PRO A CA 1
ATOM 2828 C C . PRO A 1 349 ? 20.613 -6.005 -6.510 1.00 95.12 349 PRO A C 1
ATOM 2830 O O . PRO A 1 349 ? 19.437 -5.661 -6.393 1.00 95.12 349 PRO A O 1
ATOM 2833 N N . ALA A 1 350 ? 20.957 -7.292 -6.520 1.00 94.06 350 ALA A N 1
ATOM 2834 C CA . ALA A 1 350 ? 19.986 -8.387 -6.418 1.00 94.06 350 ALA A CA 1
ATOM 2835 C C . ALA A 1 350 ? 19.237 -8.419 -5.069 1.00 94.06 350 ALA A C 1
ATOM 2837 O O . ALA A 1 350 ? 18.078 -8.816 -5.015 1.00 94.06 350 ALA A O 1
ATOM 2838 N N . ASP A 1 351 ? 19.862 -7.956 -3.985 1.00 91.00 351 ASP A N 1
ATOM 2839 C CA . ASP A 1 351 ? 19.249 -7.844 -2.650 1.00 91.00 351 ASP A CA 1
ATOM 2840 C C . ASP A 1 351 ? 18.215 -6.698 -2.538 1.00 91.00 351 ASP A C 1
ATOM 2842 O O . ASP A 1 351 ? 17.409 -6.636 -1.595 1.00 91.00 351 ASP A O 1
ATOM 2846 N N . SER A 1 352 ? 18.198 -5.793 -3.524 1.00 90.38 352 SER A N 1
ATOM 2847 C CA . SER A 1 352 ? 17.187 -4.743 -3.648 1.00 90.38 352 SER A CA 1
ATOM 2848 C C . SER A 1 352 ? 15.844 -5.279 -4.150 1.00 90.38 352 SER A C 1
ATOM 2850 O O . SER A 1 352 ? 14.825 -4.621 -3.932 1.00 90.38 352 SER A O 1
ATOM 2852 N N . VAL A 1 353 ? 15.821 -6.483 -4.737 1.00 94.06 353 VAL A N 1
ATOM 2853 C CA . VAL A 1 353 ? 14.602 -7.159 -5.194 1.00 94.06 353 VAL A CA 1
ATOM 2854 C C . VAL A 1 353 ? 13.804 -7.655 -3.991 1.00 94.06 353 VAL A C 1
ATOM 2856 O O . VAL A 1 353 ? 14.318 -8.384 -3.141 1.00 94.06 353 VAL A O 1
ATOM 2859 N N . LYS A 1 354 ? 12.549 -7.214 -3.882 1.00 93.88 354 LYS A N 1
ATOM 2860 C CA . LYS A 1 354 ? 11.653 -7.515 -2.761 1.00 93.88 354 LYS A CA 1
ATOM 2861 C C . LYS A 1 354 ? 10.592 -8.515 -3.180 1.00 93.88 354 LYS A C 1
ATOM 2863 O O . LYS A 1 354 ? 10.046 -8.412 -4.271 1.00 93.88 354 LYS A O 1
ATOM 2868 N N . PHE A 1 355 ? 10.307 -9.448 -2.283 1.00 94.38 355 PHE A N 1
ATOM 2869 C CA . PHE A 1 355 ? 9.310 -10.493 -2.456 1.00 94.38 355 PHE A CA 1
ATOM 2870 C C . PHE A 1 355 ? 8.286 -10.409 -1.327 1.00 94.38 355 PHE A C 1
ATOM 2872 O O . PHE A 1 355 ? 8.639 -10.093 -0.186 1.00 94.38 355 PHE A O 1
ATOM 2879 N N . THR A 1 356 ? 7.027 -10.682 -1.642 1.00 92.25 356 THR A N 1
ATOM 2880 C CA . THR A 1 356 ? 5.924 -10.700 -0.680 1.00 92.25 356 THR A CA 1
ATOM 2881 C C . THR A 1 356 ? 5.049 -11.928 -0.941 1.00 92.25 356 THR A C 1
ATOM 2883 O O . THR A 1 356 ? 4.365 -11.954 -1.969 1.00 92.25 356 THR A O 1
ATOM 2886 N N . PRO A 1 357 ? 5.049 -12.938 -0.045 1.00 94.19 357 PRO A N 1
ATOM 2887 C CA . PRO A 1 357 ? 5.906 -13.107 1.144 1.00 94.19 357 PRO A CA 1
ATOM 2888 C C . PRO A 1 357 ? 7.415 -13.165 0.841 1.00 94.19 357 PRO A C 1
ATOM 2890 O O . PRO A 1 357 ? 7.826 -13.618 -0.226 1.00 94.19 357 PRO A O 1
ATOM 2893 N N . ARG A 1 358 ? 8.254 -12.714 1.787 1.00 87.56 358 ARG A N 1
ATOM 2894 C CA . ARG A 1 358 ? 9.718 -12.644 1.600 1.00 87.56 358 ARG A CA 1
ATOM 2895 C C . ARG A 1 358 ? 10.358 -14.021 1.429 1.00 87.56 358 ARG A C 1
ATOM 2897 O O . ARG A 1 358 ? 11.238 -14.177 0.587 1.00 87.56 358 ARG A O 1
ATOM 2904 N N . ASP A 1 359 ? 9.904 -14.989 2.216 1.00 92.00 359 ASP A N 1
ATOM 2905 C CA . ASP A 1 359 ? 10.527 -16.314 2.330 1.00 92.00 359 ASP A CA 1
ATOM 2906 C C . ASP A 1 359 ? 10.213 -17.230 1.144 1.00 92.00 359 ASP A C 1
ATOM 2908 O O . ASP A 1 359 ? 10.766 -18.322 1.024 1.00 92.00 359 ASP A O 1
ATOM 2912 N N . ASN A 1 360 ? 9.366 -16.769 0.224 1.00 95.94 360 ASN A N 1
ATOM 2913 C CA . ASN A 1 360 ? 9.019 -17.542 -0.952 1.00 95.94 360 ASN A CA 1
ATOM 2914 C C . ASN A 1 360 ? 10.118 -17.530 -2.021 1.00 95.94 360 ASN A C 1
ATOM 2916 O O . ASN A 1 360 ? 10.070 -18.360 -2.923 1.00 95.94 360 ASN A O 1
ATOM 2920 N N . PHE A 1 361 ? 11.095 -16.621 -1.956 1.00 97.31 361 PHE A N 1
ATOM 2921 C CA . PHE A 1 361 ? 12.231 -16.607 -2.877 1.00 97.31 361 PHE A CA 1
ATOM 2922 C C . PHE A 1 361 ? 13.379 -17.482 -2.373 1.00 97.31 361 PHE A C 1
ATOM 2924 O O . PHE A 1 361 ? 13.845 -17.329 -1.245 1.00 97.31 361 PHE A O 1
ATOM 2931 N N . VAL A 1 362 ? 13.893 -18.342 -3.253 1.00 97.25 362 VAL A N 1
ATOM 2932 C CA . VAL A 1 362 ? 15.056 -19.189 -2.985 1.00 97.25 362 VAL A CA 1
ATOM 2933 C C . VAL A 1 362 ? 16.273 -18.597 -3.706 1.00 97.25 362 VAL A C 1
ATOM 2935 O O . VAL A 1 362 ? 16.374 -18.727 -4.929 1.00 97.25 362 VAL A O 1
ATOM 2938 N N . PRO A 1 363 ? 17.201 -17.932 -2.990 1.00 95.19 363 PRO A N 1
ATOM 2939 C CA . PRO A 1 363 ? 18.418 -17.407 -3.598 1.00 95.19 363 PRO A CA 1
ATOM 2940 C C . PRO A 1 363 ? 19.340 -18.537 -4.091 1.00 95.19 363 PRO A C 1
ATOM 2942 O O . PRO A 1 363 ? 19.317 -19.636 -3.531 1.00 95.19 363 PRO A O 1
ATOM 2945 N N . PRO A 1 364 ? 20.228 -18.268 -5.069 1.00 97.50 364 PRO A N 1
ATOM 2946 C CA . PRO A 1 364 ? 20.502 -16.978 -5.710 1.00 97.50 364 PRO A CA 1
ATOM 2947 C C . PRO A 1 364 ? 19.746 -16.768 -7.037 1.00 97.50 364 PRO A C 1
ATOM 2949 O O . PRO A 1 364 ? 18.996 -17.625 -7.496 1.00 97.50 364 PRO A O 1
ATOM 2952 N N . PHE A 1 365 ? 19.989 -15.624 -7.685 1.00 98.31 365 PHE A N 1
ATOM 2953 C CA . PHE A 1 365 ? 19.622 -15.425 -9.087 1.00 98.31 365 PHE A CA 1
ATOM 2954 C C . PHE A 1 365 ? 20.699 -15.963 -10.032 1.00 98.31 365 PHE A C 1
ATOM 2956 O O . PHE A 1 365 ? 21.895 -15.874 -9.734 1.00 98.31 365 PHE A O 1
ATOM 2963 N N . TYR A 1 366 ? 20.278 -16.446 -11.203 1.00 98.25 366 TYR A N 1
ATOM 2964 C CA . TYR A 1 366 ? 21.177 -16.997 -12.219 1.00 98.25 366 TYR A CA 1
ATOM 2965 C C . TYR A 1 366 ? 21.034 -16.299 -13.572 1.00 98.25 366 TYR A C 1
ATOM 2967 O O . TYR A 1 366 ? 19.931 -15.969 -14.000 1.00 98.25 366 TYR A O 1
ATOM 2975 N N . ILE A 1 367 ? 22.146 -16.130 -14.282 1.00 97.88 367 ILE A N 1
ATOM 2976 C CA . ILE A 1 367 ? 22.201 -15.632 -15.661 1.00 97.88 367 ILE A CA 1
ATOM 2977 C C . ILE A 1 367 ? 22.934 -16.644 -16.543 1.00 97.88 367 ILE A C 1
ATOM 2979 O O . ILE A 1 367 ? 23.881 -17.287 -16.100 1.00 97.88 367 ILE A O 1
ATOM 2983 N N . TYR A 1 368 ? 22.490 -16.819 -17.785 1.00 97.81 368 TYR A N 1
ATOM 2984 C CA . TYR A 1 368 ? 23.175 -17.670 -18.755 1.00 97.81 368 TYR A CA 1
ATOM 2985 C C . TYR A 1 368 ? 24.343 -16.917 -19.392 1.00 97.81 368 TYR A C 1
ATOM 2987 O O . TYR A 1 368 ? 24.149 -15.835 -19.948 1.00 97.81 368 TYR A O 1
ATOM 2995 N N . ASN A 1 369 ? 25.535 -17.506 -19.332 1.00 96.50 369 ASN A N 1
ATOM 2996 C CA . ASN A 1 369 ? 26.734 -17.023 -20.003 1.00 96.50 369 ASN A CA 1
ATOM 2997 C C . ASN A 1 369 ? 26.851 -17.704 -21.384 1.00 96.50 369 ASN A C 1
ATOM 2999 O O . ASN A 1 369 ? 27.096 -18.917 -21.420 1.00 96.50 369 ASN A O 1
ATOM 3003 N N . PRO A 1 370 ? 26.679 -16.974 -22.507 1.00 94.75 370 PRO A N 1
ATOM 3004 C CA . PRO A 1 370 ? 26.708 -17.564 -23.848 1.00 94.75 370 PRO A CA 1
ATOM 3005 C C . PRO A 1 370 ? 28.082 -18.143 -24.208 1.00 94.75 370 PRO A C 1
ATOM 3007 O O . PRO A 1 370 ? 28.162 -19.271 -24.699 1.00 94.75 370 PRO A O 1
ATOM 3010 N N . SER A 1 371 ? 29.159 -17.423 -23.886 1.00 94.06 371 SER A N 1
ATOM 3011 C CA . SER A 1 371 ? 30.543 -17.847 -24.122 1.00 94.06 371 SER A CA 1
ATOM 3012 C C . SER A 1 371 ? 30.909 -19.151 -23.400 1.00 94.06 371 SER A C 1
ATOM 3014 O O . SER A 1 371 ? 31.475 -20.067 -23.998 1.00 94.06 371 SER A O 1
ATOM 3016 N N . LEU A 1 372 ? 30.563 -19.267 -22.114 1.00 95.69 372 LEU A N 1
ATOM 3017 C CA . LEU A 1 372 ? 30.859 -20.451 -21.293 1.00 95.69 372 LEU A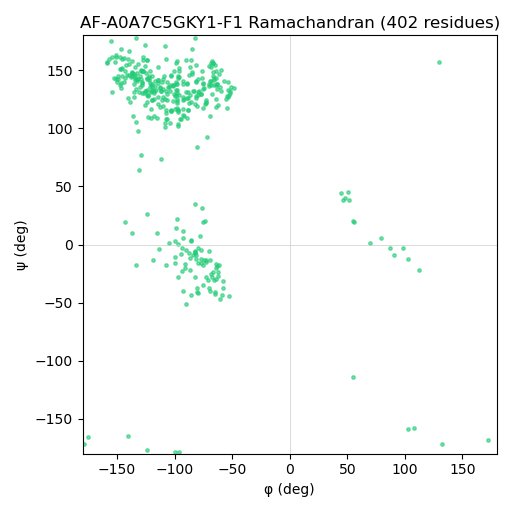 CA 1
ATOM 3018 C C . LEU A 1 372 ? 29.781 -21.539 -21.377 1.00 95.69 372 LEU A C 1
ATOM 3020 O O . LEU A 1 372 ? 29.965 -22.628 -20.832 1.00 95.69 372 LEU A O 1
ATOM 3024 N N . LYS A 1 373 ? 28.654 -21.246 -22.035 1.00 95.19 373 LYS A N 1
ATOM 3025 C CA . LYS A 1 373 ? 27.485 -22.123 -22.196 1.00 95.19 373 LYS A CA 1
ATOM 3026 C C . LYS A 1 373 ? 26.956 -22.700 -20.880 1.00 95.19 373 LYS A C 1
ATOM 3028 O O . LYS A 1 373 ? 26.529 -23.854 -20.828 1.00 95.19 373 LYS A O 1
ATOM 3033 N N . ARG A 1 374 ? 26.967 -21.904 -19.810 1.00 96.81 374 ARG A N 1
ATOM 3034 C CA . ARG A 1 374 ? 26.536 -22.320 -18.466 1.00 96.81 374 ARG A CA 1
ATOM 3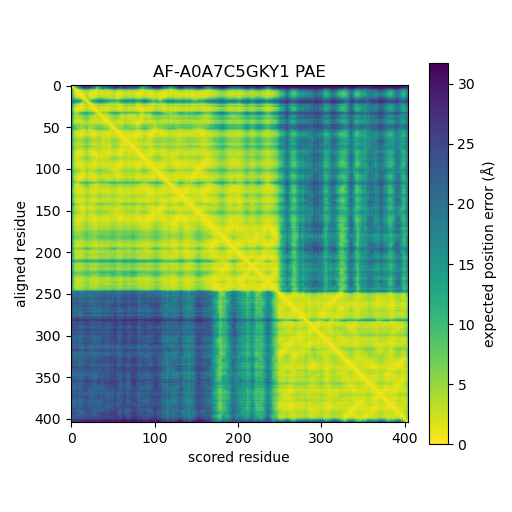035 C C . ARG A 1 374 ? 25.836 -21.188 -17.727 1.00 96.81 374 ARG A C 1
ATOM 3037 O O . ARG A 1 374 ? 26.015 -20.021 -18.061 1.00 96.81 374 ARG A O 1
ATOM 3044 N N . TYR A 1 375 ? 25.072 -21.541 -16.700 1.00 97.75 375 TYR A N 1
ATOM 3045 C CA . TYR A 1 375 ? 24.514 -20.562 -15.775 1.00 97.75 375 TYR A CA 1
ATOM 3046 C C . TYR A 1 375 ? 25.548 -20.124 -14.741 1.00 97.75 375 TYR A C 1
ATOM 3048 O O . TYR A 1 375 ? 26.329 -20.937 -14.246 1.00 97.75 375 TYR A O 1
ATOM 3056 N N . GLU A 1 376 ? 25.516 -18.844 -14.396 1.00 97.81 376 GLU A N 1
ATOM 3057 C CA . GLU A 1 376 ? 26.359 -18.226 -13.380 1.00 97.81 376 GLU A CA 1
ATOM 3058 C C . GLU A 1 376 ? 25.490 -17.464 -12.384 1.00 97.81 376 GLU A C 1
ATOM 3060 O O . GLU A 1 376 ? 24.418 -16.959 -12.724 1.00 97.81 376 GLU A O 1
ATOM 3065 N N . VAL A 1 377 ? 25.947 -17.400 -11.136 1.00 97.88 377 VAL A N 1
ATOM 3066 C CA . VAL A 1 377 ? 25.275 -16.623 -10.093 1.00 97.88 377 VAL A CA 1
ATOM 3067 C C . VAL A 1 377 ? 25.447 -15.138 -10.387 1.00 97.88 377 VAL A C 1
ATOM 3069 O O . VAL A 1 377 ? 26.543 -14.695 -10.728 1.00 97.88 377 VAL A O 1
ATOM 3072 N N . SER A 1 378 ? 24.381 -14.359 -10.211 1.00 96.69 378 SER A N 1
ATOM 3073 C CA . SER A 1 378 ? 24.446 -12.906 -10.324 1.00 96.69 378 SER A CA 1
ATOM 3074 C C . SER A 1 378 ? 23.951 -12.212 -9.063 1.00 96.69 378 SER A C 1
ATOM 3076 O O . SER A 1 378 ? 22.889 -12.529 -8.531 1.00 96.69 378 SER A O 1
ATOM 3078 N N . SER A 1 379 ? 24.728 -11.236 -8.599 1.00 95.62 379 SER A N 1
ATOM 3079 C CA . SER A 1 379 ? 24.395 -10.363 -7.471 1.00 95.62 379 SER A CA 1
ATOM 3080 C C . SER A 1 379 ? 23.868 -8.993 -7.910 1.00 95.62 379 SER A C 1
ATOM 3082 O O . SER A 1 379 ? 23.600 -8.143 -7.061 1.00 95.62 379 SER A O 1
ATOM 3084 N N . ILE A 1 380 ? 23.706 -8.764 -9.218 1.00 95.38 380 ILE A N 1
ATOM 3085 C CA . ILE A 1 380 ? 23.229 -7.505 -9.799 1.00 95.38 380 ILE A CA 1
ATOM 3086 C C . ILE A 1 380 ? 22.327 -7.768 -11.006 1.00 95.38 380 ILE A C 1
ATOM 3088 O O . ILE A 1 380 ? 22.529 -8.721 -11.751 1.00 95.38 380 ILE A O 1
ATOM 3092 N N . PHE A 1 381 ? 21.362 -6.885 -11.236 1.00 96.00 381 PHE A N 1
ATOM 3093 C CA . PHE A 1 381 ? 20.539 -6.869 -12.438 1.00 96.00 381 PHE A CA 1
ATOM 3094 C C . PHE A 1 381 ? 21.035 -5.748 -13.343 1.00 96.00 381 PHE A C 1
ATOM 3096 O O . PHE A 1 381 ? 20.957 -4.583 -12.968 1.00 96.00 381 PHE A O 1
ATOM 3103 N N . VAL A 1 382 ? 21.555 -6.097 -14.517 1.00 95.62 382 VAL A N 1
ATOM 3104 C CA . VAL A 1 382 ? 22.130 -5.174 -15.504 1.00 95.62 382 VAL A CA 1
ATOM 3105 C C . VAL A 1 382 ? 21.095 -4.885 -16.597 1.00 95.62 382 VAL A C 1
ATOM 3107 O O . VAL A 1 382 ? 20.446 -5.831 -17.054 1.00 95.62 382 VAL A O 1
ATOM 3110 N N . PRO A 1 383 ? 20.951 -3.625 -17.059 1.00 95.12 383 PRO A N 1
ATOM 3111 C CA . PRO A 1 383 ? 20.027 -3.279 -18.134 1.00 95.12 383 PRO A CA 1
ATOM 3112 C C . PRO A 1 383 ? 20.216 -4.152 -19.377 1.00 95.12 383 PRO A C 1
ATOM 3114 O O . PRO A 1 383 ? 21.333 -4.345 -19.858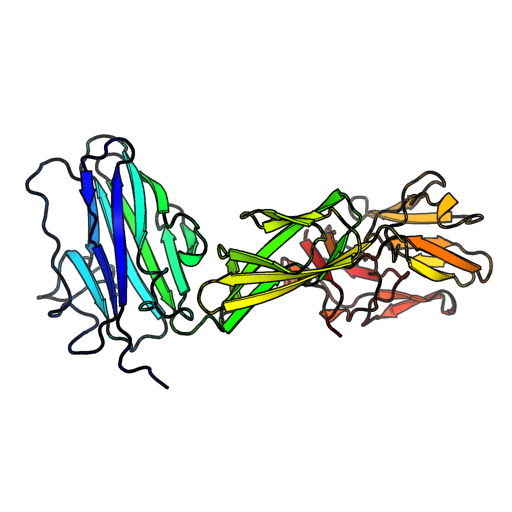 1.00 95.12 383 PRO A O 1
ATOM 3117 N N . GLY A 1 384 ? 19.113 -4.671 -19.912 1.00 95.38 384 GLY A N 1
ATOM 3118 C CA . GLY A 1 384 ? 19.108 -5.506 -21.113 1.00 95.38 384 GLY A CA 1
ATOM 3119 C C . GLY A 1 384 ? 19.325 -6.996 -20.845 1.00 95.38 384 GLY A C 1
ATOM 3120 O O . GLY A 1 384 ? 19.271 -7.789 -21.781 1.00 95.38 384 GLY A O 1
ATOM 3121 N N . LYS A 1 385 ? 19.560 -7.408 -19.594 1.00 96.75 385 LYS A N 1
ATOM 3122 C CA . LYS A 1 385 ? 19.722 -8.820 -19.212 1.00 96.75 385 LYS A CA 1
ATOM 3123 C C . LYS A 1 385 ? 18.501 -9.324 -18.448 1.00 96.75 385 LYS A C 1
ATOM 3125 O O . LYS A 1 385 ? 17.710 -8.539 -17.929 1.00 96.75 385 LYS A O 1
ATOM 3130 N N . SER A 1 386 ? 18.319 -10.636 -18.398 1.00 97.25 386 SER A N 1
ATOM 3131 C CA . SER A 1 386 ? 17.297 -11.275 -17.562 1.00 97.25 386 SER A CA 1
ATOM 3132 C C . SER A 1 386 ? 17.904 -12.358 -16.685 1.00 97.25 386 SER A C 1
ATOM 3134 O O . SER A 1 386 ? 18.952 -12.906 -17.020 1.00 97.25 386 SER A O 1
ATOM 3136 N N . TYR A 1 387 ? 17.207 -12.697 -15.605 1.00 98.00 387 TYR A N 1
ATOM 3137 C CA . TYR A 1 387 ? 17.717 -13.557 -14.546 1.00 98.00 387 TYR A CA 1
ATOM 3138 C C . TYR A 1 387 ? 16.686 -14.605 -14.152 1.00 98.00 387 TYR A C 1
ATOM 3140 O O . TYR A 1 387 ? 15.493 -14.318 -14.076 1.00 98.00 387 TYR A O 1
ATOM 3148 N N . TRP A 1 388 ? 17.150 -15.814 -13.877 1.00 98.12 388 TRP A N 1
ATOM 3149 C CA . TRP A 1 388 ? 16.351 -16.857 -13.256 1.00 98.12 388 TRP A CA 1
ATOM 3150 C C . TRP A 1 388 ? 16.260 -16.629 -11.757 1.00 98.12 388 TRP A C 1
ATOM 3152 O O . TRP A 1 388 ? 17.286 -16.446 -11.104 1.00 98.12 388 TRP A O 1
ATOM 3162 N N . GLY A 1 389 ? 15.045 -16.695 -11.225 1.00 97.62 389 GLY A N 1
ATOM 3163 C CA . GLY A 1 389 ? 14.768 -16.796 -9.797 1.00 97.62 389 GLY A CA 1
ATOM 3164 C C . GLY A 1 389 ? 13.831 -17.967 -9.527 1.00 97.62 389 GLY A C 1
ATOM 3165 O O . GLY A 1 389 ? 12.901 -18.208 -10.299 1.00 97.62 389 GLY A O 1
ATOM 3166 N N . LEU A 1 390 ? 14.088 -18.699 -8.448 1.00 98.00 390 LEU A N 1
ATOM 3167 C CA . LEU A 1 390 ? 13.227 -19.780 -7.984 1.00 98.00 390 LEU A CA 1
ATOM 3168 C C . LEU A 1 390 ? 12.323 -19.249 -6.871 1.00 98.00 390 LEU A C 1
ATOM 3170 O O . LEU A 1 390 ? 12.814 -18.638 -5.921 1.00 98.00 390 LEU A O 1
ATOM 3174 N N . VAL A 1 391 ? 11.018 -19.494 -6.978 1.00 97.75 391 VAL A N 1
ATOM 3175 C CA . VAL A 1 391 ? 10.076 -19.250 -5.879 1.00 97.75 391 VAL A CA 1
ATOM 3176 C C . VAL A 1 391 ? 9.327 -20.526 -5.516 1.00 97.75 391 VAL A C 1
ATOM 3178 O O . VAL A 1 391 ? 9.059 -21.352 -6.386 1.00 97.75 391 VAL A O 1
ATOM 3181 N N . ILE A 1 392 ? 9.015 -20.718 -4.237 1.00 97.38 392 ILE A N 1
ATOM 3182 C CA . ILE A 1 392 ? 8.346 -21.938 -3.744 1.00 97.38 392 ILE A CA 1
ATOM 3183 C C . ILE A 1 392 ? 6.820 -21.834 -3.734 1.00 97.38 392 ILE A C 1
ATOM 3185 O O . ILE A 1 392 ? 6.152 -22.862 -3.761 1.00 97.38 392 ILE A O 1
ATOM 3189 N N . ASP A 1 393 ? 6.275 -20.616 -3.752 1.00 96.75 393 ASP A N 1
ATOM 3190 C CA . ASP A 1 393 ? 4.839 -20.357 -3.857 1.00 96.75 393 ASP A CA 1
ATOM 3191 C C . ASP A 1 393 ? 4.576 -19.065 -4.658 1.00 96.75 393 ASP A C 1
ATOM 3193 O O . ASP A 1 393 ? 5.493 -18.280 -4.933 1.00 96.75 393 ASP A O 1
ATOM 3197 N N . THR A 1 394 ? 3.321 -18.831 -5.036 1.00 96.19 394 THR A N 1
ATOM 3198 C CA . THR A 1 394 ? 2.864 -17.615 -5.710 1.00 96.19 394 THR A CA 1
ATOM 3199 C C . THR A 1 394 ? 3.234 -16.392 -4.878 1.00 96.19 394 THR A C 1
ATOM 3201 O O . THR A 1 394 ? 2.926 -16.312 -3.691 1.00 96.19 394 THR A O 1
ATOM 3204 N N . THR A 1 395 ? 3.937 -15.440 -5.489 1.00 95.31 395 THR A N 1
ATOM 3205 C CA . THR A 1 395 ? 4.608 -14.354 -4.759 1.00 95.31 395 THR A CA 1
ATOM 3206 C C . THR A 1 395 ? 4.609 -13.076 -5.575 1.00 95.31 395 THR A C 1
ATOM 3208 O O . THR A 1 395 ? 4.88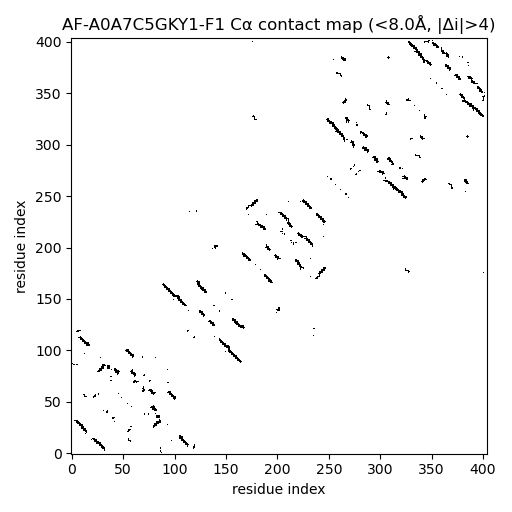0 -13.117 -6.774 1.00 95.31 395 THR A O 1
ATOM 3211 N N . GLN A 1 396 ? 4.362 -11.929 -4.944 1.00 95.38 396 GLN A N 1
ATOM 3212 C CA . GLN A 1 396 ? 4.615 -10.642 -5.591 1.00 95.38 396 GLN A CA 1
ATOM 3213 C C . GLN A 1 396 ? 6.105 -10.322 -5.528 1.00 95.38 396 GLN A C 1
ATOM 3215 O O . GLN A 1 396 ? 6.712 -10.419 -4.463 1.00 95.38 396 GLN A O 1
ATOM 3220 N N . VAL A 1 397 ? 6.692 -9.921 -6.652 1.00 95.44 397 VAL A N 1
ATOM 3221 C CA . VAL A 1 397 ? 8.047 -9.369 -6.708 1.00 95.44 397 VAL A CA 1
ATOM 3222 C C . VAL A 1 397 ? 7.987 -7.897 -7.091 1.00 95.44 397 VAL A C 1
ATOM 3224 O O . VAL A 1 397 ? 7.277 -7.527 -8.023 1.00 95.44 397 VAL A O 1
ATOM 3227 N N . MET A 1 398 ? 8.761 -7.067 -6.397 1.00 92.69 398 MET A N 1
ATOM 3228 C CA . MET A 1 398 ? 8.916 -5.643 -6.674 1.00 92.69 398 MET A CA 1
ATOM 3229 C C . MET A 1 398 ? 10.391 -5.251 -6.615 1.00 92.69 398 MET A C 1
ATOM 3231 O O . MET A 1 398 ? 11.105 -5.566 -5.663 1.00 92.69 398 MET A O 1
ATOM 3235 N N . TYR A 1 399 ? 10.862 -4.539 -7.632 1.00 92.19 399 TYR A N 1
ATOM 3236 C CA . TYR A 1 399 ? 12.195 -3.948 -7.648 1.00 92.19 399 TYR A CA 1
ATOM 3237 C C . TYR A 1 399 ? 12.182 -2.621 -8.386 1.00 92.19 399 TYR A C 1
ATOM 3239 O O . TYR A 1 399 ? 11.448 -2.421 -9.352 1.00 92.19 399 TYR A O 1
ATOM 3247 N N . ARG A 1 400 ? 13.001 -1.692 -7.899 1.00 85.56 400 ARG A N 1
ATOM 3248 C CA . ARG A 1 400 ? 13.083 -0.319 -8.393 1.00 85.56 400 ARG A CA 1
ATOM 3249 C C . ARG A 1 400 ? 14.526 0.147 -8.430 1.00 85.56 400 ARG A C 1
ATOM 3251 O O . ARG A 1 400 ? 15.370 -0.390 -7.715 1.00 85.56 400 ARG A O 1
ATOM 3258 N N . LYS A 1 401 ? 14.793 1.176 -9.228 1.00 76.81 401 LYS A N 1
ATOM 3259 C CA . LYS A 1 401 ? 16.101 1.827 -9.307 1.00 76.81 401 LYS A CA 1
ATOM 3260 C C . LYS A 1 401 ? 16.596 2.219 -7.907 1.00 76.81 401 LYS A C 1
ATOM 3262 O O . LYS A 1 401 ? 15.873 2.845 -7.129 1.00 76.81 401 LYS A O 1
ATOM 3267 N N . THR A 1 402 ? 17.833 1.855 -7.580 1.00 61.91 402 THR A N 1
ATOM 3268 C CA . THR A 1 402 ? 18.490 2.253 -6.328 1.00 61.91 402 THR A CA 1
ATOM 3269 C C . THR A 1 402 ? 18.933 3.715 -6.385 1.00 61.91 402 THR A C 1
ATOM 3271 O O . THR A 1 402 ? 19.455 4.170 -7.403 1.00 61.91 402 THR A O 1
ATOM 3274 N N . ARG A 1 403 ? 18.721 4.451 -5.284 1.00 51.16 403 ARG A N 1
ATOM 3275 C CA . ARG A 1 403 ? 19.156 5.849 -5.117 1.00 51.16 403 ARG A CA 1
ATOM 3276 C C . ARG A 1 403 ? 20.668 5.941 -5.398 1.00 51.16 403 ARG A C 1
ATOM 3278 O O . ARG A 1 403 ? 21.422 5.161 -4.820 1.00 51.16 403 ARG A O 1
ATOM 3285 N N . ARG A 1 404 ? 21.089 6.852 -6.281 1.00 36.38 404 ARG A N 1
ATOM 3286 C CA . ARG A 1 404 ? 22.475 7.347 -6.307 1.00 36.38 404 ARG A CA 1
ATOM 3287 C C . ARG A 1 404 ? 22.625 8.477 -5.307 1.00 36.38 404 ARG A C 1
ATOM 3289 O O . ARG A 1 404 ? 21.658 9.272 -5.203 1.00 36.38 404 ARG A O 1
#

Foldseek 3Di:
DQPLAAWFWKAKKKDFPVDRPAIDTGATEIEDRPQFAQFDDPQWAADDDDPDQWHKDKWFAQADVVCVLRHHDPPRHHITSYDYHYSPDQKHKGKMKTFTQAQAKTWMKMAIDDQQDVSPPPQKWKWKAWPVPRDIDTQQQDPRRMDIDIDGHRGMTMMITMMGPRFFDAKDKPPQEDEEEQFDKDAIWMWTAGPVGDIHTHQWDKDKADPQFDADSRRMTHGHDADKMKIWTDDPPDIGIHIYGYDPFWDKDKDKDAAFKFKWAAQFDAPAQQQCVQDPPFDWKWFQDPVVRDTDTRDNRHGGDHQGIMITHDRHIDMTIGTHIWFFKDKDKDAAFKGKTAATNAKDFQVQKAKVVRVQWDDDKWGQDGVVRDIDTDRMHHRTGIIIIHGHHIIMIMHGDDDD

Solvent-accessible surface area (backbone atoms only — not comparable to full-atom values): 21557 Å² total; per-residue (Å²): 130,84,67,85,73,50,48,36,57,42,35,38,26,40,30,40,72,88,41,89,84,50,61,31,70,79,25,31,50,32,31,33,59,74,86,45,38,98,48,78,44,88,77,37,35,74,51,77,82,68,99,53,88,62,53,56,45,62,34,34,61,16,62,46,80,90,42,67,93,54,37,29,67,83,92,44,50,38,46,18,29,26,53,43,27,42,71,79,60,58,61,51,72,50,52,32,35,43,40,34,53,36,95,46,68,40,49,34,37,42,34,55,45,42,78,91,42,88,56,41,60,91,31,47,48,46,36,41,33,37,73,84,75,74,46,71,48,51,58,70,46,42,83,82,33,62,49,77,48,78,42,58,48,56,34,70,48,48,36,36,41,36,38,35,53,74,36,48,77,47,61,44,47,38,64,47,55,48,62,39,42,64,69,40,74,50,70,42,49,37,34,43,32,34,79,87,71,52,70,46,51,44,65,54,52,78,48,77,47,56,82,27,46,53,77,46,90,84,31,43,31,38,30,68,29,69,44,68,29,39,39,35,41,37,48,93,93,42,66,34,64,21,40,38,38,27,42,86,73,59,49,75,47,79,40,77,38,56,48,38,60,33,44,30,14,50,26,42,56,34,92,63,41,26,41,45,71,58,39,70,91,62,79,50,37,32,33,75,36,45,92,76,73,43,75,44,78,52,51,57,81,38,68,64,55,79,44,36,24,31,43,34,43,30,90,45,78,44,77,38,76,46,55,14,37,66,33,45,64,44,74,48,79,44,53,45,39,61,41,50,38,32,21,28,55,50,68,29,55,47,85,64,52,43,47,49,61,59,82,32,56,48,84,70,35,32,33,62,38,41,92,78,71,42,76,41,82,44,70,55,37,46,52,35,29,23,32,39,40,38,23,77,40,72,26,40,37,40,37,56,66,65,88,128

Secondary structure (DSSP, 8-state):
---TT--EEEEEEEEESS-TT-EEEEEEEEE-SSS--SS--TT-EEPPPPSSSS-EEEEEE---TT-TTT---TTS-SEEEEEEE-TT-SEEEEEEEEEE--SS-EEEEEEEESTTSSSS-TT-EEEEEETTTTEEEEGGG-TTSEEEEEEPTT-EEEEEEEEETT-EEEEEEESSEEEE-TT-EEE-EEEEEETTS-EEE---EEEEESSSEEE-TTSEEEE-SSEEEEEEEEETTEEEEEEEEE-SS-EEEEEEE-SEEEEE--SEE-S--BHHHHSTT--EEEEEETTTTEEEE--TTPBPPTTB-EEEEESS-EEEEEEEEE--EEEEEEPSEEEEE---SS-EEGGG-EEESGGGEEEEEEEEETTTTEEEEESEE-TTB-EEEEESS-EEEEEEPPP-